Protein AF-0000000069443827 (afdb_homodimer)

Nearest PDB structures (foldseek):
  2j8z-assembly1_A-2  TM=9.739E-01  e=2.102E-39  Homo sapiens
  4dup-assembly1_A  TM=9.771E-01  e=7.345E-39  Rhizobium etli CFN 42
  4rvu-assembly2_C  TM=8.822E-01  e=1.844E-28  Mycobacterium tuberculosis H37Rv
  4rvu-assembly1_D  TM=8.884E-01  e=4.600E-27  Mycobacterium tuberculosis H37Rv
  4w9n-assembly3_A  TM=8.455E-01  e=2.169E-23  Homo sapiens

Radius of gyration: 28.91 Å; Cα contacts (8 Å, |Δi|>4): 1660; chains: 2; bounding box: 50×91×60 Å

Sequence (672 aa):
MKAIGVRNGKGNADALFIEEGVPDPVPTGNRILVRIKAFGLNRMDIMQREDRYPYPLLPESGKIMGVEFSGIVEEKGPNCSGDFQVGDKVFGLAYGGAYAQKISVSEKMLMHLPPTLSFEEAAGIPETSFTAIQAVHLVGNLQPGQSVLIHAGASGVGQSAIQIAKAGGASKIFTTAGSDEKCELCRSLGADFAVNYRSGEDFSEVVKRETNGRGVDLIVDLVGRDYFHQNMASAAMDSRMVLVAALSGSKVDDFDLRALLNKRIWLMATTLRTRAADYQGQLRDLFCEKILPHIKSGEVKTTVDKVFSWTHVSDAHKRLESNVNAGKIICLVDENMKAIGVRNGKGNADALFIEEGVPDPVPTGNRILVRIKAFGLNRMDIMQREDRYPYPLLPESGKIMGVEFSGIVEEKGPNCSGDFQVGDKVFGLAYGGAYAQKISVSEKMLMHLPPTLSFEEAAGIPETSFTAIQAVHLVGNLQPGQSVLIHAGASGVGQSAIQIAKAGGASKIFTTAGSDEKCELCRSLGADFAVNYRSGEDFSEVVKRETNGRGVDLIVDLVGRDYFHQNMASAAMDSRMVLVAALSGSKVDDFDLRALLNKRIWLMATTLRTRAADYQGQLRDLFCEKILPHIKSGEVKTTVDKVFSWTHVSDAHKRLESNVNAGKIICLVDEN

Organism: Aspergillus niger (strain ATCC MYA-4892 / CBS 513.88 / FGSC A1513) (NCBI:txid425011)

Solvent-accessible surface area (backbone atoms only — not comparable to full-atom values): 33210 Å² total; per-residue (Å²): 66,47,29,47,40,47,53,92,66,39,42,64,46,80,30,49,41,80,36,71,78,38,81,71,67,72,35,55,51,43,14,30,22,27,39,34,43,14,23,25,63,55,75,66,48,56,29,45,41,49,67,57,53,88,60,84,73,52,82,75,17,68,87,34,46,34,36,14,21,8,28,31,31,66,43,72,11,85,58,52,80,70,91,79,49,72,68,38,50,29,25,27,46,43,61,24,28,36,40,28,46,50,37,54,36,53,54,62,38,50,40,77,51,54,88,86,49,51,50,63,57,43,6,49,40,39,55,24,43,45,48,19,47,39,45,44,42,75,72,44,54,66,48,63,64,36,30,34,36,34,38,53,19,33,35,43,40,21,44,37,32,41,33,51,39,48,74,52,37,40,63,42,33,35,30,28,20,79,34,68,69,38,20,50,50,32,37,74,51,51,30,74,40,56,34,31,62,71,77,72,55,57,60,37,58,51,39,27,62,76,43,74,62,50,32,25,46,30,34,42,34,40,42,33,30,84,46,45,70,47,47,57,68,24,42,13,71,68,11,32,34,26,37,62,43,41,74,65,33,39,62,34,79,87,36,45,52,53,65,32,47,76,28,24,27,28,43,31,26,43,77,62,75,75,50,55,68,68,58,51,28,50,43,48,52,49,38,57,69,71,42,46,62,35,41,69,71,54,78,38,79,80,58,71,50,46,79,37,52,49,90,42,43,34,59,52,47,49,45,59,73,65,66,70,62,52,29,26,43,28,28,33,47,71,93,118,67,48,30,48,40,49,51,92,65,39,43,63,46,80,29,48,42,81,36,73,77,38,80,73,69,72,36,55,51,43,13,30,21,27,40,34,42,13,23,24,64,54,74,65,48,57,28,46,41,48,67,57,52,91,61,84,74,52,84,74,17,67,86,33,46,35,35,15,21,8,26,30,32,66,42,72,10,87,58,51,78,72,92,78,50,72,68,38,49,31,24,26,45,42,62,24,26,36,40,29,45,49,36,54,38,54,55,62,39,50,40,78,51,55,89,85,49,51,51,65,56,43,6,47,38,41,56,24,43,44,48,19,47,40,44,44,42,75,71,44,53,63,47,65,64,36,30,34,36,34,38,53,18,33,35,44,40,22,44,36,33,39,34,51,40,46,74,52,37,41,63,41,33,35,30,30,20,79,35,69,69,37,22,51,51,33,38,75,52,51,30,74,40,56,34,30,61,73,74,71,57,57,59,38,58,52,39,28,64,78,43,74,62,49,32,25,45,30,33,42,34,41,40,34,30,85,46,44,70,46,47,58,68,22,41,14,73,68,11,34,33,27,36,63,43,41,73,65,33,37,62,33,78,87,36,45,54,53,64,32,46,75,28,24,27,28,43,33,24,44,76,63,75,75,50,54,68,68,59,52,27,51,44,46,52,48,38,56,68,71,43,46,59,34,40,71,71,55,77,38,78,79,58,70,50,48,79,37,52,49,92,43,43,33,58,52,46,49,44,60,73,66,65,72,61,52,29,25,42,28,28,33,48,69,93,118

Foldseek 3Di:
DWFWDAAPQADALVRIAIDPPPDQDDAAAQKFKWQFFKAWDDPQQRCRRHVNRPDDADPQAPSAAGFKTKGFTQDGHPNHDDDDDGGFTKIFTGLHDNRGRMDIGHPLTIDGDDPLDDRQLRNQCQPLLLLLCCQVPVFQNDAAAFEEEEEQLLEQNNLNNQLLCVLRHHPAYEYEHQDPVSQVVSVVSHHPYYHNVNVVDQSLVVLCVVVVNQAGQEYEDAAEAVCVVSNLSRHGANHEYEYEHHNNDHDHPPDDVVSCVVRVYHYHYDYDSRDDSVVSSVSVVCCVPRPVVCPVVVVHDRDEQEEAASNVSSVLSVVVVVVPTGHIYMHGDDPD/DWFWDAAVQADALVRIAIDPPPDQDDAAAQKFKWQFFKAWDDPQQRCRRHVNRPDDADPQAPSGAGFKTWGFTQDGHPNHDDDDDGGFTKIFTGLHDNRGRMDIGHPLTIDGDDPLDDRQLRNQCQPLLLLLCCQVPVFQNDAAAFEEEEEQLLEANNLNNQLLCVLRHHPAYEYEHQDPVSQVVSVVSHHPYYHNVNVVDQSLVVLCVVVVNQAGQEYEDAAEAVCVVSNLSRHGANHEYEYEHHNPDHDHPPDDVVSCVVRVYHYHYDYDSRDDSVVSSVSVVCCVPRPVVCPSVVVHDRDEQEEAASNVSSVLSVVVVVVPTGHIYMHGDDPD

Secondary structure (DSSP, 8-state):
--EEEEGGG--SGGGEEEE-SPPPP---TTEEEEEEEEEE--HHHHHHHTT--SSPPPGGG-SS--SEEEEEEEEE-TT--SS--TT-EEEEE-SS--SBSEEEEEGGGEEEPPTTS-HHHHTTSHHHHHHHHIIIIIIT-PPTT-EEEESSTTSHHHHHHHHHHHHTT-SEEEEEESSHHHHHHHHHTT-SEEEETTTT--HHHHHHHHTTT--EEEEEESS-GGGHHHHHHHEEEEEEEEE---TT-SEETTEEHHHHHHHT-EEEE--STTS-HHHHHHHHHHHHHHTHHHHHHTSS---EEEEEEGGGHHHHHHHHHHT---SEEEEE----/--EEEEGGG--SGGGEEEE-SPPPP---TTEEEEEEEEEE--HHHHHHHTT--SSPPPGGG-SS--SEEEEEEEEE-TT--SS--TT-EEEEE-SS--SBSEEEEEGGGEEEPPTTS-HHHHTTSHHHHHHHHIIIIIIT-PPTT-EEEESSTTSHHHHHHHHHHHHTT-SEEEEEESSHHHHHHHHHTT-SEEEETTTT--HHHHHHHHTTT--EEEEEESS-GGGHHHHHHHEEEEEEEEE---TT-SEETTEEHHHHHHHT-EEEE--STTS-HHHHHHHHHHHHHHTHHHHHHTSSPP-EEEEEEGGGHHHHHHHHHHT---SEEEEE----

InterPro domains:
  IPR011032 GroES-like superfamily [SSF50129] (13-150)
  IPR013149 Alcohol dehydrogenase-like, C-terminal [PF00107] (156-281)
  IPR013154 Alcohol dehydrogenase-like, N-terminal [PF08240] (31-114)
  IPR014189 Quinone oxidoreductase PIG3 [TIGR02824] (1-330)
  IPR014189 Quinone oxidoreductase PIG3 [cd05276] (1-331)
  IPR020843 Enoylreductase domain [SM00829] (11-331)
  IPR036291 NAD(P)-binding domain superfamily [SSF51735] (117-287)

Structure (mmCIF, N/CA/C/O backbone):
data_AF-0000000069443827-model_v1
#
loop_
_entity.id
_entity.type
_entity.pdbx_description
1 polymer 'Contig An16c0010, genomic contig'
#
loop_
_atom_site.group_PDB
_atom_site.id
_atom_site.type_symbol
_atom_site.label_atom_id
_atom_site.label_alt_id
_atom_site.label_comp_id
_atom_site.label_asym_id
_atom_site.label_entity_id
_atom_site.label_seq_id
_atom_site.pdbx_PDB_ins_code
_atom_site.Cartn_x
_atom_site.Cartn_y
_atom_site.Cartn_z
_atom_site.occupancy
_atom_site.B_iso_or_equiv
_atom_site.auth_seq_id
_atom_site.auth_comp_id
_atom_site.auth_asym_id
_atom_site.auth_atom_id
_atom_site.pdbx_PDB_model_num
ATOM 1 N N . MET A 1 1 ? -15.914 -39.531 -14.625 1 95.31 1 MET A N 1
ATOM 2 C CA . MET A 1 1 ? -14.492 -39.375 -14.891 1 95.31 1 MET A CA 1
ATOM 3 C C . MET A 1 1 ? -13.664 -39.719 -13.656 1 95.31 1 MET A C 1
ATOM 5 O O . MET A 1 1 ? -14.227 -40.031 -12.594 1 95.31 1 MET A O 1
ATOM 9 N N . LYS A 1 2 ? -12.383 -39.844 -13.836 1 97.19 2 LYS A N 1
ATOM 10 C CA . LYS A 1 2 ? -11.484 -39.969 -12.695 1 97.19 2 LYS A CA 1
ATOM 11 C C . LYS A 1 2 ? -11.008 -38.594 -12.203 1 97.19 2 LYS A C 1
ATOM 13 O O . LYS A 1 2 ? -10.867 -37.656 -13 1 97.19 2 LYS A O 1
ATOM 18 N N . ALA A 1 3 ? -10.812 -38.469 -10.961 1 98 3 ALA A N 1
ATOM 19 C CA . ALA A 1 3 ? -10.242 -37.281 -10.336 1 98 3 ALA A CA 1
ATOM 20 C C . ALA A 1 3 ? -9.477 -37.656 -9.062 1 98 3 ALA A C 1
ATOM 22 O O . ALA A 1 3 ? -9.617 -38.781 -8.547 1 98 3 ALA A O 1
ATOM 23 N N . ILE A 1 4 ? -8.648 -36.812 -8.633 1 98.38 4 ILE A N 1
ATOM 24 C CA . ILE A 1 4 ? -7.938 -37.031 -7.383 1 98.38 4 ILE A CA 1
ATOM 25 C C . ILE A 1 4 ? -8.812 -36.625 -6.199 1 98.38 4 ILE A C 1
ATOM 27 O O . ILE A 1 4 ? -9.297 -35.5 -6.141 1 98.38 4 ILE A O 1
ATOM 31 N N . GLY A 1 5 ? -9.055 -37.5 -5.352 1 97.44 5 GLY A N 1
ATOM 32 C CA . GLY A 1 5 ? -9.727 -37.25 -4.086 1 97.44 5 GLY A CA 1
ATOM 33 C C . GLY A 1 5 ? -8.789 -37.281 -2.895 1 97.44 5 GLY A C 1
ATOM 34 O O . GLY A 1 5 ? -7.613 -37.656 -3.033 1 97.44 5 GLY A O 1
ATOM 35 N N . VAL A 1 6 ? -9.227 -36.844 -1.791 1 97.69 6 VAL A N 1
ATOM 36 C CA . VAL A 1 6 ? -8.547 -36.969 -0.504 1 97.69 6 VAL A CA 1
ATOM 37 C C . VAL A 1 6 ? -9.359 -37.844 0.424 1 97.69 6 VAL A C 1
ATOM 39 O O . VAL A 1 6 ? -10.492 -37.531 0.791 1 97.69 6 VAL A O 1
ATOM 42 N N . ARG A 1 7 ? -8.758 -38.969 0.849 1 97.19 7 ARG A N 1
ATOM 43 C CA . ARG A 1 7 ? -9.461 -39.906 1.734 1 97.19 7 ARG A CA 1
ATOM 44 C C . ARG A 1 7 ? -9.914 -39.188 3.01 1 97.19 7 ARG A C 1
ATOM 46 O O . ARG A 1 7 ? -9.125 -38.5 3.65 1 97.19 7 ARG A O 1
ATOM 53 N N . ASN A 1 8 ? -11.211 -39.25 3.367 1 94.75 8 ASN A N 1
ATOM 54 C CA . ASN A 1 8 ? -11.836 -38.688 4.551 1 94.75 8 ASN A CA 1
ATOM 55 C C . ASN A 1 8 ? -11.836 -37.156 4.492 1 94.75 8 ASN A C 1
ATOM 57 O O . ASN A 1 8 ? -12.016 -36.5 5.52 1 94.75 8 ASN A O 1
ATOM 61 N N . GLY A 1 9 ? -11.516 -36.625 3.469 1 94.19 9 GLY A N 1
ATOM 62 C CA . GLY A 1 9 ? -11.672 -35.188 3.234 1 94.19 9 GLY A CA 1
ATOM 63 C C . GLY A 1 9 ? -10.43 -34.406 3.584 1 94.19 9 GLY A C 1
ATOM 64 O O . GLY A 1 9 ? -10.32 -33.219 3.221 1 94.19 9 GLY A O 1
ATOM 65 N N . LYS A 1 10 ? -9.531 -34.875 4.328 1 96.38 10 LYS A N 1
A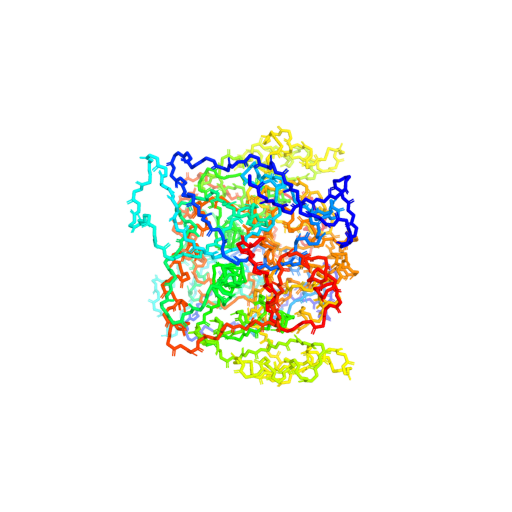TOM 66 C CA . LYS A 1 10 ? -8.273 -34.219 4.664 1 96.38 10 LYS A CA 1
ATOM 67 C C . LYS A 1 10 ? -7.211 -35.219 5.078 1 96.38 10 LYS A C 1
ATOM 69 O O . LYS A 1 10 ? -7.535 -36.312 5.559 1 96.38 10 LYS A O 1
ATOM 74 N N . GLY A 1 11 ? -5.91 -34.844 4.828 1 96.94 11 GLY A N 1
ATOM 75 C CA . GLY A 1 11 ? -4.84 -35.719 5.262 1 96.94 11 GLY A CA 1
ATOM 76 C C . GLY A 1 11 ? -3.502 -35.406 4.629 1 96.94 11 GLY A C 1
ATOM 77 O O . GLY A 1 11 ? -3.373 -34.406 3.922 1 96.94 11 GLY A O 1
ATOM 78 N N . ASN A 1 12 ? -2.514 -36.188 5.035 1 97.69 12 ASN A N 1
ATOM 79 C CA . ASN A 1 12 ? -1.193 -36.031 4.434 1 97.69 12 ASN A CA 1
ATOM 80 C C . ASN A 1 12 ? -1.181 -36.531 2.988 1 97.69 12 ASN A C 1
ATOM 82 O O . ASN A 1 12 ? -2.23 -36.844 2.428 1 97.69 12 ASN A O 1
ATOM 86 N N . ALA A 1 13 ? -0.079 -36.562 2.326 1 98.38 13 ALA A N 1
ATOM 87 C CA . ALA A 1 13 ? 0.033 -36.875 0.902 1 98.38 13 ALA A CA 1
ATOM 88 C C . ALA A 1 13 ? -0.51 -38.25 0.598 1 98.38 13 ALA A C 1
ATOM 90 O O . ALA A 1 13 ? -1.053 -38.5 -0.483 1 98.38 13 ALA A O 1
ATOM 91 N N . ASP A 1 14 ? -0.437 -39.125 1.521 1 98 14 ASP A N 1
ATOM 92 C CA . ASP A 1 14 ? -0.868 -40.5 1.316 1 98 14 ASP A CA 1
ATOM 93 C C . ASP A 1 14 ? -2.391 -40.625 1.296 1 98 14 ASP A C 1
ATOM 95 O O . ASP A 1 14 ? -2.943 -41.656 0.91 1 98 14 ASP A O 1
ATOM 99 N N . ALA A 1 15 ? -3.012 -39.562 1.682 1 98.12 15 ALA A N 1
ATOM 100 C CA . ALA A 1 15 ? -4.473 -39.562 1.669 1 98.12 15 ALA A CA 1
ATOM 101 C C . ALA A 1 15 ? -5.008 -39.375 0.253 1 98.12 15 ALA A C 1
ATOM 103 O O . ALA A 1 15 ? -6.199 -39.562 0 1 98.12 15 ALA A O 1
ATOM 104 N N . LEU A 1 16 ? -4.207 -39 -0.661 1 98.5 16 LEU A N 1
ATOM 105 C CA . LEU A 1 16 ? -4.625 -38.75 -2.041 1 98.5 16 LEU A CA 1
ATOM 106 C C . LEU A 1 16 ? -4.879 -40.094 -2.758 1 98.5 16 LEU A C 1
ATOM 108 O O . LEU A 1 16 ? -4.137 -41.062 -2.566 1 98.5 16 LEU A O 1
ATOM 112 N N . PHE A 1 17 ? -5.934 -40.062 -3.531 1 97.5 17 PHE A N 1
ATOM 113 C CA . PHE A 1 17 ? -6.246 -41.25 -4.305 1 97.5 17 PHE A CA 1
ATOM 114 C C . PHE A 1 17 ? -7.035 -40.906 -5.559 1 97.5 17 PHE A C 1
ATOM 116 O O . PHE A 1 17 ? -7.633 -39.812 -5.637 1 97.5 17 PHE A O 1
ATOM 123 N N . ILE A 1 18 ? -6.988 -41.781 -6.535 1 97.12 18 ILE A N 1
ATOM 124 C CA . ILE A 1 18 ? -7.801 -41.594 -7.734 1 97.12 18 ILE A CA 1
ATOM 125 C C . ILE A 1 18 ? -9.219 -42.062 -7.473 1 97.12 18 ILE A C 1
ATOM 127 O O . ILE A 1 18 ? -9.438 -43.25 -7.227 1 97.12 18 ILE A O 1
ATOM 131 N N . GLU A 1 19 ? -10.078 -41.156 -7.461 1 96.62 19 GLU A N 1
ATOM 132 C CA . GLU A 1 19 ? -11.5 -41.469 -7.348 1 96.62 19 GLU A CA 1
ATOM 133 C C . GLU A 1 19 ? -12.117 -41.75 -8.719 1 96.62 19 GLU A C 1
ATOM 135 O O . GLU A 1 19 ? -11.961 -40.938 -9.641 1 96.62 19 GLU A O 1
ATOM 140 N N . GLU A 1 20 ? -12.797 -42.812 -8.781 1 95.81 20 GLU A N 1
ATOM 141 C CA . GLU A 1 20 ? -13.492 -43.156 -10.023 1 95.81 20 GLU A CA 1
ATOM 142 C C . GLU A 1 20 ? -14.969 -42.781 -9.945 1 95.81 20 GLU A C 1
ATOM 144 O O . GLU A 1 20 ? -15.516 -42.625 -8.859 1 95.81 20 GLU A O 1
ATOM 149 N N . GLY A 1 21 ? -15.516 -42.625 -11.102 1 95.56 21 GLY A N 1
ATOM 150 C CA . GLY A 1 21 ? -16.953 -42.406 -11.172 1 95.56 21 GLY A CA 1
ATOM 151 C C . GLY A 1 21 ? -17.344 -41 -10.781 1 95.56 21 GLY A C 1
ATOM 152 O O . GLY A 1 21 ? -18.516 -40.719 -10.461 1 95.56 21 GLY A O 1
ATOM 153 N N . VAL A 1 22 ? -16.375 -40.094 -10.758 1 96.38 22 VAL A N 1
ATOM 154 C CA . VAL A 1 22 ? -16.703 -38.688 -10.508 1 96.38 22 VAL A CA 1
ATOM 155 C C . VAL A 1 22 ? -17.5 -38.125 -11.688 1 96.38 22 VAL A C 1
ATOM 157 O O . VAL A 1 22 ? -17.156 -38.375 -12.844 1 96.38 22 VAL A O 1
ATOM 160 N N . PRO A 1 23 ? -18.578 -37.375 -11.367 1 95.69 23 PRO A N 1
ATOM 161 C CA . PRO A 1 23 ? -19.359 -36.812 -12.477 1 95.69 23 PRO A CA 1
ATOM 162 C C . PRO A 1 23 ? -18.516 -35.875 -13.367 1 95.69 23 PRO A C 1
ATOM 164 O O . PRO A 1 23 ? -17.719 -35.094 -12.859 1 95.69 23 PRO A O 1
ATOM 167 N N . ASP A 1 24 ? -18.734 -36.031 -14.664 1 95.56 24 ASP A N 1
ATOM 168 C CA . ASP A 1 24 ? -18.078 -35.125 -15.578 1 95.56 24 ASP A CA 1
ATOM 169 C C . ASP A 1 24 ? -18.562 -33.688 -15.367 1 95.56 24 ASP A C 1
ATOM 171 O O . ASP A 1 24 ? -19.75 -33.469 -15.133 1 95.56 24 ASP A O 1
ATOM 175 N N . PRO A 1 25 ? -17.656 -32.719 -15.453 1 96.06 25 PRO A N 1
ATOM 176 C CA . PRO A 1 25 ? -18.125 -31.328 -15.477 1 96.06 25 PRO A CA 1
ATOM 177 C C . PRO A 1 25 ? -18.906 -31 -16.75 1 96.06 25 PRO A C 1
ATOM 179 O O . PRO A 1 25 ? -18.609 -31.531 -17.828 1 96.06 25 PRO A O 1
ATOM 182 N N . VAL A 1 26 ? -19.859 -30.156 -16.625 1 93.94 26 VAL A N 1
ATOM 183 C CA . VAL A 1 26 ? -20.656 -29.688 -17.75 1 93.94 26 VAL A CA 1
ATOM 184 C C . VAL A 1 26 ? -20.344 -28.234 -18.047 1 93.94 26 VAL A C 1
ATOM 186 O O . VAL A 1 26 ? -20.453 -27.375 -17.172 1 93.94 26 VAL A O 1
ATOM 189 N N . PRO A 1 27 ? -19.922 -28 -19.281 1 95.44 27 PRO A N 1
ATOM 190 C CA . PRO A 1 27 ? -19.609 -26.594 -19.609 1 95.44 27 PRO A CA 1
ATOM 191 C C . PRO A 1 27 ? -20.859 -25.75 -19.797 1 95.44 27 PRO A C 1
ATOM 193 O O . PRO A 1 27 ? -21.453 -25.766 -20.891 1 95.44 27 PRO A O 1
ATOM 196 N N . THR A 1 28 ? -21.234 -25.031 -18.797 1 93.88 28 THR A N 1
ATOM 197 C CA . THR A 1 28 ? -22.375 -24.125 -18.891 1 93.88 28 THR A CA 1
ATOM 198 C C . THR A 1 28 ? -21.891 -22.703 -19.172 1 93.88 28 THR A C 1
ATOM 200 O O . THR A 1 28 ? -20.719 -22.375 -18.953 1 93.88 28 THR A O 1
ATOM 203 N N . GLY A 1 29 ? -22.812 -21.891 -19.734 1 95.44 29 GLY A N 1
ATOM 204 C CA . GLY A 1 29 ? -22.484 -20.5 -19.969 1 95.44 29 GLY A CA 1
ATOM 205 C C . GLY A 1 29 ? -21.266 -20.297 -20.844 1 95.44 29 GLY A C 1
ATOM 206 O O . GLY A 1 29 ? -21.203 -20.828 -21.953 1 95.44 29 GLY A O 1
ATOM 207 N N . ASN A 1 30 ? -20.312 -19.547 -20.266 1 96.31 30 ASN A N 1
ATOM 208 C CA . ASN A 1 30 ? -19.109 -19.266 -21.047 1 96.31 30 ASN A CA 1
ATOM 209 C C . ASN A 1 30 ? -17.953 -20.172 -20.641 1 96.31 30 ASN A C 1
ATOM 211 O O . ASN A 1 30 ? -16.781 -19.797 -20.766 1 96.31 30 ASN A O 1
ATOM 215 N N . ARG A 1 31 ? -18.25 -21.344 -20.203 1 97.25 31 ARG A N 1
ATOM 216 C CA . ARG A 1 31 ? -17.234 -22.281 -19.75 1 97.25 31 ARG A CA 1
ATOM 217 C C . ARG A 1 31 ? -16.875 -23.281 -20.859 1 97.25 31 ARG A C 1
ATOM 219 O O . ARG A 1 31 ? -17.688 -23.562 -21.734 1 97.25 31 ARG A O 1
ATOM 226 N N . ILE A 1 32 ? -15.68 -23.797 -20.812 1 98.19 32 ILE A N 1
ATOM 227 C CA . ILE A 1 32 ? -15.148 -24.75 -21.781 1 98.19 32 ILE A CA 1
ATOM 228 C C . ILE A 1 32 ? -14.695 -26.016 -21.062 1 98.19 32 ILE A C 1
ATOM 230 O O . ILE A 1 32 ? -14.016 -25.953 -20.031 1 98.19 32 ILE A O 1
ATOM 234 N N . LEU A 1 33 ? -15.156 -27.094 -21.609 1 98.5 33 LEU A N 1
ATOM 235 C CA . LEU A 1 33 ? -14.711 -28.391 -21.125 1 98.5 33 LEU A CA 1
ATOM 236 C C . LEU A 1 33 ? -13.383 -28.781 -21.766 1 98.5 33 LEU A C 1
ATOM 238 O O . LEU A 1 33 ? -13.258 -28.781 -22.984 1 98.5 33 LEU A O 1
ATOM 242 N N . VAL A 1 34 ? -12.469 -29.047 -20.953 1 98.75 34 VAL A N 1
ATOM 243 C CA . VAL A 1 34 ? -11.133 -29.422 -21.422 1 98.75 34 VAL A CA 1
ATOM 244 C C . VAL A 1 34 ? -10.766 -30.797 -20.906 1 98.75 34 VAL A C 1
ATOM 246 O O . VAL A 1 34 ? -10.945 -31.094 -19.719 1 98.75 34 VAL A O 1
ATOM 249 N N . ARG A 1 35 ? -10.281 -31.656 -21.781 1 98.56 35 ARG A N 1
ATOM 250 C CA . ARG A 1 35 ? -9.625 -32.906 -21.375 1 98.56 35 ARG A CA 1
ATOM 251 C C . ARG A 1 35 ? -8.195 -32.625 -20.922 1 98.56 35 ARG A C 1
ATOM 253 O O . ARG A 1 35 ? -7.34 -32.281 -21.734 1 98.56 35 ARG A O 1
ATOM 260 N N . ILE A 1 36 ? -7.973 -32.844 -19.672 1 98.81 36 ILE A N 1
ATOM 261 C CA . ILE A 1 36 ? -6.691 -32.438 -19.094 1 98.81 36 ILE A CA 1
ATOM 262 C C . ILE A 1 36 ? -5.613 -33.438 -19.5 1 98.81 36 ILE A C 1
ATOM 264 O O . ILE A 1 36 ? -5.824 -34.656 -19.422 1 98.81 36 ILE A O 1
ATOM 268 N N . LYS A 1 37 ? -4.5 -32.906 -19.938 1 98.81 37 LYS A N 1
ATOM 269 C CA . LYS A 1 37 ? -3.32 -33.719 -20.25 1 98.81 37 LYS A CA 1
ATOM 270 C C . LYS A 1 37 ? -2.301 -33.656 -19.109 1 98.81 37 LYS A C 1
ATOM 272 O O . LYS A 1 37 ? -1.641 -34.625 -18.797 1 98.81 37 LYS A O 1
ATOM 277 N N . ALA A 1 38 ? -2.162 -32.5 -18.531 1 98.81 38 ALA A N 1
ATOM 278 C CA . ALA A 1 38 ? -1.231 -32.281 -17.422 1 98.81 38 ALA A CA 1
ATOM 279 C C . ALA A 1 38 ? -1.735 -31.172 -16.5 1 98.81 38 ALA A C 1
ATOM 281 O O . ALA A 1 38 ? -2.52 -30.328 -16.906 1 98.81 38 ALA A O 1
ATOM 282 N N . PHE A 1 39 ? -1.387 -31.234 -15.227 1 98.81 39 PHE A N 1
ATOM 283 C CA . PHE A 1 39 ? -1.656 -30.156 -14.289 1 98.81 39 PHE A CA 1
ATOM 284 C C . PHE A 1 39 ? -0.446 -29.891 -13.398 1 98.81 39 PHE A C 1
ATOM 286 O O . PHE A 1 39 ? 0.395 -30.781 -13.219 1 98.81 39 PHE A O 1
ATOM 293 N N . GLY A 1 40 ? -0.302 -28.656 -12.961 1 98.5 40 GLY A N 1
ATOM 294 C CA . GLY A 1 40 ? 0.796 -28.281 -12.086 1 98.5 40 GLY A CA 1
ATOM 295 C C . GLY A 1 40 ? 0.421 -28.297 -10.617 1 98.5 40 GLY A C 1
ATOM 296 O O . GLY A 1 40 ? -0.748 -28.125 -10.266 1 98.5 40 GLY A O 1
ATOM 297 N N . LEU A 1 41 ? 1.426 -28.547 -9.781 1 98.25 41 LEU A N 1
ATOM 298 C CA . LEU A 1 41 ? 1.233 -28.531 -8.328 1 98.25 41 LEU A CA 1
ATOM 299 C C . LEU A 1 41 ? 1.657 -27.188 -7.746 1 98.25 41 LEU A C 1
ATOM 301 O O . LEU A 1 41 ? 2.596 -26.547 -8.242 1 98.25 41 LEU A O 1
ATOM 305 N N . ASN A 1 42 ? 1.036 -26.781 -6.727 1 95.94 42 ASN A N 1
ATOM 306 C CA . ASN A 1 42 ? 1.337 -25.562 -5.977 1 95.94 42 ASN A CA 1
ATOM 307 C C . ASN A 1 42 ? 1.28 -25.812 -4.473 1 95.94 42 ASN A C 1
ATOM 309 O O . ASN A 1 42 ? 0.56 -26.688 -4.008 1 95.94 42 ASN A O 1
ATOM 313 N N . ARG A 1 43 ? 1.963 -24.984 -3.736 1 92.62 43 ARG A N 1
ATOM 314 C CA . ARG A 1 43 ? 1.974 -25.094 -2.283 1 92.62 43 ARG A CA 1
ATOM 315 C C . ARG A 1 43 ? 0.562 -25 -1.715 1 92.62 43 ARG A C 1
ATOM 317 O O . ARG A 1 43 ? 0.24 -25.672 -0.727 1 92.62 43 ARG A O 1
ATOM 324 N N . MET A 1 44 ? -0.241 -24.234 -2.283 1 93.69 44 MET A N 1
ATOM 325 C CA . MET A 1 44 ? -1.609 -24.062 -1.805 1 93.69 44 MET A CA 1
ATOM 326 C C . MET A 1 44 ? -2.385 -25.375 -1.902 1 93.69 44 MET A C 1
ATOM 328 O O . MET A 1 44 ? -3.367 -25.562 -1.185 1 93.69 44 MET A O 1
ATOM 332 N N . ASP A 1 45 ? -2.01 -26.297 -2.787 1 96.75 45 ASP A N 1
ATOM 333 C CA . ASP A 1 45 ? -2.658 -27.594 -2.891 1 96.75 45 ASP A CA 1
ATOM 334 C C . ASP A 1 45 ? -2.471 -28.406 -1.61 1 96.75 45 ASP A C 1
ATOM 336 O O . ASP A 1 45 ? -3.373 -29.141 -1.191 1 96.75 45 ASP A O 1
ATOM 340 N N . ILE A 1 46 ? -1.296 -28.266 -1.031 1 96.12 46 ILE A N 1
ATOM 341 C CA . ILE A 1 46 ? -1.018 -28.938 0.237 1 96.12 46 ILE A CA 1
ATOM 342 C C . ILE A 1 46 ? -1.975 -28.422 1.31 1 96.12 46 ILE A C 1
ATOM 344 O O . ILE A 1 46 ? -2.562 -29.203 2.055 1 96.12 46 ILE A O 1
ATOM 348 N N . MET A 1 47 ? -2.098 -27.094 1.309 1 94.19 47 MET A N 1
ATOM 349 C CA . MET A 1 47 ? -2.971 -26.469 2.303 1 94.19 47 MET A CA 1
ATOM 350 C C . MET A 1 47 ? -4.414 -26.938 2.127 1 94.19 47 MET A C 1
ATOM 352 O O . MET A 1 47 ? -5.098 -27.234 3.107 1 94.19 47 MET A O 1
ATOM 356 N N . GLN A 1 48 ? -4.82 -26.969 0.925 1 95.38 48 GLN A N 1
ATOM 357 C CA . GLN A 1 48 ? -6.18 -27.422 0.661 1 95.38 48 GLN A CA 1
ATOM 358 C C . GLN A 1 48 ? -6.352 -28.891 1.042 1 95.38 48 GLN A C 1
ATOM 360 O O . GLN A 1 48 ? -7.328 -29.266 1.692 1 95.38 48 GLN A O 1
ATOM 365 N N . ARG A 1 49 ? -5.441 -29.688 0.666 1 97.31 49 ARG A N 1
ATOM 366 C CA . ARG A 1 49 ? -5.484 -31.125 0.976 1 97.31 49 ARG A CA 1
ATOM 367 C C . ARG A 1 49 ? -5.609 -31.344 2.479 1 97.31 49 ARG A C 1
ATOM 369 O O . ARG A 1 49 ? -6.344 -32.25 2.916 1 97.31 49 ARG A O 1
ATOM 376 N N . GLU A 1 50 ? -4.977 -30.531 3.209 1 96.88 50 GLU A N 1
ATOM 377 C CA . GLU A 1 50 ? -4.926 -30.688 4.66 1 96.88 50 GLU A CA 1
ATOM 378 C C . GLU A 1 50 ? -6.066 -29.922 5.336 1 96.88 50 GLU A C 1
ATOM 380 O O . GLU A 1 50 ? -6.109 -29.828 6.566 1 96.88 50 GLU A O 1
ATOM 385 N N . ASP A 1 51 ? -6.957 -29.344 4.566 1 93.94 51 ASP A N 1
ATOM 386 C CA . ASP A 1 51 ? -8.086 -28.562 5.059 1 93.94 51 ASP A CA 1
ATOM 387 C C . ASP A 1 51 ? -7.613 -27.391 5.91 1 93.94 51 ASP A C 1
ATOM 389 O O . ASP A 1 51 ? -8.18 -27.109 6.973 1 93.94 51 ASP A O 1
ATOM 393 N N . ARG A 1 52 ? -6.551 -26.75 5.402 1 90.56 52 ARG A N 1
ATOM 394 C CA . ARG A 1 52 ? -5.973 -25.625 6.113 1 90.56 52 ARG A CA 1
ATOM 395 C C . ARG A 1 52 ? -5.824 -24.422 5.191 1 90.56 52 ARG A C 1
ATOM 397 O O . ARG A 1 52 ? -4.945 -23.578 5.395 1 90.56 52 ARG A O 1
ATOM 404 N N . TYR A 1 53 ? -6.59 -24.422 4.133 1 90.19 53 TYR A N 1
ATOM 405 C CA . TYR A 1 53 ? -6.527 -23.266 3.252 1 90.19 53 TYR A CA 1
ATOM 406 C C . TYR A 1 53 ? -6.996 -22 3.975 1 90.19 53 TYR A C 1
ATOM 408 O O . TYR A 1 53 ? -8.07 -21.984 4.578 1 90.19 53 TYR A O 1
ATOM 416 N N . PRO A 1 54 ? -6.254 -20.969 3.852 1 85.38 54 PRO A N 1
ATOM 417 C CA . PRO A 1 54 ? -6.469 -19.844 4.781 1 85.38 54 PRO A CA 1
ATOM 418 C C . PRO A 1 54 ? -7.625 -18.938 4.359 1 85.38 54 PRO A C 1
ATOM 420 O O . PRO A 1 54 ? -8.07 -18.109 5.145 1 85.38 54 PRO A O 1
ATOM 423 N N . TYR A 1 55 ? -8.133 -19.109 3.184 1 88.38 55 TYR A N 1
ATOM 424 C CA . TYR A 1 55 ? -9.172 -18.219 2.668 1 88.38 55 TYR A CA 1
ATOM 425 C C . TYR A 1 55 ? -10.422 -19 2.287 1 88.38 55 TYR A C 1
ATOM 427 O O . TYR A 1 55 ? -10.336 -20.156 1.871 1 88.38 55 TYR A O 1
ATOM 435 N N . PRO A 1 56 ? -11.5 -18.266 2.494 1 86.69 56 PRO A N 1
ATOM 436 C CA . PRO A 1 56 ? -12.688 -18.922 1.936 1 86.69 56 PRO A CA 1
ATOM 437 C C . PRO A 1 56 ? -12.617 -19.078 0.418 1 86.69 56 PRO A C 1
ATOM 439 O O . PRO A 1 56 ? -12.359 -18.109 -0.297 1 86.69 56 PRO A O 1
ATOM 442 N N . LEU A 1 57 ? -12.875 -20.25 -0.016 1 90.19 57 LEU A N 1
ATOM 443 C CA . LEU A 1 57 ? -12.836 -20.516 -1.449 1 90.19 57 LEU A CA 1
ATOM 444 C C . LEU A 1 57 ? -14.141 -20.094 -2.113 1 90.19 57 LEU A C 1
ATOM 446 O O . LEU A 1 57 ? -15.211 -20.172 -1.503 1 90.19 57 LEU A O 1
ATOM 450 N N . LEU A 1 58 ? -13.969 -19.625 -3.328 1 90.88 58 LEU A N 1
ATOM 451 C CA . LEU A 1 58 ? -15.141 -19.25 -4.113 1 90.88 58 LEU A CA 1
ATOM 452 C C . LEU A 1 58 ? -15.93 -20.5 -4.527 1 90.88 58 LEU A C 1
ATOM 454 O O . LEU A 1 58 ? -15.367 -21.594 -4.617 1 90.88 58 LEU A O 1
ATOM 458 N N . PRO A 1 59 ? -17.172 -20.281 -4.742 1 88.38 59 PRO A N 1
ATOM 459 C CA . PRO A 1 59 ? -18 -21.422 -5.176 1 88.38 59 PRO A CA 1
ATOM 460 C C . PRO A 1 59 ? -17.422 -22.125 -6.406 1 88.38 59 PRO A C 1
ATOM 462 O O . PRO A 1 59 ? -17.547 -23.344 -6.539 1 88.38 59 PRO A O 1
ATOM 465 N N . GLU A 1 60 ? -16.703 -21.469 -7.23 1 89 60 GLU A N 1
ATOM 466 C CA . GLU A 1 60 ? -16.156 -21.984 -8.484 1 89 60 GLU A CA 1
ATOM 467 C C . GLU A 1 60 ? -15.016 -22.969 -8.227 1 89 60 GLU A C 1
ATOM 469 O O . GLU A 1 60 ? -14.609 -23.703 -9.125 1 89 60 GLU A O 1
ATOM 474 N N . SER A 1 61 ? -14.438 -22.969 -7.035 1 91.12 61 SER A N 1
ATOM 475 C CA . SER A 1 61 ? -13.281 -23.812 -6.723 1 91.12 61 SER A CA 1
ATOM 476 C C . SER A 1 61 ? -13.664 -25.281 -6.668 1 91.12 61 SER A C 1
ATOM 478 O O . SER A 1 61 ? -12.875 -26.141 -7.055 1 91.12 61 SER A O 1
ATOM 480 N N . GLY A 1 62 ? -14.922 -25.594 -6.164 1 89.5 62 GLY A N 1
ATOM 481 C CA . GLY A 1 62 ? -15.352 -26.984 -6.031 1 89.5 62 GLY A CA 1
ATOM 482 C C . GLY A 1 62 ? -14.508 -27.781 -5.051 1 89.5 62 GLY A C 1
ATOM 483 O O . GLY A 1 62 ? -13.727 -27.203 -4.297 1 89.5 62 GLY A O 1
ATOM 484 N N . LYS A 1 63 ? -14.617 -29.125 -5.117 1 90.69 63 LYS A N 1
ATOM 485 C CA . LYS A 1 63 ? -13.953 -30 -4.16 1 90.69 63 LYS A CA 1
ATOM 486 C C . LYS A 1 63 ? -12.648 -30.547 -4.73 1 90.69 63 LYS A C 1
ATOM 488 O O . LYS A 1 63 ? -11.727 -30.891 -3.977 1 90.69 63 LYS A O 1
ATOM 493 N N . ILE A 1 64 ? -12.625 -30.688 -6.039 1 96.75 64 ILE A N 1
ATOM 494 C CA . ILE A 1 64 ? -11.422 -31.203 -6.68 1 96.75 64 ILE A CA 1
ATOM 495 C C . ILE A 1 64 ? -10.328 -30.141 -6.676 1 96.75 64 ILE A C 1
ATOM 497 O O . ILE A 1 64 ? -10.562 -29 -7.051 1 96.75 64 ILE A O 1
ATOM 501 N N . MET A 1 65 ? -9.086 -30.5 -6.27 1 97.62 65 MET A N 1
ATOM 502 C CA . MET A 1 65 ? -7.969 -29.562 -6.098 1 97.62 65 MET A CA 1
ATOM 503 C C . MET A 1 65 ? -7.34 -29.219 -7.441 1 97.62 65 MET A C 1
ATOM 505 O O . MET A 1 65 ? -7.703 -29.797 -8.469 1 97.62 65 MET A O 1
ATOM 509 N N . GLY A 1 66 ? -6.387 -28.312 -7.316 1 98.31 66 GLY A N 1
ATOM 510 C CA . GLY A 1 66 ? -5.582 -27.953 -8.469 1 98.31 66 GLY A CA 1
ATOM 511 C C . GLY A 1 66 ? -6.078 -26.703 -9.172 1 98.31 66 GLY A C 1
ATOM 512 O O . GLY A 1 66 ? -7.273 -26.562 -9.43 1 98.31 66 GLY A O 1
ATOM 513 N N . VAL A 1 67 ? -5.109 -25.844 -9.609 1 98.56 67 VAL A N 1
ATOM 514 C CA . VAL A 1 67 ? -5.562 -24.531 -10.07 1 98.56 67 VAL A CA 1
ATOM 515 C C . VAL A 1 67 ? -4.973 -24.234 -11.445 1 98.56 67 VAL A C 1
ATOM 517 O O . VAL A 1 67 ? -5.16 -23.141 -11.984 1 98.56 67 VAL A O 1
ATOM 520 N N . GLU A 1 68 ? -4.25 -25.109 -12.047 1 98.75 68 GLU A N 1
ATOM 521 C CA . GLU A 1 68 ? -3.67 -24.891 -13.367 1 98.75 68 GLU A CA 1
ATOM 522 C C . GLU A 1 68 ? -3.533 -26.188 -14.141 1 98.75 68 GLU A C 1
ATOM 524 O O . GLU A 1 68 ? -3.398 -27.266 -13.547 1 98.75 68 GLU A O 1
ATOM 529 N N . PHE A 1 69 ? -3.559 -26.062 -15.508 1 98.81 69 PHE A N 1
ATOM 530 C CA . PHE A 1 69 ? -3.611 -27.266 -16.312 1 98.81 69 PHE A CA 1
ATOM 531 C C . PHE A 1 69 ? -3.297 -26.953 -17.781 1 98.81 69 PHE A C 1
ATOM 533 O O . PHE A 1 69 ? -3.205 -25.781 -18.156 1 98.81 69 PHE A O 1
ATOM 540 N N . SER A 1 70 ? -3.068 -27.969 -18.547 1 98.81 70 SER A N 1
ATOM 541 C CA . SER A 1 70 ? -3.082 -27.969 -20 1 98.81 70 SER A CA 1
ATOM 542 C C . SER A 1 70 ? -3.881 -29.141 -20.547 1 98.81 70 SER A C 1
ATOM 544 O O . SER A 1 70 ? -4.074 -30.141 -19.844 1 98.81 70 SER A O 1
ATOM 546 N N . GLY A 1 71 ? -4.371 -28.969 -21.734 1 98.69 71 GLY A N 1
ATOM 547 C CA . GLY A 1 71 ? -5.172 -30.047 -22.297 1 98.69 71 GLY A CA 1
ATOM 548 C C . GLY A 1 71 ? -5.762 -29.703 -23.656 1 98.69 71 GLY A C 1
ATOM 549 O O . GLY A 1 71 ? -5.168 -28.938 -24.406 1 98.69 71 GLY A O 1
ATOM 550 N N . ILE A 1 72 ? -6.863 -30.422 -23.906 1 98.75 72 ILE A N 1
ATOM 551 C CA . ILE A 1 72 ? -7.508 -30.297 -25.219 1 98.75 72 ILE A CA 1
ATOM 552 C C . ILE A 1 72 ? -8.984 -29.953 -25.031 1 98.75 72 ILE A C 1
ATOM 554 O O . ILE A 1 72 ? -9.68 -30.578 -24.234 1 98.75 72 ILE A O 1
ATOM 558 N N . VAL A 1 73 ? -9.422 -28.953 -25.812 1 98.69 73 VAL A N 1
ATOM 559 C CA . VAL A 1 73 ? -10.828 -28.562 -25.75 1 98.69 73 VAL A CA 1
ATOM 560 C C . VAL A 1 73 ? -11.711 -29.719 -26.219 1 98.69 73 VAL A C 1
ATOM 562 O O . VAL A 1 73 ? -11.5 -30.266 -27.297 1 98.69 73 VAL A O 1
ATOM 565 N N . GLU A 1 74 ? -12.641 -30.031 -25.406 1 98.19 74 GLU A N 1
ATOM 566 C CA . GLU A 1 74 ? -13.547 -31.125 -25.734 1 98.19 74 GLU A CA 1
ATOM 567 C C . GLU A 1 74 ? -14.938 -30.594 -26.094 1 98.19 74 GLU A C 1
ATOM 569 O O . GLU A 1 74 ? -15.602 -31.156 -26.969 1 98.19 74 GLU A O 1
ATOM 574 N N . GLU A 1 75 ? -15.398 -29.547 -25.375 1 97.88 75 GLU A N 1
ATOM 575 C CA . GLU A 1 75 ? -16.734 -29 -25.562 1 97.88 75 GLU A CA 1
ATOM 576 C C . GLU A 1 75 ? -16.781 -27.531 -25.141 1 97.88 75 GLU A C 1
ATOM 578 O O . GLU A 1 75 ? -16.062 -27.109 -24.234 1 97.88 75 GLU A O 1
ATOM 583 N N . LYS A 1 76 ? -17.641 -26.734 -25.859 1 97.31 76 LYS A N 1
ATOM 584 C CA . LYS A 1 76 ? -17.844 -25.344 -25.516 1 97.31 76 LYS A CA 1
ATOM 585 C C . LYS A 1 76 ? -19.25 -25.094 -24.969 1 97.31 76 LYS A C 1
ATOM 587 O O . LYS A 1 76 ? -20.219 -25.656 -25.469 1 97.31 76 LYS A O 1
ATOM 592 N N . GLY A 1 77 ? -19.25 -24.344 -23.953 1 96.94 77 GLY A N 1
ATOM 593 C CA . GLY A 1 77 ? -20.547 -23.906 -23.484 1 96.94 77 GLY A CA 1
ATOM 594 C C . GLY A 1 77 ? -21.266 -23.016 -24.469 1 96.94 77 GLY A C 1
ATOM 595 O O . GLY A 1 77 ? -20.641 -22.422 -25.359 1 96.94 77 GLY A O 1
ATOM 596 N N . PRO A 1 78 ? -22.578 -22.844 -24.234 1 95.94 78 PRO A N 1
ATOM 597 C CA . PRO A 1 78 ? -23.422 -22.172 -25.25 1 95.94 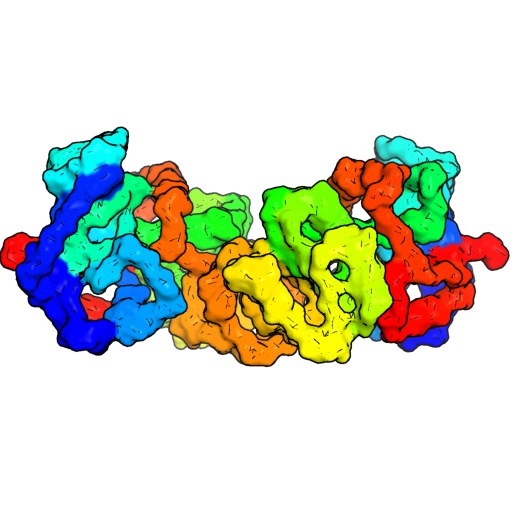78 PRO A CA 1
ATOM 598 C C . PRO A 1 78 ? -23.125 -20.688 -25.359 1 95.94 78 PRO A C 1
ATOM 600 O O . PRO A 1 78 ? -23.422 -20.062 -26.391 1 95.94 78 PRO A O 1
ATOM 603 N N . ASN A 1 79 ? -22.531 -20.078 -24.344 1 96.56 79 ASN A N 1
ATOM 604 C CA . ASN A 1 79 ? -22.328 -18.641 -24.359 1 96.56 79 ASN A CA 1
ATOM 605 C C . ASN A 1 79 ? -20.859 -18.281 -24.594 1 96.56 79 ASN A C 1
ATOM 607 O O . ASN A 1 79 ? -20.453 -17.156 -24.344 1 96.56 79 ASN A O 1
ATOM 611 N N . CYS A 1 80 ? -20.125 -19.281 -24.938 1 96 80 CYS A N 1
ATOM 612 C CA . CYS A 1 80 ? -18.734 -19 -25.266 1 96 80 CYS A CA 1
ATOM 613 C C . CYS A 1 80 ? -18.625 -18.141 -26.516 1 96 80 CYS A C 1
ATOM 615 O O . CYS A 1 80 ? -19.312 -18.391 -27.516 1 96 80 CYS A O 1
ATOM 617 N N . SER A 1 81 ? -17.844 -17.062 -26.484 1 94.12 81 SER A N 1
ATOM 618 C CA . SER A 1 81 ? -17.719 -16.156 -27.609 1 94.12 81 SER A CA 1
ATOM 619 C C . SER A 1 81 ? -16.266 -16.062 -28.094 1 94.12 81 SER A C 1
ATOM 621 O O . SER A 1 81 ? -15.984 -15.391 -29.078 1 94.12 81 SER A O 1
ATOM 623 N N . GLY A 1 82 ? -15.375 -16.719 -27.422 1 93.25 82 GLY A N 1
ATOM 624 C CA . GLY A 1 82 ? -13.969 -16.641 -27.797 1 93.25 82 GLY A CA 1
ATOM 625 C C . GLY A 1 82 ? -13.625 -17.5 -29 1 93.25 82 GLY A C 1
ATOM 626 O O . GLY A 1 82 ? -14.516 -18.016 -29.672 1 93.25 82 GLY A O 1
ATOM 627 N N . ASP A 1 83 ? -12.352 -17.594 -29.359 1 95.31 83 ASP A N 1
ATOM 628 C CA . ASP A 1 83 ? -11.898 -18.234 -30.594 1 95.31 83 ASP A CA 1
ATOM 629 C C . ASP A 1 83 ? -11.445 -19.672 -30.328 1 95.31 83 ASP A C 1
ATOM 631 O O . ASP A 1 83 ? -10.703 -20.25 -31.125 1 95.31 83 ASP A O 1
ATOM 635 N N . PHE A 1 84 ? -11.812 -20.234 -29.297 1 98.06 84 PHE A N 1
ATOM 636 C CA . PHE A 1 84 ? -11.484 -21.625 -29 1 98.06 84 PHE A CA 1
ATOM 637 C C . PHE A 1 84 ? -12.375 -22.562 -29.797 1 98.06 84 PHE A C 1
ATOM 639 O O . PHE A 1 84 ? -13.555 -22.297 -30 1 98.06 84 PHE A O 1
ATOM 646 N N . GLN A 1 85 ? -11.789 -23.719 -30.188 1 97.88 85 GLN A N 1
ATOM 647 C CA . GLN A 1 85 ? -12.508 -24.766 -30.906 1 97.88 85 GLN A CA 1
ATOM 648 C C . GLN A 1 85 ? -12.211 -26.141 -30.297 1 97.88 85 GLN A C 1
ATOM 650 O O . GLN A 1 85 ? -11.148 -26.359 -29.719 1 97.88 85 GLN A O 1
ATOM 655 N N . VAL A 1 86 ? -13.211 -27.016 -30.531 1 98.25 86 VAL A N 1
ATOM 656 C CA . VAL A 1 86 ? -12.984 -28.391 -30.125 1 98.25 86 VAL A CA 1
ATOM 657 C C . VAL A 1 86 ? -11.727 -28.938 -30.797 1 98.25 86 VAL A C 1
ATOM 659 O O . VAL A 1 86 ? -11.539 -28.75 -32 1 98.25 86 VAL A O 1
ATOM 662 N N . GLY A 1 87 ? -10.859 -29.484 -30.031 1 98.5 87 GLY A N 1
ATOM 663 C CA . GLY A 1 87 ? -9.617 -30.016 -30.547 1 98.5 87 GLY A CA 1
ATOM 664 C C . GLY A 1 87 ? -8.422 -29.109 -30.312 1 98.5 87 GLY A C 1
ATOM 665 O O . GLY A 1 87 ? -7.273 -29.547 -30.422 1 98.5 87 GLY A O 1
ATOM 666 N N . ASP A 1 88 ? -8.672 -27.828 -29.969 1 98.56 88 ASP A N 1
ATOM 667 C CA . ASP A 1 88 ? -7.586 -26.891 -29.672 1 98.56 88 ASP A CA 1
ATOM 668 C C . ASP A 1 88 ? -6.777 -27.359 -28.469 1 98.56 88 ASP A C 1
ATOM 670 O O . ASP A 1 88 ? -7.344 -27.828 -27.469 1 98.56 88 ASP A O 1
ATOM 674 N N . LYS A 1 89 ? -5.422 -27.281 -28.531 1 98.81 89 LYS A N 1
ATOM 675 C CA . LYS A 1 89 ? -4.566 -27.391 -27.359 1 98.81 89 LYS A CA 1
ATOM 676 C C . LYS A 1 89 ? -4.574 -26.094 -26.547 1 98.81 89 LYS A C 1
ATOM 678 O O . LYS A 1 89 ? -4.414 -25.016 -27.094 1 98.81 89 LYS A O 1
ATOM 683 N N . VAL A 1 90 ? -4.82 -26.219 -25.25 1 98.88 90 VAL A N 1
ATOM 684 C CA . VAL A 1 90 ? -4.977 -25.031 -24.406 1 98.88 90 VAL A CA 1
ATOM 685 C C . VAL A 1 90 ? -4.285 -25.25 -23.062 1 98.88 90 VAL A C 1
ATOM 687 O O . VAL A 1 90 ? -3.893 -26.375 -22.75 1 98.88 90 VAL A O 1
ATOM 690 N N . PHE A 1 91 ? -4.004 -24.281 -22.328 1 98.75 91 PHE A N 1
ATOM 691 C CA . PHE A 1 91 ? -3.623 -24.266 -20.922 1 98.75 91 PHE A CA 1
ATOM 692 C C . PHE A 1 91 ? -4.273 -23.078 -20.203 1 98.75 91 PHE A C 1
ATOM 694 O O . PHE A 1 91 ? -4.75 -22.141 -20.844 1 98.75 91 PHE A O 1
ATOM 701 N N . GLY A 1 92 ? -4.41 -23.172 -18.938 1 98.5 92 GLY A N 1
ATOM 702 C CA . GLY A 1 92 ? -5.152 -22.125 -18.25 1 98.5 92 GLY A CA 1
ATOM 703 C C . GLY A 1 92 ? -5.109 -22.234 -16.75 1 98.5 92 GLY A C 1
ATOM 704 O O . GLY A 1 92 ? -4.492 -23.156 -16.203 1 98.5 92 GLY A O 1
ATOM 705 N N . LEU A 1 93 ? -5.625 -21.219 -16.109 1 98.5 93 LEU A N 1
ATOM 706 C CA . LEU A 1 93 ? -5.809 -21.109 -14.664 1 98.5 93 LEU A CA 1
ATOM 707 C C . LEU A 1 93 ? -7.227 -21.5 -14.266 1 98.5 93 LEU A C 1
ATOM 709 O O . LEU A 1 93 ? -8.156 -21.359 -15.062 1 98.5 93 LEU A O 1
ATOM 713 N N . ALA A 1 94 ? -7.363 -22.047 -13.109 1 97.75 94 ALA A N 1
ATOM 714 C CA . ALA A 1 94 ? -8.664 -22.438 -12.578 1 97.75 94 ALA A CA 1
ATOM 715 C C . ALA A 1 94 ? -8.773 -22.094 -11.094 1 97.75 94 ALA A C 1
ATOM 717 O O . ALA A 1 94 ? -7.762 -21.859 -10.43 1 97.75 94 ALA A O 1
ATOM 718 N N . TYR A 1 95 ? -10 -22.031 -10.633 1 97 95 TYR A N 1
ATOM 719 C CA . TYR A 1 95 ? -10.234 -21.859 -9.203 1 97 95 TYR A CA 1
ATOM 720 C C . TYR A 1 95 ? -10.039 -23.172 -8.461 1 97 95 TYR A C 1
ATOM 722 O O . TYR A 1 95 ? -9.836 -23.188 -7.246 1 97 95 TYR A O 1
ATOM 730 N N . GLY A 1 96 ? -10.133 -24.266 -9.102 1 97.12 96 GLY A N 1
ATOM 731 C CA . GLY A 1 96 ? -10.078 -25.672 -8.695 1 97.12 96 GLY A CA 1
ATOM 732 C C . GLY A 1 96 ? -10.508 -26.625 -9.789 1 97.12 96 GLY A C 1
ATOM 733 O O . GLY A 1 96 ? -11 -26.203 -10.836 1 97.12 96 GLY A O 1
ATOM 734 N N . GLY A 1 97 ? -10.203 -27.953 -9.586 1 97.56 97 GLY A N 1
ATOM 735 C CA . GLY A 1 97 ? -10.727 -28.953 -10.5 1 97.56 97 GLY A CA 1
ATOM 736 C C . GLY A 1 97 ? -9.672 -29.547 -11.422 1 97.56 97 GLY A C 1
ATOM 737 O O . GLY A 1 97 ? -9.938 -30.5 -12.141 1 97.56 97 GLY A O 1
ATOM 738 N N . ALA A 1 98 ? -8.453 -29.062 -11.328 1 98.62 98 ALA A N 1
ATOM 739 C CA . ALA A 1 98 ? -7.434 -29.469 -12.305 1 98.62 98 ALA A CA 1
ATOM 740 C C . ALA A 1 98 ? -6.945 -30.875 -12.039 1 98.62 98 ALA A C 1
ATOM 742 O O . ALA A 1 98 ? -6.445 -31.547 -12.945 1 98.62 98 ALA A O 1
ATOM 743 N N . TYR A 1 99 ? -7.066 -31.297 -10.805 1 98.62 99 TYR A N 1
ATOM 744 C CA . TYR A 1 99 ? -6.664 -32.656 -10.461 1 98.62 99 TYR A CA 1
ATOM 745 C C . TYR A 1 99 ? -7.695 -33.656 -10.945 1 98.62 99 TYR A C 1
ATOM 747 O O . TYR A 1 99 ? -8.25 -34.438 -10.148 1 98.62 99 TYR A O 1
ATOM 755 N N . ALA A 1 100 ? -7.938 -33.75 -12.266 1 98.38 100 ALA A N 1
ATOM 756 C CA . ALA A 1 100 ? -8.961 -34.594 -12.852 1 98.38 100 ALA A CA 1
ATOM 757 C C . ALA A 1 100 ? -8.68 -34.875 -14.328 1 98.38 100 ALA A C 1
ATOM 759 O O . ALA A 1 100 ? -7.742 -34.312 -14.898 1 98.38 100 ALA A O 1
ATOM 760 N N . GLN A 1 101 ? -9.477 -35.75 -14.883 1 98.38 101 GLN A N 1
ATOM 761 C CA . GLN A 1 101 ? -9.344 -36.031 -16.312 1 98.38 101 GLN A CA 1
ATOM 762 C C . GLN A 1 101 ? -9.914 -34.906 -17.156 1 98.38 101 GLN A C 1
ATOM 764 O O . GLN A 1 101 ? -9.461 -34.656 -18.281 1 98.38 101 GLN A O 1
ATOM 769 N N . LYS A 1 102 ? -10.945 -34.25 -16.594 1 98.19 102 LYS A N 1
ATOM 770 C CA . LYS A 1 102 ? -11.602 -33.125 -17.297 1 98.19 102 LYS A CA 1
ATOM 771 C C . LYS A 1 102 ? -11.859 -31.953 -16.359 1 98.19 102 LYS A C 1
ATOM 773 O O . LYS A 1 102 ? -11.977 -32.156 -15.148 1 98.19 102 LYS A O 1
ATOM 778 N N . ILE A 1 103 ? -12 -30.812 -16.938 1 98.19 103 ILE A N 1
ATOM 779 C CA . ILE A 1 103 ? -12.305 -29.609 -16.172 1 98.19 103 ILE A CA 1
ATOM 780 C C . ILE A 1 103 ? -13.141 -28.656 -17.016 1 98.19 103 ILE A C 1
ATOM 782 O O . ILE A 1 103 ? -12.992 -28.594 -18.234 1 98.19 103 ILE A O 1
ATOM 786 N N . SER A 1 104 ? -14.055 -28.016 -16.406 1 97.69 104 SER A N 1
ATOM 787 C CA . SER A 1 104 ? -14.812 -26.922 -17 1 97.69 104 SER A CA 1
ATOM 788 C C . SER A 1 104 ? -14.375 -25.578 -16.453 1 97.69 104 SER A C 1
ATOM 790 O O . SER A 1 104 ? -14.477 -25.328 -15.242 1 97.69 104 SER A O 1
ATOM 792 N N . VAL A 1 105 ? -13.859 -24.719 -17.297 1 96.81 105 VAL A N 1
ATOM 793 C CA . VAL A 1 105 ? -13.32 -23.453 -16.844 1 96.81 105 VAL A CA 1
ATOM 794 C C . VAL A 1 105 ? -13.844 -22.312 -17.719 1 96.81 105 VAL A C 1
ATOM 796 O O . VAL A 1 105 ? -14.266 -22.547 -18.859 1 96.81 105 VAL A O 1
ATOM 799 N N . SER A 1 106 ? -13.867 -21.094 -17.141 1 95.69 106 SER A N 1
ATOM 800 C CA . SER A 1 106 ? -14.219 -19.922 -17.938 1 95.69 106 SER A CA 1
ATOM 801 C C . SER A 1 106 ? -13.281 -19.75 -19.125 1 95.69 106 SER A C 1
ATOM 803 O O . SER A 1 106 ? -12.062 -19.938 -19 1 95.69 106 SER A O 1
ATOM 805 N N . GLU A 1 107 ? -13.844 -19.438 -20.281 1 95.75 107 GLU A N 1
ATOM 806 C CA . GLU A 1 107 ? -12.992 -19.203 -21.438 1 95.75 107 GLU A CA 1
ATOM 807 C C . GLU A 1 107 ? -12.047 -18.031 -21.219 1 95.75 107 GLU A C 1
ATOM 809 O O . GLU A 1 107 ? -11 -17.922 -21.859 1 95.75 107 GLU A O 1
ATOM 814 N N . LYS A 1 108 ? -12.32 -17.141 -20.188 1 94.5 108 LYS A N 1
ATOM 815 C CA . LYS A 1 108 ? -11.484 -16 -19.859 1 94.5 108 LYS A CA 1
ATOM 816 C C . LYS A 1 108 ? -10.148 -16.438 -19.281 1 94.5 108 LYS A C 1
ATOM 818 O O . LYS A 1 108 ? -9.18 -15.68 -19.281 1 94.5 108 LYS A O 1
ATOM 823 N N . MET A 1 109 ? -10.109 -17.688 -18.812 1 95.25 109 MET A N 1
ATOM 824 C CA . MET A 1 109 ? -8.906 -18.156 -18.125 1 95.25 109 MET A CA 1
ATOM 825 C C . MET A 1 109 ? -8.102 -19.109 -19 1 95.25 109 MET A C 1
ATOM 827 O O . MET A 1 109 ? -7.094 -19.656 -18.562 1 95.25 109 MET A O 1
ATOM 831 N N . LEU A 1 110 ? -8.523 -19.281 -20.188 1 97.5 110 LEU A N 1
ATOM 832 C CA . LEU A 1 110 ? -7.871 -20.203 -21.109 1 97.5 110 LEU A CA 1
ATOM 833 C C . LEU A 1 110 ? -6.977 -19.453 -22.078 1 97.5 110 LEU A C 1
ATOM 835 O O . LEU A 1 110 ? -7.273 -18.328 -22.453 1 97.5 110 LEU A O 1
ATOM 839 N N . MET A 1 111 ? -5.965 -20.078 -22.5 1 98.31 111 MET A N 1
ATOM 840 C CA . MET A 1 111 ? -5.031 -19.609 -23.516 1 98.31 111 MET A CA 1
ATOM 841 C C . MET A 1 111 ? -4.684 -20.719 -24.5 1 98.31 111 MET A C 1
ATOM 843 O O . MET A 1 111 ? -4.602 -21.891 -24.109 1 98.31 111 MET A O 1
ATOM 847 N N . HIS A 1 112 ? -4.488 -20.328 -25.734 1 98.31 112 HIS A N 1
ATOM 848 C CA . HIS A 1 112 ? -4.008 -21.312 -26.703 1 98.31 112 HIS A CA 1
ATOM 849 C C . HIS A 1 112 ? -2.594 -21.766 -26.359 1 98.31 112 HIS A C 1
ATOM 851 O O . HIS A 1 112 ? -1.748 -20.969 -25.984 1 98.31 112 HIS A O 1
ATOM 857 N N . LEU A 1 113 ? -2.365 -23.031 -26.453 1 98.38 113 LEU A N 1
ATOM 858 C CA . LEU A 1 113 ? -1.041 -23.594 -26.219 1 98.38 113 LEU A CA 1
ATOM 859 C C . LEU A 1 113 ? -0.12 -23.344 -27.406 1 98.38 113 LEU A C 1
ATOM 861 O O . LEU A 1 113 ? -0.389 -23.828 -28.5 1 98.38 113 LEU A O 1
ATOM 865 N N . PRO A 1 114 ? 0.935 -22.594 -27.172 1 96.94 114 PRO A N 1
ATOM 866 C CA . PRO A 1 114 ? 1.89 -22.438 -28.281 1 96.94 114 PRO A CA 1
ATOM 867 C C . PRO A 1 114 ? 2.492 -23.766 -28.719 1 96.94 114 PRO A C 1
ATOM 869 O O . PRO A 1 114 ? 2.775 -24.641 -27.891 1 96.94 114 PRO A O 1
ATOM 872 N N . PRO A 1 115 ? 2.771 -23.875 -30 1 96 115 PRO A N 1
ATOM 873 C CA . PRO A 1 115 ? 3.35 -25.125 -30.5 1 96 115 PRO A CA 1
ATOM 874 C C . PRO A 1 115 ? 4.742 -25.391 -29.922 1 96 115 PRO A C 1
ATOM 876 O O . PRO A 1 115 ? 5.215 -26.531 -29.953 1 96 115 PRO A O 1
ATOM 879 N N . THR A 1 116 ? 5.352 -24.375 -29.406 1 95.75 116 THR A N 1
ATOM 880 C CA . THR A 1 116 ? 6.715 -24.5 -28.906 1 95.75 116 THR A CA 1
ATOM 881 C C . THR A 1 116 ? 6.715 -25.078 -27.484 1 95.75 116 THR A C 1
ATOM 883 O O . THR A 1 116 ? 7.773 -25.375 -26.938 1 95.75 116 THR A O 1
ATOM 886 N N . LEU A 1 117 ? 5.562 -25.266 -26.906 1 97.06 117 LEU A N 1
ATOM 887 C CA . LEU A 1 117 ? 5.469 -25.75 -25.531 1 97.06 117 LEU A CA 1
ATOM 888 C C . LEU A 1 117 ? 4.781 -27.109 -25.484 1 97.06 117 LEU A C 1
ATOM 890 O O . LEU A 1 117 ? 3.828 -27.359 -26.234 1 97.06 117 LEU A O 1
ATOM 894 N N . SER A 1 118 ? 5.324 -27.969 -24.609 1 97.69 118 SER A N 1
ATOM 895 C CA . SER A 1 118 ? 4.629 -29.219 -24.312 1 97.69 118 SER A CA 1
ATOM 896 C C . SER A 1 118 ? 3.488 -28.984 -23.328 1 97.69 118 SER A C 1
ATOM 898 O O . SER A 1 118 ? 3.406 -27.922 -22.688 1 97.69 118 SER A O 1
ATOM 900 N N . PHE A 1 119 ? 2.586 -29.969 -23.266 1 98.25 119 PHE A N 1
ATOM 901 C CA . PHE A 1 119 ? 1.533 -29.906 -22.25 1 98.25 119 PHE A CA 1
ATOM 902 C C . PHE A 1 119 ? 2.129 -29.797 -20.859 1 98.25 119 PHE A C 1
ATOM 904 O O . PHE A 1 119 ? 1.616 -29.047 -20.016 1 98.25 119 PHE A O 1
ATOM 911 N N . GLU A 1 120 ? 3.227 -30.516 -20.594 1 97.75 120 GLU A N 1
ATOM 912 C CA . GLU A 1 120 ? 3.889 -30.516 -19.297 1 97.75 120 GLU A CA 1
ATOM 913 C C . GLU A 1 120 ? 4.414 -29.125 -18.953 1 97.75 120 GLU A C 1
ATOM 915 O O . GLU A 1 120 ? 4.203 -28.625 -17.844 1 97.75 120 GLU A O 1
ATOM 920 N N . GLU A 1 121 ? 5.027 -28.5 -19.891 1 97.12 121 GLU A N 1
ATOM 921 C CA . GLU A 1 121 ? 5.574 -27.172 -19.672 1 97.12 121 GLU A CA 1
ATOM 922 C C . GLU A 1 121 ? 4.465 -26.141 -19.453 1 97.12 121 GLU A C 1
ATOM 924 O O . GLU A 1 121 ? 4.531 -25.344 -18.516 1 97.12 121 GLU A O 1
ATOM 929 N N . ALA A 1 122 ? 3.457 -26.234 -20.25 1 98.06 122 ALA A N 1
ATOM 930 C CA . ALA A 1 122 ? 2.393 -25.234 -20.25 1 98.06 122 ALA A CA 1
ATOM 931 C C . ALA A 1 122 ? 1.56 -25.328 -18.969 1 98.06 122 ALA A C 1
ATOM 933 O O . ALA A 1 122 ? 1.068 -24.312 -18.469 1 98.06 122 ALA A O 1
ATOM 934 N N . ALA A 1 123 ? 1.436 -26.516 -18.391 1 98.38 123 ALA A N 1
ATOM 935 C CA . ALA A 1 123 ? 0.554 -26.781 -17.266 1 98.38 123 ALA A CA 1
ATOM 936 C C . ALA A 1 123 ? 1.046 -26.078 -16 1 98.38 123 ALA A C 1
ATOM 938 O O . ALA A 1 123 ? 0.292 -25.906 -15.047 1 98.38 123 ALA A O 1
ATOM 939 N N . GLY A 1 124 ? 2.305 -25.688 -16.031 1 97.62 124 GLY A N 1
ATOM 940 C CA . GLY A 1 124 ? 2.879 -25.078 -14.844 1 97.62 124 GLY A CA 1
ATOM 941 C C . GLY A 1 124 ? 3.043 -23.578 -14.977 1 97.62 124 GLY A C 1
ATOM 942 O O . GLY A 1 124 ? 3.637 -22.922 -14.102 1 97.62 124 GLY A O 1
ATOM 943 N N . ILE A 1 125 ? 2.504 -22.969 -15.992 1 98 125 ILE A N 1
ATOM 944 C CA . ILE A 1 125 ? 2.814 -21.578 -16.312 1 98 125 ILE A CA 1
ATOM 945 C C . ILE A 1 125 ? 1.775 -20.656 -15.68 1 98 125 ILE A C 1
ATOM 947 O O . ILE A 1 125 ? 2.127 -19.656 -15.055 1 98 125 ILE A O 1
ATOM 951 N N . PRO A 1 126 ? 0.452 -20.922 -15.758 1 98.12 126 PRO A N 1
ATOM 952 C CA . PRO A 1 126 ? -0.562 -19.906 -15.445 1 98.12 126 PRO A CA 1
ATOM 953 C C . PRO A 1 126 ? -0.469 -19.406 -14.016 1 98.12 126 PRO A C 1
ATOM 955 O O . PRO A 1 126 ? -0.365 -18.188 -13.789 1 98.12 126 PRO A O 1
ATOM 958 N N . GLU A 1 127 ? -0.459 -20.297 -13.047 1 97.94 127 GLU A N 1
ATOM 959 C CA . GLU A 1 127 ? -0.527 -19.891 -11.641 1 97.94 127 GLU A CA 1
ATOM 960 C C . GLU A 1 127 ? 0.685 -19.047 -11.258 1 97.94 127 GLU A C 1
ATOM 962 O O . GLU A 1 127 ? 0.539 -17.984 -10.656 1 97.94 127 GLU A O 1
ATOM 967 N N . THR A 1 128 ? 1.893 -19.484 -11.578 1 97.31 128 THR A N 1
ATOM 968 C CA . THR A 1 128 ? 3.109 -18.797 -11.156 1 97.31 128 THR A CA 1
ATOM 969 C C . THR A 1 128 ? 3.281 -17.484 -11.922 1 97.31 128 THR A C 1
ATOM 971 O O . THR A 1 128 ? 3.639 -16.453 -11.328 1 97.31 128 THR A O 1
ATOM 974 N N . SER A 1 129 ? 2.955 -17.5 -13.234 1 97.69 129 SER A N 1
ATOM 975 C CA . SER A 1 129 ? 3.127 -16.297 -14.047 1 97.69 129 SER A CA 1
ATOM 976 C C . SER A 1 129 ? 2.113 -15.227 -13.664 1 97.69 129 SER A C 1
ATOM 978 O O . SER A 1 129 ? 2.449 -14.039 -13.594 1 97.69 129 SER A O 1
ATOM 980 N N . PHE A 1 130 ? 0.858 -15.656 -13.438 1 98.19 130 PHE A N 1
ATOM 981 C CA . PHE A 1 130 ? -0.161 -14.688 -13.055 1 98.19 130 PHE A CA 1
ATOM 982 C C . PHE A 1 130 ? 0.142 -14.102 -11.68 1 98.19 130 PHE A C 1
ATOM 984 O O . PHE A 1 130 ? 0.017 -12.898 -11.469 1 98.19 130 PHE A O 1
ATOM 991 N N . THR A 1 131 ? 0.591 -14.953 -10.766 1 98.06 131 THR A N 1
ATOM 992 C CA . THR A 1 131 ? 0.985 -14.477 -9.445 1 98.06 131 THR A CA 1
ATOM 993 C C . THR A 1 131 ? 2.141 -13.484 -9.547 1 98.06 131 THR A C 1
ATOM 995 O O . THR A 1 131 ? 2.117 -12.43 -8.914 1 98.06 131 THR A O 1
ATOM 998 N N . ALA A 1 132 ? 3.088 -13.805 -10.352 1 98.12 132 ALA A N 1
ATOM 999 C CA . ALA A 1 132 ? 4.277 -12.969 -10.5 1 98.12 132 ALA A CA 1
ATOM 1000 C C . ALA A 1 132 ? 3.934 -11.641 -11.172 1 98.12 132 ALA A C 1
ATOM 1002 O O . ALA A 1 132 ? 4.383 -10.586 -10.727 1 98.12 132 ALA A O 1
ATOM 1003 N N . ILE A 1 133 ? 3.166 -11.711 -12.242 1 97.5 133 ILE A N 1
ATOM 1004 C CA . ILE A 1 133 ? 2.797 -10.492 -12.953 1 97.5 133 ILE A CA 1
ATOM 1005 C C . ILE A 1 133 ? 1.982 -9.586 -12.031 1 97.5 133 ILE A C 1
ATOM 1007 O O . ILE A 1 133 ? 2.15 -8.359 -12.039 1 97.5 133 ILE A O 1
ATOM 1011 N N . GLN A 1 134 ? 1.085 -10.195 -11.32 1 98.38 134 GLN A N 1
ATOM 1012 C CA . GLN A 1 134 ? 0.309 -9.445 -10.336 1 98.38 134 GLN A CA 1
ATOM 1013 C C . GLN A 1 134 ? 1.22 -8.75 -9.336 1 98.38 134 GLN A C 1
ATOM 1015 O O . GLN A 1 134 ? 1.098 -7.543 -9.109 1 98.38 134 GLN A O 1
ATOM 1020 N N . ALA A 1 135 ? 2.152 -9.469 -8.75 1 98.69 135 ALA A N 1
ATOM 1021 C CA . ALA A 1 135 ? 3.012 -8.961 -7.684 1 98.69 135 ALA A CA 1
ATOM 1022 C C . ALA A 1 135 ? 3.967 -7.898 -8.211 1 98.69 135 ALA A C 1
ATOM 1024 O O . ALA A 1 135 ? 4.18 -6.871 -7.559 1 98.69 135 ALA A O 1
ATOM 1025 N N . VAL A 1 136 ? 4.516 -8.094 -9.422 1 98.31 136 VAL A N 1
ATOM 1026 C CA . VAL A 1 136 ? 5.594 -7.254 -9.922 1 98.31 136 VAL A CA 1
ATOM 1027 C C . VAL A 1 136 ? 5.012 -6.012 -10.594 1 98.31 136 VAL A C 1
ATOM 1029 O O . VAL A 1 136 ? 5.508 -4.898 -10.398 1 98.31 136 VAL A O 1
ATOM 1032 N N . HIS A 1 137 ? 3.934 -6.188 -11.336 1 96.12 137 HIS A N 1
ATOM 1033 C CA . HIS A 1 137 ? 3.49 -5.074 -12.164 1 96.12 137 HIS A CA 1
ATOM 1034 C C . HIS A 1 137 ? 2.199 -4.465 -11.625 1 96.12 137 HIS A C 1
ATOM 1036 O O . HIS A 1 137 ? 2.158 -3.275 -11.305 1 96.12 137 HIS A O 1
ATOM 1042 N N . LEU A 1 138 ? 1.147 -5.27 -11.492 1 96.38 138 LEU A N 1
ATOM 1043 C CA . LEU A 1 138 ? -0.155 -4.691 -11.18 1 96.38 138 LEU A CA 1
ATOM 1044 C C . LEU A 1 138 ? -0.173 -4.125 -9.766 1 96.38 138 LEU A C 1
ATOM 1046 O O . LEU A 1 138 ? -0.637 -3.004 -9.547 1 96.38 138 LEU A O 1
ATOM 1050 N N . VAL A 1 139 ? 0.338 -4.879 -8.789 1 98.12 139 VAL A N 1
ATOM 1051 C CA . VAL A 1 139 ? 0.342 -4.441 -7.398 1 98.12 139 VAL A CA 1
ATOM 1052 C C . VAL A 1 139 ? 1.648 -3.713 -7.086 1 98.12 139 VAL A C 1
ATOM 1054 O O . VAL A 1 139 ? 1.635 -2.584 -6.59 1 98.12 139 VAL A O 1
ATOM 1057 N N . GLY A 1 140 ? 2.779 -4.297 -7.465 1 98.38 140 GLY A N 1
ATOM 1058 C CA . GLY A 1 140 ? 4.09 -3.746 -7.152 1 98.38 140 GLY A CA 1
ATOM 1059 C C . GLY A 1 140 ? 4.438 -2.529 -7.988 1 98.38 140 GLY A C 1
ATOM 1060 O O . GLY A 1 140 ? 5.238 -1.691 -7.57 1 98.38 140 GLY A O 1
ATOM 1061 N N . ASN A 1 141 ? 3.875 -2.498 -9.234 1 98.06 141 ASN A N 1
ATOM 1062 C CA . ASN A 1 141 ? 4.066 -1.374 -10.148 1 98.06 141 ASN A CA 1
ATOM 1063 C C . ASN A 1 141 ? 5.547 -1.094 -10.391 1 98.06 141 ASN A C 1
ATOM 1065 O O . ASN A 1 141 ? 5.984 0.056 -10.32 1 98.06 141 ASN A O 1
ATOM 1069 N N . LEU A 1 142 ? 6.328 -2.105 -10.547 1 98.19 142 LEU A N 1
ATOM 1070 C CA . LEU A 1 142 ? 7.742 -1.944 -10.859 1 98.19 142 LEU A CA 1
ATOM 1071 C C . LEU A 1 142 ? 7.926 -1.16 -12.156 1 98.19 142 LEU A C 1
ATOM 1073 O O . LEU A 1 142 ? 7.34 -1.506 -13.18 1 98.19 142 LEU A O 1
ATOM 1077 N N . GLN A 1 143 ? 8.742 -0.126 -12.102 1 98.25 143 GLN A N 1
ATOM 1078 C CA . GLN A 1 143 ? 9.055 0.673 -13.273 1 98.25 143 GLN A CA 1
ATOM 1079 C C . GLN A 1 143 ? 10.43 0.309 -13.836 1 98.25 143 GLN A C 1
ATOM 1081 O O . GLN A 1 143 ? 11.305 -0.147 -13.094 1 98.25 143 GLN A O 1
ATOM 1086 N N . PRO A 1 144 ? 10.5 0.416 -15.234 1 98.25 144 PRO A N 1
ATOM 1087 C CA . PRO A 1 144 ? 11.859 0.245 -15.766 1 98.25 144 PRO A CA 1
ATOM 1088 C C . PRO A 1 144 ? 12.891 1.09 -15.023 1 98.25 144 PRO A C 1
ATOM 1090 O O . PRO A 1 144 ? 12.617 2.238 -14.664 1 98.25 144 PRO A O 1
ATOM 1093 N N . GLY A 1 145 ? 14.047 0.495 -14.734 1 98.62 145 GLY A N 1
ATOM 1094 C CA . GLY A 1 145 ? 15.117 1.219 -14.062 1 98.62 145 GLY A CA 1
ATOM 1095 C C . GLY A 1 145 ? 15.086 1.055 -12.555 1 98.62 145 GLY A C 1
ATOM 1096 O O . GLY A 1 145 ? 16.031 1.44 -11.859 1 98.62 145 GLY A O 1
ATOM 1097 N N . GLN A 1 146 ? 14.086 0.479 -11.961 1 98.81 146 GLN A N 1
ATOM 1098 C CA . GLN A 1 146 ? 13.984 0.259 -10.523 1 98.81 146 GLN A CA 1
ATOM 1099 C C . GLN A 1 146 ? 14.555 -1.102 -10.133 1 98.81 146 GLN A C 1
ATOM 1101 O O . GLN A 1 146 ? 14.641 -2.008 -10.961 1 98.81 146 GLN A O 1
ATOM 1106 N N . SER A 1 147 ? 14.969 -1.222 -8.898 1 98.94 147 SER A N 1
ATOM 1107 C CA . SER A 1 147 ? 15.516 -2.467 -8.367 1 98.94 147 SER A CA 1
ATOM 1108 C C . SER A 1 147 ? 14.453 -3.25 -7.598 1 98.94 147 SER A C 1
ATOM 1110 O O . SER A 1 147 ? 13.477 -2.674 -7.109 1 98.94 147 SER A O 1
ATOM 1112 N N . VAL A 1 148 ? 14.664 -4.586 -7.555 1 98.94 148 VAL A N 1
ATOM 1113 C CA . VAL A 1 148 ? 13.664 -5.438 -6.93 1 98.94 148 VAL A CA 1
ATOM 1114 C C . VAL A 1 148 ? 14.344 -6.582 -6.184 1 98.94 148 VAL A C 1
ATOM 1116 O O . VAL A 1 148 ? 15.391 -7.078 -6.613 1 98.94 148 VAL A O 1
ATOM 1119 N N . LEU A 1 149 ? 13.875 -6.902 -4.996 1 99 149 LEU A N 1
ATOM 1120 C CA . LEU A 1 149 ? 14.219 -8.086 -4.219 1 99 149 LEU A CA 1
ATOM 1121 C C . LEU A 1 149 ? 13.078 -9.102 -4.227 1 99 149 LEU A C 1
ATOM 1123 O O . LEU A 1 149 ? 11.977 -8.797 -3.773 1 99 149 LEU A O 1
ATOM 1127 N N . ILE A 1 150 ? 13.32 -10.258 -4.77 1 98.94 150 ILE A N 1
ATOM 1128 C CA . ILE A 1 150 ? 12.336 -11.32 -4.902 1 98.94 150 ILE A CA 1
ATOM 1129 C C . ILE A 1 150 ? 12.75 -12.516 -4.051 1 98.94 150 ILE A C 1
ATOM 1131 O O . ILE A 1 150 ? 13.75 -13.18 -4.344 1 98.94 150 ILE A O 1
ATOM 1135 N N . HIS A 1 151 ? 11.953 -12.812 -3.061 1 98.69 151 HIS A N 1
ATOM 1136 C CA . HIS A 1 151 ? 12.305 -13.945 -2.213 1 98.69 151 HIS A CA 1
ATOM 1137 C C . HIS A 1 151 ? 11.781 -15.258 -2.799 1 98.69 151 HIS A C 1
ATOM 1139 O O . HIS A 1 151 ? 10.875 -15.25 -3.627 1 98.69 151 HIS A O 1
ATOM 1145 N N . ALA A 1 152 ? 12.398 -16.391 -2.25 1 97.19 152 ALA A N 1
ATOM 1146 C CA . ALA A 1 152 ? 12.07 -17.734 -2.736 1 97.19 152 ALA A CA 1
ATOM 1147 C C . ALA A 1 152 ? 12.258 -17.828 -4.25 1 97.19 152 ALA A C 1
ATOM 1149 O O . ALA A 1 152 ? 11.367 -18.281 -4.965 1 97.19 152 ALA A O 1
ATOM 1150 N N . GLY A 1 153 ? 13.445 -17.406 -4.672 1 97.81 153 GLY A N 1
ATOM 1151 C CA . GLY A 1 153 ? 13.703 -17.203 -6.09 1 97.81 153 GLY A CA 1
ATOM 1152 C C . GLY A 1 153 ? 13.609 -18.5 -6.895 1 97.81 153 GLY A C 1
ATOM 1153 O O . GLY A 1 153 ? 13.281 -18.469 -8.086 1 97.81 153 GLY A O 1
ATOM 1154 N N . ALA A 1 154 ? 13.898 -19.594 -6.273 1 96.56 154 ALA A N 1
ATOM 1155 C CA . ALA A 1 154 ? 13.938 -20.859 -7 1 96.56 154 ALA A CA 1
ATOM 1156 C C . ALA A 1 154 ? 12.547 -21.469 -7.094 1 96.56 154 ALA A C 1
ATOM 1158 O O . ALA A 1 154 ? 12.344 -22.453 -7.816 1 96.56 154 ALA A O 1
ATOM 1159 N N . SER A 1 155 ? 11.602 -20.938 -6.367 1 95.31 155 SER A N 1
ATOM 1160 C CA . SER A 1 155 ? 10.227 -21.422 -6.477 1 95.31 155 SER A CA 1
ATOM 1161 C C . SER A 1 155 ? 9.633 -21.078 -7.84 1 95.31 155 SER A C 1
ATOM 1163 O O . SER A 1 155 ? 10.203 -20.297 -8.594 1 95.31 155 SER A O 1
ATOM 1165 N N . GLY A 1 156 ? 8.5 -21.719 -8.18 1 95.44 156 GLY A N 1
ATOM 1166 C CA . GLY A 1 156 ? 7.809 -21.391 -9.414 1 95.44 156 GLY A CA 1
ATOM 1167 C C . GLY A 1 156 ? 7.492 -19.906 -9.539 1 95.44 156 GLY A C 1
ATOM 1168 O O . GLY A 1 156 ? 7.805 -19.281 -10.555 1 95.44 156 GLY A O 1
ATOM 1169 N N . VAL A 1 157 ? 6.914 -19.359 -8.492 1 96.94 157 VAL A N 1
ATOM 1170 C CA . VAL A 1 157 ? 6.551 -17.938 -8.492 1 96.94 157 VAL A CA 1
ATOM 1171 C C . VAL A 1 157 ? 7.812 -17.078 -8.539 1 96.94 157 VAL A C 1
ATOM 1173 O O . VAL A 1 157 ? 7.883 -16.109 -9.297 1 96.94 157 VAL A O 1
ATOM 1176 N N . GLY A 1 158 ? 8.805 -17.469 -7.762 1 97.88 158 GLY A N 1
ATOM 1177 C CA . GLY A 1 158 ? 10.055 -16.734 -7.738 1 97.88 158 GLY A CA 1
ATOM 1178 C C . GLY A 1 158 ? 10.742 -16.672 -9.086 1 97.88 158 GLY A C 1
ATOM 1179 O O . GLY A 1 158 ? 11.18 -15.609 -9.523 1 97.88 158 GLY A O 1
ATOM 1180 N N . GLN A 1 159 ? 10.836 -17.812 -9.727 1 98.19 159 GLN A N 1
ATOM 1181 C CA . GLN A 1 159 ? 11.469 -17.875 -11.039 1 98.19 159 GLN A CA 1
ATOM 1182 C C . GLN A 1 159 ? 10.727 -17.016 -12.055 1 98.19 159 GLN A C 1
ATOM 1184 O O . GLN A 1 159 ? 11.344 -16.281 -12.828 1 98.19 159 GLN A O 1
ATOM 1189 N N . SER A 1 160 ? 9.414 -17.125 -12.031 1 97.94 160 SER A N 1
ATOM 1190 C CA . SER A 1 160 ? 8.602 -16.297 -12.922 1 97.94 160 SER A CA 1
ATOM 1191 C C . SER A 1 160 ? 8.812 -14.805 -12.633 1 97.94 160 SER A C 1
ATOM 1193 O O . SER A 1 160 ? 8.977 -14.008 -13.555 1 97.94 160 SER A O 1
ATOM 1195 N N . ALA A 1 161 ? 8.844 -14.438 -11.383 1 98.69 161 ALA A N 1
ATOM 1196 C CA . ALA A 1 161 ? 8.984 -13.039 -10.977 1 98.69 161 ALA A CA 1
ATOM 1197 C C . ALA A 1 161 ? 10.328 -12.477 -11.414 1 98.69 161 ALA A C 1
ATOM 1199 O O . ALA A 1 161 ? 10.414 -11.328 -11.859 1 98.69 161 ALA A O 1
ATOM 1200 N N . ILE A 1 162 ? 11.398 -13.266 -11.258 1 98.88 162 ILE A N 1
ATOM 1201 C CA . ILE A 1 162 ? 12.727 -12.844 -11.688 1 98.88 162 ILE A CA 1
ATOM 1202 C C . ILE A 1 162 ? 12.711 -12.508 -13.172 1 98.88 162 ILE A C 1
ATOM 1204 O O . ILE A 1 162 ? 13.148 -11.43 -13.578 1 98.88 162 ILE A O 1
ATOM 1208 N N . GLN A 1 163 ? 12.172 -13.367 -13.93 1 98.69 163 GLN A N 1
ATOM 1209 C CA . GLN A 1 163 ? 12.195 -13.203 -15.383 1 98.69 163 GLN A CA 1
ATOM 1210 C C . GLN A 1 163 ? 11.266 -12.078 -15.82 1 98.69 163 GLN A C 1
ATOM 1212 O O . GLN A 1 163 ? 11.578 -11.328 -16.75 1 98.69 163 GLN A O 1
ATOM 1217 N N . ILE A 1 164 ? 10.133 -11.961 -15.18 1 98.12 164 ILE A N 1
ATOM 1218 C CA . ILE A 1 164 ? 9.172 -10.906 -15.484 1 98.12 164 ILE A CA 1
ATOM 1219 C C . ILE A 1 164 ? 9.781 -9.547 -15.125 1 98.12 164 ILE A C 1
ATOM 1221 O O . ILE A 1 164 ? 9.633 -8.578 -15.883 1 98.12 164 ILE A O 1
ATOM 1225 N N . ALA A 1 165 ? 10.445 -9.453 -13.977 1 98.69 165 ALA A N 1
ATOM 1226 C CA . ALA A 1 165 ? 11.133 -8.219 -13.586 1 98.69 165 ALA A CA 1
ATOM 1227 C C . ALA A 1 165 ? 12.211 -7.855 -14.602 1 98.69 165 ALA A C 1
ATOM 1229 O O . ALA A 1 165 ? 12.352 -6.688 -14.969 1 98.69 165 ALA A O 1
ATOM 1230 N N . LYS A 1 166 ? 12.961 -8.891 -15.023 1 98.31 166 LYS A N 1
ATOM 1231 C CA . LYS A 1 166 ? 14 -8.664 -16.016 1 98.31 166 LYS A CA 1
ATOM 1232 C C . LYS A 1 166 ? 13.414 -8.141 -17.328 1 98.31 166 LYS A C 1
ATOM 1234 O O . LYS A 1 166 ? 13.891 -7.148 -17.875 1 98.31 166 LYS A O 1
ATOM 1239 N N . ALA A 1 167 ? 12.375 -8.812 -17.766 1 96.5 167 ALA A N 1
ATOM 1240 C CA . ALA A 1 167 ? 11.711 -8.406 -19 1 96.5 167 ALA A CA 1
ATOM 1241 C C . ALA A 1 167 ? 11.125 -7.008 -18.875 1 96.5 167 ALA A C 1
ATOM 1243 O O . ALA A 1 167 ? 11.016 -6.277 -19.859 1 96.5 167 ALA A O 1
ATOM 1244 N N . GLY A 1 168 ? 10.773 -6.621 -17.672 1 95.56 168 GLY A N 1
ATOM 1245 C CA . GLY A 1 168 ? 10.164 -5.324 -17.422 1 95.56 168 GLY A CA 1
ATOM 1246 C C . GLY A 1 168 ? 11.18 -4.207 -17.281 1 95.56 168 GLY A C 1
ATOM 1247 O O . GLY A 1 168 ? 10.805 -3.043 -17.109 1 95.56 168 GLY A O 1
ATOM 1248 N N . GLY A 1 169 ? 12.453 -4.539 -17.266 1 97.5 169 GLY A N 1
ATOM 1249 C CA . GLY A 1 169 ? 13.477 -3.508 -17.281 1 97.5 169 GLY A CA 1
ATOM 1250 C C . GLY A 1 169 ? 14.031 -3.201 -15.906 1 97.5 169 GLY A C 1
ATOM 1251 O O . GLY A 1 169 ? 14.578 -2.121 -15.68 1 97.5 169 GLY A O 1
ATOM 1252 N N . ALA A 1 170 ? 13.875 -4.078 -14.961 1 98.5 170 ALA A N 1
ATOM 1253 C CA . ALA A 1 170 ? 14.484 -3.879 -13.648 1 98.5 170 ALA A CA 1
ATOM 1254 C C . ALA A 1 170 ? 15.977 -3.605 -13.766 1 98.5 170 ALA A C 1
ATOM 1256 O O . ALA A 1 170 ? 16.672 -4.234 -14.57 1 98.5 170 ALA A O 1
ATOM 1257 N N . SER A 1 171 ? 16.469 -2.631 -12.984 1 98.44 171 SER A N 1
ATOM 1258 C CA . SER A 1 171 ? 17.875 -2.275 -13.047 1 98.44 171 SER A CA 1
ATOM 1259 C C . SER A 1 171 ? 18.734 -3.289 -12.297 1 98.44 171 SER A C 1
ATOM 1261 O O . SER A 1 171 ? 19.891 -3.523 -12.656 1 98.44 171 SER A O 1
ATOM 1263 N N . LYS A 1 172 ? 18.25 -3.775 -11.234 1 98.69 172 LYS A N 1
ATOM 1264 C CA . LYS A 1 172 ? 18.906 -4.77 -10.391 1 98.69 172 LYS A CA 1
ATOM 1265 C C . LYS A 1 172 ? 17.891 -5.734 -9.789 1 98.69 172 LYS A C 1
ATOM 1267 O O . LYS A 1 172 ? 16.844 -5.312 -9.297 1 98.69 172 LYS A O 1
ATOM 1272 N N . ILE A 1 173 ? 18.172 -6.992 -9.844 1 98.94 173 ILE A N 1
ATOM 1273 C CA . ILE A 1 173 ? 17.281 -8.023 -9.312 1 98.94 173 ILE A CA 1
ATOM 1274 C C . ILE A 1 173 ? 18.031 -8.844 -8.258 1 98.94 173 ILE A C 1
ATOM 1276 O O . ILE A 1 173 ? 19.016 -9.508 -8.562 1 98.94 173 ILE A O 1
ATOM 1280 N N . PHE A 1 174 ? 17.578 -8.766 -7.027 1 98.94 174 PHE A N 1
ATOM 1281 C CA . PHE A 1 174 ? 18.062 -9.57 -5.91 1 98.94 174 PHE A CA 1
ATOM 1282 C C . PHE A 1 174 ? 17.094 -10.719 -5.625 1 98.94 174 PHE A C 1
ATOM 1284 O O . PHE A 1 174 ? 15.883 -10.586 -5.82 1 98.94 174 PHE A O 1
ATOM 1291 N N . THR A 1 175 ? 17.641 -11.828 -5.168 1 98.88 175 THR A N 1
ATOM 1292 C CA . THR A 1 175 ? 16.766 -12.938 -4.789 1 98.88 175 THR A CA 1
ATOM 1293 C C . THR A 1 175 ? 17.406 -13.773 -3.686 1 98.88 175 THR A C 1
ATOM 1295 O O . THR A 1 175 ? 18.578 -13.586 -3.357 1 98.88 175 THR A O 1
ATOM 1298 N N . THR A 1 176 ? 16.594 -14.555 -3.008 1 98.62 176 THR A N 1
ATOM 1299 C CA . THR A 1 176 ? 17.062 -15.523 -2.023 1 98.62 176 THR A CA 1
ATOM 1300 C C . THR A 1 176 ? 16.672 -16.938 -2.428 1 98.62 176 THR A C 1
ATOM 1302 O O . THR A 1 176 ? 15.617 -17.141 -3.027 1 98.62 176 THR A O 1
ATOM 1305 N N . ALA A 1 177 ? 17.5 -17.859 -2.158 1 97 177 ALA A N 1
ATOM 1306 C CA . ALA A 1 177 ? 17.25 -19.281 -2.402 1 97 177 ALA A CA 1
ATOM 1307 C C . ALA A 1 177 ? 17.969 -20.156 -1.386 1 97 177 ALA A C 1
ATOM 1309 O O . ALA A 1 177 ? 18.812 -19.672 -0.632 1 97 177 ALA A O 1
ATOM 1310 N N . GLY A 1 178 ? 17.656 -21.438 -1.371 1 95 178 GLY A N 1
ATOM 1311 C CA . GLY A 1 178 ? 18.047 -22.281 -0.252 1 95 178 GLY A CA 1
ATOM 1312 C C . GLY A 1 178 ? 19.297 -23.109 -0.536 1 95 178 GLY A C 1
ATOM 1313 O O . GLY A 1 178 ? 19.688 -23.938 0.279 1 95 178 GLY A O 1
ATOM 1314 N N . SER A 1 179 ? 19.938 -23.016 -1.67 1 96 179 SER A N 1
ATOM 1315 C CA . SER A 1 179 ? 21.172 -23.703 -2.016 1 96 179 SER A CA 1
ATOM 1316 C C . SER A 1 179 ? 21.953 -22.938 -3.08 1 96 179 SER A C 1
ATOM 1318 O O . SER A 1 179 ? 21.391 -22.078 -3.756 1 96 179 SER A O 1
ATOM 1320 N N . ASP A 1 180 ? 23.234 -23.266 -3.158 1 96.94 180 ASP A N 1
ATOM 1321 C CA . ASP A 1 180 ? 24.047 -22.609 -4.168 1 96.94 180 ASP A CA 1
ATOM 1322 C C . ASP A 1 180 ? 23.578 -22.953 -5.578 1 96.94 180 ASP A C 1
ATOM 1324 O O . ASP A 1 180 ? 23.609 -22.109 -6.473 1 96.94 180 ASP A O 1
ATOM 1328 N N . GLU A 1 181 ? 23.172 -24.172 -5.719 1 96.81 181 GLU A N 1
ATOM 1329 C CA . GLU A 1 181 ? 22.641 -24.609 -7.012 1 96.81 181 GLU A CA 1
ATOM 1330 C C . GLU A 1 181 ? 21.391 -23.812 -7.391 1 96.81 181 GLU A C 1
ATOM 1332 O O . GLU A 1 181 ? 21.25 -23.391 -8.539 1 96.81 181 GLU A O 1
ATOM 1337 N N . LYS A 1 182 ? 20.578 -23.562 -6.461 1 96.69 182 LYS A N 1
ATOM 1338 C CA . LYS A 1 182 ? 19.359 -22.797 -6.695 1 96.69 182 LYS A CA 1
ATOM 1339 C C . LYS A 1 182 ? 19.688 -21.328 -6.973 1 96.69 182 LYS A C 1
ATOM 1341 O O . LYS A 1 182 ? 19.016 -20.688 -7.793 1 96.69 182 LYS A O 1
ATOM 1346 N N . CYS A 1 183 ? 20.672 -20.828 -6.281 1 98.06 183 CYS A N 1
ATOM 1347 C CA . CYS A 1 183 ? 21.109 -19.469 -6.551 1 98.06 183 CYS A CA 1
ATOM 1348 C C . CYS A 1 183 ? 21.625 -19.344 -7.98 1 98.06 183 CYS A C 1
ATOM 1350 O O . CYS A 1 183 ? 21.328 -18.359 -8.664 1 98.06 183 CYS A O 1
ATOM 1352 N N . GLU A 1 184 ? 22.375 -20.328 -8.383 1 98.19 184 GLU A N 1
ATOM 1353 C CA . GLU A 1 184 ? 22.891 -20.312 -9.75 1 98.19 184 GLU A CA 1
ATOM 1354 C C . GLU A 1 184 ? 21.75 -20.375 -10.766 1 98.19 184 GLU A C 1
ATOM 1356 O O . GLU A 1 184 ? 21.781 -19.703 -11.789 1 98.19 184 GLU A O 1
ATOM 1361 N N . LEU A 1 185 ? 20.797 -21.188 -10.445 1 97.25 185 LEU A N 1
ATOM 1362 C CA . LEU A 1 185 ? 19.594 -21.234 -11.281 1 97.25 185 LEU A CA 1
ATOM 1363 C C . LEU A 1 185 ? 18.938 -19.859 -11.375 1 97.25 185 LEU A C 1
ATOM 1365 O O . LEU A 1 185 ? 18.625 -19.391 -12.469 1 97.25 185 LEU A O 1
ATOM 1369 N N . CYS A 1 186 ? 18.781 -19.172 -10.297 1 98.5 186 CYS A N 1
ATOM 1370 C CA . CYS A 1 186 ? 18.156 -17.859 -10.273 1 98.5 186 CYS A CA 1
ATOM 1371 C C . CYS A 1 186 ? 18.938 -16.859 -11.109 1 98.5 186 CYS A C 1
ATOM 1373 O O . CYS A 1 186 ? 18.359 -16.062 -11.844 1 98.5 186 CYS A O 1
ATOM 1375 N N . ARG A 1 187 ? 20.234 -16.922 -10.984 1 98.69 187 ARG A N 1
ATOM 1376 C CA . ARG A 1 187 ? 21.078 -16.031 -11.781 1 98.69 187 ARG A CA 1
ATOM 1377 C C . ARG A 1 187 ? 20.906 -16.312 -13.273 1 98.69 187 ARG A C 1
ATOM 1379 O O . ARG A 1 187 ? 20.828 -15.383 -14.078 1 98.69 187 ARG A O 1
ATOM 1386 N N . SER A 1 188 ? 20.812 -17.562 -13.602 1 98.12 188 SER A N 1
ATOM 1387 C CA . SER A 1 188 ? 20.641 -17.938 -15 1 98.12 188 SER A CA 1
ATOM 1388 C C . SER A 1 188 ? 19.312 -17.422 -15.547 1 98.12 188 SER A C 1
ATOM 1390 O O . SER A 1 188 ? 19.156 -17.281 -16.75 1 98.12 188 SER A O 1
ATOM 1392 N N . LEU A 1 189 ? 18.422 -17.141 -14.633 1 98.12 189 LEU A N 1
ATOM 1393 C CA . LEU A 1 189 ? 17.094 -16.688 -15.047 1 98.12 189 LEU A CA 1
ATOM 1394 C C . LEU A 1 189 ? 17.031 -15.156 -15.047 1 98.12 189 LEU A C 1
ATOM 1396 O O . LEU A 1 189 ? 16.016 -14.578 -15.453 1 98.12 189 LEU A O 1
ATOM 1400 N N . GLY A 1 190 ? 18.078 -14.492 -14.539 1 98.44 190 GLY A N 1
ATOM 1401 C CA . GLY A 1 190 ? 18.109 -13.047 -14.688 1 98.44 190 GLY A CA 1
ATOM 1402 C C . GLY A 1 190 ? 18.438 -12.32 -13.398 1 98.44 190 GLY A C 1
ATOM 1403 O O . GLY A 1 190 ? 18.609 -11.094 -13.391 1 98.44 190 GLY A O 1
ATOM 1404 N N . ALA A 1 191 ? 18.531 -13.023 -12.289 1 98.88 191 ALA A N 1
ATOM 1405 C CA . ALA A 1 191 ? 18.891 -12.359 -11.039 1 98.88 191 ALA A CA 1
ATOM 1406 C C . ALA A 1 191 ? 20.328 -11.852 -11.086 1 98.88 191 ALA A C 1
ATOM 1408 O O . ALA A 1 191 ? 21.234 -12.547 -11.586 1 98.88 191 ALA A O 1
ATOM 1409 N N . ASP A 1 192 ? 20.516 -10.664 -10.641 1 98.88 192 ASP A N 1
ATOM 1410 C CA . ASP A 1 192 ? 21.875 -10.117 -10.555 1 98.88 192 ASP A CA 1
ATOM 1411 C C . ASP A 1 192 ? 22.578 -10.625 -9.297 1 98.88 192 ASP A C 1
ATOM 1413 O O . ASP A 1 192 ? 23.781 -10.898 -9.328 1 98.88 192 ASP A O 1
ATOM 1417 N N . PHE A 1 193 ? 21.859 -10.75 -8.195 1 98.81 193 PHE A N 1
ATOM 1418 C CA . PHE A 1 193 ? 22.375 -11.195 -6.91 1 98.81 193 PHE A CA 1
ATOM 1419 C C . PHE A 1 193 ? 21.469 -12.242 -6.285 1 98.81 193 PHE A C 1
ATOM 1421 O O . PHE A 1 193 ? 20.266 -12 -6.133 1 98.81 193 PHE A O 1
ATOM 1428 N N . ALA A 1 194 ? 21.969 -13.352 -6.047 1 98.69 194 ALA A N 1
ATOM 1429 C CA . ALA A 1 194 ? 21.25 -14.43 -5.383 1 98.69 194 ALA A CA 1
ATOM 1430 C C . ALA A 1 194 ? 21.922 -14.828 -4.074 1 98.69 194 ALA A C 1
ATOM 1432 O O . ALA A 1 194 ? 23.109 -15.18 -4.066 1 98.69 194 ALA A O 1
ATOM 1433 N N . VAL A 1 195 ? 21.188 -14.75 -3.006 1 98.69 195 VAL A N 1
ATOM 1434 C CA . VAL A 1 195 ? 21.75 -15.023 -1.685 1 98.69 195 VAL A CA 1
ATOM 1435 C C . VAL A 1 195 ? 21.234 -16.375 -1.176 1 98.69 195 VAL A C 1
ATOM 1437 O O . VAL A 1 195 ? 20.031 -16.609 -1.106 1 98.69 195 VAL A O 1
ATOM 1440 N N . ASN A 1 196 ? 22.125 -17.281 -0.879 1 97.88 196 ASN A N 1
ATOM 1441 C CA . ASN A 1 196 ? 21.812 -18.531 -0.205 1 97.88 196 ASN A CA 1
ATOM 1442 C C . ASN A 1 196 ? 21.547 -18.312 1.283 1 97.88 196 ASN A C 1
ATOM 1444 O O . ASN A 1 196 ? 22.484 -18.156 2.064 1 97.88 196 ASN A O 1
ATOM 1448 N N . TYR A 1 197 ? 20.281 -18.344 1.663 1 93.81 197 TYR A N 1
ATOM 1449 C CA . TYR A 1 197 ? 19.922 -17.969 3.021 1 93.81 197 TYR A CA 1
ATOM 1450 C C . TYR A 1 197 ? 20.391 -19 4.031 1 93.81 197 TYR A C 1
ATOM 1452 O O . TYR A 1 197 ? 20.391 -18.766 5.238 1 93.81 197 TYR A O 1
ATOM 1460 N N . ARG A 1 198 ? 20.812 -20.156 3.559 1 94 198 ARG A N 1
ATOM 1461 C CA . ARG A 1 198 ? 21.297 -21.203 4.445 1 94 198 ARG A CA 1
ATOM 1462 C C . ARG A 1 198 ? 22.781 -21.062 4.699 1 94 198 ARG A C 1
ATOM 1464 O O . ARG A 1 198 ? 23.328 -21.688 5.609 1 94 198 ARG A O 1
ATOM 1471 N N . SER A 1 199 ? 23.484 -20.297 3.934 1 93.06 199 SER A N 1
ATOM 1472 C CA . SER A 1 199 ? 24.938 -20.188 4.051 1 93.06 199 SER A CA 1
ATOM 1473 C C . SER A 1 199 ? 25.312 -19.172 5.129 1 93.06 199 SER A C 1
ATOM 1475 O O . SER A 1 199 ? 26.5 -19.016 5.449 1 93.06 199 SER A O 1
ATOM 1477 N N . GLY A 1 200 ? 24.438 -18.5 5.715 1 88.94 200 GLY A N 1
ATOM 1478 C CA . GLY A 1 200 ? 24.719 -17.547 6.773 1 88.94 200 GLY A CA 1
ATOM 1479 C C . GLY A 1 200 ? 24.828 -16.125 6.277 1 88.94 200 GLY A C 1
ATOM 1480 O O . GLY A 1 200 ? 24.906 -15.18 7.074 1 88.94 200 GLY A O 1
ATOM 1481 N N . GLU A 1 201 ? 24.766 -15.992 4.973 1 91.19 201 GLU A N 1
ATOM 1482 C CA . GLU A 1 201 ? 24.812 -14.625 4.453 1 91.19 201 GLU A CA 1
ATOM 1483 C C . GLU A 1 201 ? 23.453 -13.93 4.613 1 91.19 201 GLU A C 1
ATOM 1485 O O . GLU A 1 201 ? 22.422 -14.516 4.312 1 91.19 201 GLU A O 1
ATOM 1490 N N . ASP A 1 202 ? 23.531 -12.695 5.105 1 96.69 202 ASP A N 1
ATOM 1491 C CA . ASP A 1 202 ? 22.328 -11.875 5.281 1 96.69 202 ASP A CA 1
ATOM 1492 C C . ASP A 1 202 ? 22 -11.102 4.004 1 96.69 202 ASP A C 1
ATOM 1494 O O . ASP A 1 202 ? 22.781 -10.25 3.57 1 96.69 202 ASP A O 1
ATOM 1498 N N . PHE A 1 203 ? 20.828 -11.336 3.414 1 98.56 203 PHE A N 1
ATOM 1499 C CA . PHE A 1 203 ? 20.484 -10.695 2.148 1 98.56 203 PHE A CA 1
ATOM 1500 C C . PHE A 1 203 ? 20.391 -9.18 2.312 1 98.56 203 PHE A C 1
ATOM 1502 O O . PHE A 1 203 ? 20.594 -8.438 1.354 1 98.56 203 PHE A O 1
ATOM 1509 N N . SER A 1 204 ? 19.969 -8.664 3.488 1 98.75 204 SER A N 1
ATOM 1510 C CA . SER A 1 204 ? 19.859 -7.219 3.68 1 98.75 204 SER A CA 1
ATOM 1511 C C . SER A 1 204 ? 21.219 -6.539 3.576 1 98.75 204 SER A C 1
ATOM 1513 O O . SER A 1 204 ? 21.312 -5.398 3.115 1 98.75 204 SER A O 1
ATOM 1515 N N . GLU A 1 205 ? 22.266 -7.203 4.016 1 98.5 205 GLU A N 1
ATOM 1516 C CA . GLU A 1 205 ? 23.625 -6.668 3.873 1 98.5 205 GLU A CA 1
ATOM 1517 C C . GLU A 1 205 ? 24.047 -6.625 2.406 1 98.5 205 GLU A C 1
ATOM 1519 O O . GLU A 1 205 ? 24.719 -5.691 1.979 1 98.5 205 GLU A O 1
ATOM 1524 N N . VAL A 1 206 ? 23.703 -7.691 1.68 1 98.69 206 VAL A N 1
ATOM 1525 C CA . VAL A 1 206 ? 24 -7.73 0.252 1 98.69 206 VAL A CA 1
ATOM 1526 C C . VAL A 1 206 ? 23.281 -6.586 -0.456 1 98.69 206 VAL A C 1
ATOM 1528 O O . VAL A 1 206 ? 23.891 -5.863 -1.253 1 98.69 206 VAL A O 1
ATOM 1531 N N . VAL A 1 207 ? 22.016 -6.363 -0.179 1 98.88 207 VAL A N 1
ATOM 1532 C CA . VAL A 1 207 ? 21.234 -5.281 -0.771 1 98.88 207 VAL A CA 1
ATOM 1533 C C . VAL A 1 207 ? 21.875 -3.938 -0.434 1 98.88 207 VAL A C 1
ATOM 1535 O O . VAL A 1 207 ? 22.078 -3.1 -1.315 1 98.88 207 VAL A O 1
ATOM 1538 N N . LYS A 1 208 ? 22.172 -3.736 0.855 1 98.69 208 LYS A N 1
ATOM 1539 C CA . LYS A 1 208 ? 22.797 -2.49 1.297 1 98.69 208 LYS A CA 1
ATOM 1540 C C . LYS A 1 208 ? 24.078 -2.211 0.52 1 98.69 208 LYS A C 1
ATOM 1542 O O . LYS A 1 208 ? 24.281 -1.104 0.012 1 98.69 208 LYS A O 1
ATOM 1547 N N . ARG A 1 209 ? 24.922 -3.225 0.419 1 98.44 209 ARG A N 1
ATOM 1548 C CA . ARG A 1 209 ? 26.203 -3.09 -0.259 1 98.44 209 ARG A CA 1
ATOM 1549 C C . ARG A 1 209 ? 26.016 -2.777 -1.739 1 98.44 209 ARG A C 1
ATOM 1551 O O . ARG A 1 209 ? 26.609 -1.832 -2.262 1 98.44 209 ARG A O 1
ATOM 1558 N N . GLU A 1 210 ? 25.094 -3.525 -2.375 1 98.62 210 GLU A N 1
ATOM 1559 C CA . GLU A 1 210 ? 25 -3.467 -3.83 1 98.62 210 GLU A CA 1
ATOM 1560 C C . GLU A 1 210 ? 24.109 -2.301 -4.273 1 98.62 210 GLU A C 1
ATOM 1562 O O . GLU A 1 210 ? 24.016 -2.012 -5.469 1 98.62 210 GLU A O 1
ATOM 1567 N N . THR A 1 211 ? 23.469 -1.597 -3.367 1 98.56 211 THR A N 1
ATOM 1568 C CA . THR A 1 211 ? 22.672 -0.417 -3.691 1 98.56 211 THR A CA 1
ATOM 1569 C C . THR A 1 211 ? 23.297 0.836 -3.074 1 98.56 211 THR A C 1
ATOM 1571 O O . THR A 1 211 ? 22.656 1.896 -3.055 1 98.56 211 THR A O 1
ATOM 1574 N N . ASN A 1 212 ? 24.469 0.694 -2.5 1 98.19 212 ASN A N 1
ATOM 1575 C CA . ASN A 1 212 ? 25.156 1.792 -1.827 1 98.19 212 ASN A CA 1
ATOM 1576 C C . ASN A 1 212 ? 24.281 2.396 -0.721 1 98.19 212 ASN A C 1
ATOM 1578 O O . ASN A 1 212 ? 24.188 3.617 -0.608 1 98.19 212 ASN A O 1
ATOM 1582 N N . GLY A 1 213 ? 23.562 1.516 -0.091 1 98.19 213 GLY A N 1
ATOM 1583 C CA . GLY A 1 213 ? 22.797 1.905 1.083 1 98.19 213 GLY A CA 1
ATOM 1584 C C . GLY A 1 213 ? 21.406 2.402 0.75 1 98.19 213 GLY A C 1
ATOM 1585 O O . GLY A 1 213 ? 20.609 2.66 1.648 1 98.19 213 GLY A O 1
ATOM 1586 N N . ARG A 1 214 ? 20.984 2.562 -0.472 1 98.12 214 ARG A N 1
ATOM 1587 C CA . ARG A 1 214 ? 19.703 3.125 -0.873 1 98.12 214 ARG A CA 1
ATOM 1588 C C . ARG A 1 214 ? 18.562 2.162 -0.562 1 98.12 214 ARG A C 1
ATOM 1590 O O . ARG A 1 214 ? 17.469 2.586 -0.167 1 98.12 214 ARG A O 1
ATOM 1597 N N . GLY A 1 215 ? 18.797 0.816 -0.81 1 98.81 215 GLY A N 1
ATOM 1598 C CA . GLY A 1 215 ? 17.75 -0.194 -0.753 1 98.81 215 GLY A CA 1
ATOM 1599 C C . GLY A 1 215 ? 17.094 -0.445 -2.094 1 98.81 215 GLY A C 1
ATOM 1600 O O . GLY A 1 215 ? 17.516 0.095 -3.115 1 98.81 215 GLY A O 1
ATOM 1601 N N . VAL A 1 216 ? 16.078 -1.309 -2.076 1 98.94 216 VAL A N 1
ATOM 1602 C CA . VAL A 1 216 ? 15.406 -1.682 -3.32 1 98.94 216 VAL A CA 1
ATOM 1603 C C . VAL A 1 216 ? 14.047 -0.996 -3.408 1 98.94 216 VAL A C 1
ATOM 1605 O O . VAL A 1 216 ? 13.414 -0.719 -2.385 1 98.94 216 VAL A O 1
ATOM 1608 N N . ASP A 1 217 ? 13.547 -0.801 -4.637 1 98.94 217 ASP A N 1
ATOM 1609 C CA . ASP A 1 217 ? 12.297 -0.096 -4.891 1 98.94 217 ASP A CA 1
ATOM 1610 C C . ASP A 1 217 ? 11.094 -1.006 -4.652 1 98.94 217 ASP A C 1
ATOM 1612 O O . ASP A 1 217 ? 10 -0.532 -4.32 1 98.94 217 ASP A O 1
ATOM 1616 N N . LEU A 1 218 ? 11.273 -2.295 -4.863 1 98.94 218 LEU A N 1
ATOM 1617 C CA . LEU A 1 218 ? 10.203 -3.273 -4.723 1 98.94 218 LEU A CA 1
ATOM 1618 C C . LEU A 1 218 ? 10.711 -4.539 -4.039 1 98.94 218 LEU A C 1
ATOM 1620 O O . LEU A 1 218 ? 11.797 -5.027 -4.355 1 98.94 218 LEU A O 1
ATOM 1624 N N . ILE A 1 219 ? 10 -5.023 -3.088 1 98.94 219 ILE A N 1
ATOM 1625 C CA . ILE A 1 219 ? 10.219 -6.328 -2.479 1 98.94 219 ILE A CA 1
ATOM 1626 C C . ILE A 1 219 ? 9.008 -7.223 -2.727 1 98.94 219 ILE A C 1
ATOM 1628 O O . ILE A 1 219 ? 7.871 -6.824 -2.459 1 98.94 219 ILE A O 1
ATOM 1632 N N . VAL A 1 220 ? 9.188 -8.336 -3.33 1 98.94 220 VAL A N 1
ATOM 1633 C CA . VAL A 1 220 ? 8.172 -9.383 -3.434 1 98.94 220 VAL A CA 1
ATOM 1634 C C . VAL A 1 220 ? 8.445 -10.469 -2.396 1 98.94 220 VAL A C 1
ATOM 1636 O O . VAL A 1 220 ? 9.406 -11.227 -2.521 1 98.94 220 VAL A O 1
ATOM 1639 N N . ASP A 1 221 ? 7.586 -10.57 -1.447 1 98.81 221 ASP A N 1
ATOM 1640 C CA . ASP A 1 221 ? 7.859 -11.414 -0.285 1 98.81 221 ASP A CA 1
ATOM 1641 C C . ASP A 1 221 ? 6.895 -12.594 -0.223 1 98.81 221 ASP A C 1
ATOM 1643 O O . ASP A 1 221 ? 5.699 -12.422 0.015 1 98.81 221 ASP A O 1
ATOM 1647 N N . LEU A 1 222 ? 7.391 -13.773 -0.39 1 97.38 222 LEU A N 1
ATOM 1648 C CA . LEU A 1 222 ? 6.648 -15.016 -0.239 1 97.38 222 LEU A CA 1
ATOM 1649 C C . LEU A 1 222 ? 6.93 -15.656 1.117 1 97.38 222 LEU A C 1
ATOM 1651 O O . LEU A 1 222 ? 6.277 -16.625 1.494 1 97.38 222 LEU A O 1
ATOM 1655 N N . VAL A 1 223 ? 7.824 -15.109 1.882 1 97.25 223 VAL A N 1
ATOM 1656 C CA . VAL A 1 223 ? 8.383 -15.797 3.041 1 97.25 223 VAL A CA 1
ATOM 1657 C C . VAL A 1 223 ? 7.707 -15.289 4.316 1 97.25 223 VAL A C 1
ATOM 1659 O O . VAL A 1 223 ? 7.262 -16.094 5.145 1 97.25 223 VAL A O 1
ATOM 1662 N N . GLY A 1 224 ? 7.629 -13.969 4.504 1 97.5 224 GLY A N 1
ATOM 1663 C CA . GLY A 1 224 ? 6.875 -13.406 5.617 1 97.5 224 GLY A CA 1
ATOM 1664 C C . GLY A 1 224 ? 7.715 -13.219 6.867 1 97.5 224 GLY A C 1
ATOM 1665 O O . GLY A 1 224 ? 8.758 -12.57 6.828 1 97.5 224 GLY A O 1
ATOM 1666 N N . ARG A 1 225 ? 7.391 -13.898 7.965 1 97.81 225 ARG A N 1
ATOM 1667 C CA . ARG A 1 225 ? 7.828 -13.664 9.336 1 97.81 225 ARG A CA 1
ATOM 1668 C C . ARG A 1 225 ? 9.352 -13.562 9.414 1 97.81 225 ARG A C 1
ATOM 1670 O O . ARG A 1 225 ? 9.883 -12.555 9.883 1 97.81 225 ARG A O 1
ATOM 1677 N N . ASP A 1 226 ? 10.07 -14.531 8.883 1 97.44 226 ASP A N 1
ATOM 1678 C CA . ASP A 1 226 ? 11.5 -14.664 9.133 1 97.44 226 ASP A CA 1
ATOM 1679 C C . ASP A 1 226 ? 12.289 -13.586 8.406 1 97.44 226 ASP A C 1
ATOM 1681 O O . ASP A 1 226 ? 13.438 -13.305 8.758 1 97.44 226 ASP A O 1
ATOM 1685 N N . TYR A 1 227 ? 11.711 -13.023 7.371 1 98.25 227 TYR A N 1
ATOM 1686 C CA . TYR A 1 227 ? 12.453 -12.07 6.539 1 98.25 227 TYR A CA 1
ATOM 1687 C C . TYR A 1 227 ? 11.961 -10.648 6.773 1 98.25 227 TYR A C 1
ATOM 1689 O O . TYR A 1 227 ? 12.523 -9.695 6.234 1 98.25 227 TYR A O 1
ATOM 1697 N N . PHE A 1 228 ? 10.984 -10.445 7.582 1 98.56 228 PHE A N 1
ATOM 1698 C CA . PHE A 1 228 ? 10.258 -9.18 7.633 1 98.56 228 PHE A CA 1
ATOM 1699 C C . PHE A 1 228 ? 11.188 -8.031 7.984 1 98.56 228 PHE A C 1
ATOM 1701 O O . PHE A 1 228 ? 11.242 -7.027 7.27 1 98.56 228 PHE A O 1
ATOM 1708 N N . HIS A 1 229 ? 11.938 -8.141 9.102 1 98.5 229 HIS A N 1
ATOM 1709 C CA . HIS A 1 229 ? 12.781 -7.043 9.57 1 98.5 229 HIS A CA 1
ATOM 1710 C C . HIS A 1 229 ? 13.914 -6.77 8.586 1 98.5 229 HIS A C 1
ATOM 1712 O O . HIS A 1 229 ? 14.266 -5.609 8.352 1 98.5 229 HIS A O 1
ATOM 1718 N N . GLN A 1 230 ? 14.5 -7.805 8.023 1 98.62 230 GLN A N 1
ATOM 1719 C CA . GLN A 1 230 ? 15.523 -7.621 6.996 1 98.62 230 GLN A CA 1
ATOM 1720 C C . GLN A 1 230 ? 14.945 -6.977 5.742 1 98.62 230 GLN A C 1
ATOM 1722 O O . GLN A 1 230 ? 15.625 -6.215 5.055 1 98.62 230 GLN A O 1
ATOM 1727 N N . ASN A 1 231 ? 13.664 -7.324 5.426 1 98.88 231 ASN A N 1
ATOM 1728 C CA . ASN A 1 231 ? 12.977 -6.641 4.332 1 98.88 231 ASN A CA 1
ATOM 1729 C C . ASN A 1 231 ? 12.883 -5.141 4.582 1 98.88 231 ASN A C 1
ATOM 1731 O O . ASN A 1 231 ? 13.164 -4.336 3.691 1 98.88 231 ASN A O 1
ATOM 1735 N N . MET A 1 232 ? 12.516 -4.738 5.797 1 98.56 232 MET A N 1
ATOM 1736 C CA . MET A 1 232 ? 12.445 -3.32 6.133 1 98.56 232 MET A CA 1
ATOM 1737 C C . MET A 1 232 ? 13.805 -2.654 5.969 1 98.56 232 MET A C 1
ATOM 1739 O O . MET A 1 232 ? 13.898 -1.539 5.453 1 98.56 232 MET A O 1
ATOM 1743 N N . ALA A 1 233 ? 14.805 -3.328 6.391 1 98.62 233 ALA A N 1
ATOM 1744 C CA . ALA A 1 233 ? 16.156 -2.799 6.277 1 98.62 233 ALA A CA 1
ATOM 1745 C C . ALA A 1 233 ? 16.578 -2.666 4.812 1 98.62 233 ALA A C 1
ATOM 1747 O O . ALA A 1 233 ? 17.359 -1.786 4.465 1 98.62 233 ALA A O 1
ATOM 1748 N N . SER A 1 234 ? 16.016 -3.475 3.938 1 98.88 234 SER A N 1
ATOM 1749 C CA . SER A 1 234 ? 16.422 -3.557 2.539 1 98.88 234 SER A CA 1
ATOM 1750 C C . SER A 1 234 ? 15.617 -2.607 1.667 1 98.88 234 SER A C 1
ATOM 1752 O O . SER A 1 234 ? 15.938 -2.396 0.497 1 98.88 234 SER A O 1
ATOM 1754 N N . ALA A 1 235 ? 14.523 -2.088 2.207 1 98.88 235 ALA A N 1
ATOM 1755 C CA . ALA A 1 235 ? 13.602 -1.252 1.438 1 98.88 235 ALA A CA 1
ATOM 1756 C C . ALA A 1 235 ? 14.18 0.147 1.235 1 98.88 235 ALA A C 1
ATOM 1758 O O . ALA A 1 235 ? 14.781 0.717 2.148 1 98.88 235 ALA A O 1
ATOM 1759 N N . ALA A 1 236 ? 14.023 0.715 0.035 1 98.81 236 ALA A N 1
ATOM 1760 C CA . ALA A 1 236 ? 14.367 2.109 -0.233 1 98.81 236 ALA A CA 1
ATOM 1761 C C . ALA A 1 236 ? 13.281 3.051 0.291 1 98.81 236 ALA A C 1
ATOM 1763 O O . ALA A 1 236 ? 12.203 2.604 0.688 1 98.81 236 ALA A O 1
ATOM 1764 N N . MET A 1 237 ? 13.594 4.359 0.364 1 97.69 237 MET A N 1
ATOM 1765 C CA . MET A 1 237 ? 12.562 5.375 0.568 1 97.69 237 MET A CA 1
ATOM 1766 C C . MET A 1 237 ? 11.469 5.258 -0.487 1 97.69 237 MET A C 1
ATOM 1768 O O . MET A 1 237 ? 11.758 5.074 -1.671 1 97.69 237 MET A O 1
ATOM 1772 N N . ASP A 1 238 ? 10.172 5.305 -0.095 1 98 238 ASP A N 1
ATOM 1773 C CA . ASP A 1 238 ? 9.016 5.289 -0.985 1 98 238 ASP A CA 1
ATOM 1774 C C . ASP A 1 238 ? 8.891 3.947 -1.702 1 98 238 ASP A C 1
ATOM 1776 O O . ASP A 1 238 ? 8.391 3.883 -2.826 1 98 238 ASP A O 1
ATOM 1780 N N . SER A 1 239 ? 9.445 2.898 -1.068 1 98.81 239 SER A N 1
ATOM 1781 C CA . SER A 1 239 ? 9.422 1.578 -1.688 1 98.81 239 SER A CA 1
ATOM 1782 C C . SER A 1 239 ? 8.078 0.883 -1.457 1 98.81 239 SER A C 1
ATOM 1784 O O . SER A 1 239 ? 7.254 1.362 -0.68 1 98.81 239 SER A O 1
ATOM 1786 N N . ARG A 1 240 ? 7.898 -0.198 -2.189 1 98.81 240 ARG A N 1
ATOM 1787 C CA . ARG A 1 240 ? 6.738 -1.075 -2.062 1 98.81 240 ARG A CA 1
ATOM 1788 C C . ARG A 1 240 ? 7.16 -2.492 -1.693 1 98.81 240 ARG A C 1
ATOM 1790 O O . ARG A 1 240 ? 8.172 -2.996 -2.195 1 98.81 240 ARG A O 1
ATOM 1797 N N . MET A 1 241 ? 6.488 -3.068 -0.836 1 98.94 241 MET A N 1
ATOM 1798 C CA . MET A 1 241 ? 6.617 -4.484 -0.507 1 98.94 241 MET A CA 1
ATOM 1799 C C . MET A 1 241 ? 5.312 -5.227 -0.767 1 98.94 241 MET A C 1
ATOM 1801 O O . MET A 1 241 ? 4.289 -4.926 -0.15 1 98.94 241 MET A O 1
ATOM 1805 N N . VAL A 1 242 ? 5.328 -6.141 -1.682 1 98.94 242 VAL A N 1
ATOM 1806 C CA . VAL A 1 242 ? 4.156 -6.957 -1.999 1 98.94 242 VAL A CA 1
ATOM 1807 C C . VAL A 1 242 ? 4.23 -8.281 -1.244 1 98.94 242 VAL A C 1
ATOM 1809 O O . VAL A 1 242 ? 5.152 -9.07 -1.455 1 98.94 242 VAL A O 1
ATOM 1812 N N . LEU A 1 243 ? 3.305 -8.484 -0.38 1 98.88 243 LEU A N 1
ATOM 1813 C CA . LEU A 1 243 ? 3.178 -9.711 0.403 1 98.88 243 LEU A CA 1
ATOM 1814 C C . LEU A 1 243 ? 2.295 -10.727 -0.315 1 98.88 243 LEU A C 1
ATOM 1816 O O . LEU A 1 243 ? 1.094 -10.5 -0.484 1 98.88 243 LEU A O 1
ATOM 1820 N N . VAL A 1 244 ? 2.893 -11.82 -0.706 1 97.88 244 VAL A N 1
ATOM 1821 C CA . VAL A 1 244 ? 2.193 -12.812 -1.521 1 97.88 244 VAL A CA 1
ATOM 1822 C C . VAL A 1 244 ? 1.83 -14.023 -0.665 1 97.88 244 VAL A C 1
ATOM 1824 O O . VAL A 1 244 ? 0.807 -14.672 -0.898 1 97.88 244 VAL A O 1
ATOM 1827 N N . ALA A 1 245 ? 2.672 -14.383 0.258 1 95.81 245 ALA A N 1
ATOM 1828 C CA . ALA A 1 245 ? 2.518 -15.531 1.149 1 95.81 245 ALA A CA 1
ATOM 1829 C C . ALA A 1 245 ? 3.307 -15.328 2.441 1 95.81 245 ALA A C 1
ATOM 1831 O O . ALA A 1 245 ? 3.908 -14.273 2.65 1 95.81 245 ALA A O 1
ATOM 1832 N N . ALA A 1 246 ? 3.193 -16.234 3.33 1 95.62 246 ALA A N 1
ATOM 1833 C CA . ALA A 1 246 ? 3.92 -16.25 4.598 1 95.62 246 ALA A CA 1
ATOM 1834 C C . ALA A 1 246 ? 4.453 -17.641 4.906 1 95.62 246 ALA A C 1
ATOM 1836 O O . ALA A 1 246 ? 4.102 -18.234 5.934 1 95.62 246 ALA A O 1
ATOM 1837 N N . LEU A 1 247 ? 5.383 -18.047 4.062 1 92.69 247 LEU A N 1
ATOM 1838 C CA . LEU A 1 247 ? 5.859 -19.422 4.074 1 92.69 247 LEU A CA 1
ATOM 1839 C C . LEU A 1 247 ? 6.551 -19.75 5.395 1 92.69 247 LEU A C 1
ATOM 1841 O O . LEU A 1 247 ? 6.574 -20.906 5.82 1 92.69 247 LEU A O 1
ATOM 1845 N N . SER A 1 248 ? 7.109 -18.797 6.074 1 94.94 248 SER A N 1
ATOM 1846 C CA . SER A 1 248 ? 7.828 -19.031 7.32 1 94.94 248 SER A CA 1
ATOM 1847 C C . SER A 1 248 ? 6.957 -18.719 8.531 1 94.94 248 SER A C 1
ATOM 1849 O O . SER A 1 248 ? 7.434 -18.734 9.664 1 94.94 248 SER A O 1
ATOM 1851 N N . GLY A 1 249 ? 5.762 -18.406 8.273 1 94.94 249 GLY A N 1
ATOM 1852 C CA . GLY A 1 249 ? 4.867 -17.938 9.32 1 94.94 249 GLY A CA 1
ATOM 1853 C C . GLY A 1 249 ? 4.414 -16.5 9.125 1 94.94 249 GLY A C 1
ATOM 1854 O O . GLY A 1 249 ? 4.988 -15.773 8.312 1 94.94 249 GLY A O 1
ATOM 1855 N N . SER A 1 250 ? 3.373 -16.156 9.898 1 96.88 250 SER A N 1
ATOM 1856 C CA . SER A 1 250 ? 2.746 -14.859 9.633 1 96.88 250 SER A CA 1
ATOM 1857 C C . SER A 1 250 ? 2.867 -13.93 10.828 1 96.88 250 SER A C 1
ATOM 1859 O O . SER A 1 250 ? 2.629 -12.727 10.711 1 96.88 250 SER A O 1
ATOM 1861 N N . LYS A 1 251 ? 3.225 -14.398 11.969 1 97.94 251 LYS A N 1
ATOM 1862 C CA . LYS A 1 251 ? 3.34 -13.562 13.156 1 97.94 251 LYS A CA 1
ATOM 1863 C C . LYS A 1 251 ? 4.719 -12.914 13.25 1 97.94 251 LYS A C 1
ATOM 1865 O O . LYS A 1 251 ? 5.73 -13.609 13.367 1 97.94 251 LYS A O 1
ATOM 1870 N N . VAL A 1 252 ? 4.758 -11.633 13.164 1 98.19 252 VAL A N 1
ATOM 1871 C CA . VAL A 1 252 ? 6.016 -10.891 13.195 1 98.19 252 VAL A CA 1
ATOM 1872 C C . VAL A 1 252 ? 6.27 -10.367 14.602 1 98.19 252 VAL A C 1
ATOM 1874 O O . VAL A 1 252 ? 5.465 -9.602 15.141 1 98.19 252 VAL A O 1
ATOM 1877 N N . ASP A 1 253 ? 7.348 -10.727 15.18 1 96.81 253 ASP A N 1
ATOM 1878 C CA . ASP A 1 253 ? 7.715 -10.227 16.5 1 96.81 253 ASP A CA 1
ATOM 1879 C C . ASP A 1 253 ? 8.227 -8.789 16.422 1 96.81 253 ASP A C 1
ATOM 1881 O O . ASP A 1 253 ? 8.883 -8.406 15.461 1 96.81 253 ASP A O 1
ATOM 1885 N N . ASP A 1 254 ? 7.93 -8 17.438 1 97.06 254 ASP A N 1
ATOM 1886 C CA . ASP A 1 254 ? 8.453 -6.652 17.625 1 97.06 254 ASP A CA 1
ATOM 1887 C C . ASP A 1 254 ? 8.172 -5.781 16.406 1 97.06 254 ASP A C 1
ATOM 1889 O O . ASP A 1 254 ? 9.062 -5.074 15.922 1 97.06 254 ASP A O 1
ATOM 1893 N N . PHE A 1 255 ? 7 -5.969 15.812 1 97.94 255 PHE A N 1
ATOM 1894 C CA . PHE A 1 255 ? 6.621 -5.129 14.68 1 97.94 255 PHE A CA 1
ATOM 1895 C C . PHE A 1 255 ? 6.504 -3.672 15.109 1 97.94 255 PHE A C 1
ATOM 1897 O O . PHE A 1 255 ? 5.844 -3.361 16.094 1 97.94 255 PHE A O 1
ATOM 1904 N N . ASP A 1 256 ? 7.164 -2.768 14.359 1 97.94 256 ASP A N 1
ATOM 1905 C CA . ASP A 1 256 ? 7.188 -1.333 14.633 1 97.94 256 ASP A CA 1
ATOM 1906 C C . ASP A 1 256 ? 6.707 -0.538 13.414 1 97.94 256 ASP A C 1
ATOM 1908 O O . ASP A 1 256 ? 7.355 -0.55 12.367 1 97.94 256 ASP A O 1
ATOM 1912 N N . LEU A 1 257 ? 5.594 0.213 13.547 1 98 257 LEU A N 1
ATOM 1913 C CA . LEU A 1 257 ? 5.047 1.043 12.484 1 98 257 LEU A CA 1
ATOM 1914 C C . LEU A 1 257 ? 6.07 2.076 12.016 1 98 257 LEU A C 1
ATOM 1916 O O . LEU A 1 257 ? 5.992 2.564 10.891 1 98 257 LEU A O 1
ATOM 1920 N N . ARG A 1 258 ? 7.039 2.432 12.797 1 96.19 258 ARG A N 1
ATOM 1921 C CA . ARG A 1 258 ? 8.055 3.422 12.453 1 96.19 258 ARG A CA 1
ATOM 1922 C C . ARG A 1 258 ? 8.93 2.93 11.305 1 96.19 258 ARG A C 1
ATOM 1924 O O . ARG A 1 258 ? 9.422 3.73 10.508 1 96.19 258 ARG A O 1
ATOM 1931 N N . ALA A 1 259 ? 9.062 1.572 11.25 1 96.62 259 ALA A N 1
ATOM 1932 C CA . ALA A 1 259 ? 9.836 1.019 10.148 1 96.62 259 ALA A CA 1
ATOM 1933 C C . ALA A 1 259 ? 9.211 1.372 8.805 1 96.62 259 ALA A C 1
ATOM 1935 O O . ALA A 1 259 ? 9.914 1.605 7.82 1 96.62 259 ALA A O 1
ATOM 1936 N N . LEU A 1 260 ? 7.891 1.418 8.703 1 98.38 260 LEU A N 1
ATOM 1937 C CA . LEU A 1 260 ? 7.18 1.802 7.492 1 98.38 260 LEU A CA 1
ATOM 1938 C C . LEU A 1 260 ? 7.219 3.312 7.293 1 98.38 260 LEU A C 1
ATOM 1940 O O . LEU A 1 260 ? 7.508 3.791 6.191 1 98.38 260 LEU A O 1
ATOM 1944 N N . LEU A 1 261 ? 6.988 4.074 8.359 1 97.69 261 LEU A N 1
ATOM 1945 C CA . LEU A 1 261 ? 6.902 5.527 8.281 1 97.69 261 LEU A CA 1
ATOM 1946 C C . LEU A 1 261 ? 8.242 6.137 7.891 1 97.69 261 LEU A C 1
ATOM 1948 O O . LEU A 1 261 ? 8.297 7.062 7.082 1 97.69 261 LEU A O 1
ATOM 1952 N N . ASN A 1 262 ? 9.32 5.602 8.414 1 96.38 262 ASN A N 1
ATOM 1953 C CA . ASN A 1 262 ? 10.641 6.176 8.219 1 96.38 262 ASN A CA 1
ATOM 1954 C C . ASN A 1 262 ? 11.031 6.188 6.738 1 96.38 262 ASN A C 1
ATOM 1956 O O . ASN A 1 262 ? 11.75 7.082 6.285 1 96.38 262 ASN A O 1
ATOM 1960 N N . LYS A 1 263 ? 10.539 5.219 6.02 1 97.56 263 LYS A N 1
ATOM 1961 C CA . LYS A 1 263 ? 10.906 5.102 4.609 1 97.56 263 LYS A CA 1
ATOM 1962 C C . LYS A 1 263 ? 9.68 5.215 3.711 1 97.56 263 LYS A C 1
ATOM 1964 O O . LYS A 1 263 ? 9.766 4.992 2.502 1 97.56 263 LYS A O 1
ATOM 1969 N N . ARG A 1 264 ? 8.547 5.523 4.328 1 98.19 264 ARG A N 1
ATOM 1970 C CA . ARG A 1 264 ? 7.289 5.625 3.6 1 98.19 264 ARG A CA 1
ATOM 1971 C C . ARG A 1 264 ? 7.051 4.387 2.742 1 98.19 264 ARG A C 1
ATOM 1973 O O . ARG A 1 264 ? 6.754 4.5 1.55 1 98.19 264 ARG A O 1
ATOM 1980 N N . ILE A 1 265 ? 7.156 3.215 3.4 1 98.81 265 ILE A N 1
ATOM 1981 C CA . ILE A 1 265 ? 6.988 1.926 2.738 1 98.81 265 ILE A CA 1
ATOM 1982 C C . ILE A 1 265 ? 5.5 1.601 2.611 1 98.81 265 ILE A C 1
ATOM 1984 O O . ILE A 1 265 ? 4.73 1.815 3.549 1 98.81 265 ILE A O 1
ATOM 1988 N N . TRP A 1 266 ? 5.098 1.134 1.441 1 98.88 266 TRP A N 1
ATOM 1989 C CA . TRP A 1 266 ? 3.773 0.557 1.24 1 98.88 266 TRP A CA 1
ATOM 1990 C C . TRP A 1 266 ? 3.828 -0.966 1.301 1 98.88 266 TRP A C 1
ATOM 1992 O O . TRP A 1 266 ? 4.469 -1.604 0.463 1 98.88 266 TRP A O 1
ATOM 2002 N N . LEU A 1 267 ? 3.268 -1.518 2.355 1 98.88 267 LEU A N 1
ATOM 2003 C CA . LEU A 1 267 ? 3.109 -2.959 2.521 1 98.88 267 LEU A CA 1
ATOM 2004 C C . LEU A 1 267 ? 1.773 -3.428 1.956 1 98.88 267 LEU A C 1
ATOM 2006 O O . LEU A 1 267 ? 0.722 -3.174 2.547 1 98.88 267 LEU A O 1
ATOM 2010 N N . MET A 1 268 ? 1.826 -4.188 0.838 1 98.88 268 MET A N 1
ATOM 2011 C CA . MET A 1 268 ? 0.634 -4.473 0.044 1 98.88 268 MET A CA 1
ATOM 2012 C C . MET A 1 268 ? 0.406 -5.977 -0.073 1 98.88 268 MET A C 1
ATOM 2014 O O . MET A 1 268 ? 1.174 -6.676 -0.735 1 98.88 268 MET A O 1
ATOM 2018 N N . ALA A 1 269 ? -0.669 -6.445 0.555 1 98.75 269 ALA A N 1
ATOM 2019 C CA . ALA A 1 269 ? -0.987 -7.871 0.484 1 98.75 269 ALA A CA 1
ATOM 2020 C C . ALA A 1 269 ? -1.812 -8.188 -0.759 1 98.75 269 ALA A C 1
ATOM 2022 O O . ALA A 1 269 ? -2.654 -7.387 -1.174 1 98.75 269 ALA A O 1
ATOM 2023 N N . THR A 1 270 ? -1.578 -9.352 -1.347 1 98.25 270 THR A N 1
ATOM 2024 C CA . THR A 1 270 ? -2.359 -9.766 -2.508 1 98.25 270 THR A CA 1
ATOM 2025 C C . THR A 1 270 ? -2.498 -11.281 -2.555 1 98.25 270 THR A C 1
ATOM 2027 O O . THR A 1 270 ? -1.645 -12.008 -2.039 1 98.25 270 THR A O 1
ATOM 2030 N N . THR A 1 271 ? -3.578 -11.742 -3.092 1 96.69 271 THR A N 1
ATOM 2031 C CA . THR A 1 271 ? -3.844 -13.133 -3.43 1 96.69 271 THR A CA 1
ATOM 2032 C C . THR A 1 271 ? -4.371 -13.258 -4.855 1 96.69 271 THR A C 1
ATOM 2034 O O . THR A 1 271 ? -4.801 -12.266 -5.449 1 96.69 271 THR A O 1
ATOM 2037 N N . LEU A 1 272 ? -4.297 -14.422 -5.406 1 97 272 LEU A N 1
ATOM 2038 C CA . LEU A 1 272 ? -4.723 -14.586 -6.789 1 97 272 LEU A CA 1
ATOM 2039 C C . LEU A 1 272 ? -5.996 -15.422 -6.867 1 97 272 LEU A C 1
ATOM 2041 O O . LEU A 1 272 ? -6.98 -15.008 -7.477 1 97 272 LEU A O 1
ATOM 2045 N N . ARG A 1 273 ? -6.059 -16.578 -6.18 1 96.19 273 ARG A N 1
ATOM 2046 C CA . ARG A 1 273 ? -7.059 -17.609 -6.406 1 96.19 273 ARG A CA 1
ATOM 2047 C C . ARG A 1 273 ? -8.461 -17.078 -6.129 1 96.19 273 ARG A C 1
ATOM 2049 O O . ARG A 1 273 ? -9.414 -17.438 -6.828 1 96.19 273 ARG A O 1
ATOM 2056 N N . THR A 1 274 ? -8.602 -16.203 -5.199 1 93.81 274 THR A N 1
ATOM 2057 C CA . THR A 1 274 ? -9.914 -15.781 -4.727 1 93.81 274 THR A CA 1
ATOM 2058 C C . THR A 1 274 ? -10.344 -14.484 -5.402 1 93.81 274 THR A C 1
ATOM 2060 O O . THR A 1 274 ? -11.266 -13.812 -4.938 1 93.81 274 THR A O 1
ATOM 2063 N N . ARG A 1 275 ? -9.656 -14.117 -6.453 1 95.56 275 ARG A N 1
ATOM 2064 C CA . ARG A 1 275 ? -10.039 -12.93 -7.211 1 95.56 275 ARG A CA 1
ATOM 2065 C C . ARG A 1 275 ? -11.18 -13.25 -8.18 1 95.56 275 ARG A C 1
ATOM 2067 O O . ARG A 1 275 ? -11.297 -14.383 -8.656 1 95.56 275 ARG A O 1
ATOM 2074 N N . ALA A 1 276 ? -11.914 -12.234 -8.492 1 93.38 276 ALA A N 1
ATOM 2075 C CA . ALA A 1 276 ? -13 -12.367 -9.469 1 93.38 276 ALA A CA 1
ATOM 2076 C C . ALA A 1 276 ? -12.453 -12.711 -10.852 1 93.38 276 ALA A C 1
ATOM 2078 O O . ALA A 1 276 ? -11.305 -12.398 -11.164 1 93.38 276 ALA A O 1
ATOM 2079 N N . ALA A 1 277 ? -13.297 -13.305 -11.648 1 92.25 277 ALA A N 1
ATOM 2080 C CA . ALA A 1 277 ? -12.922 -13.758 -12.984 1 92.25 277 ALA A CA 1
ATOM 2081 C C . ALA A 1 277 ? -12.422 -12.594 -13.844 1 92.25 277 ALA A C 1
ATOM 2083 O O . ALA A 1 277 ? -11.484 -12.75 -14.625 1 92.25 277 ALA A O 1
ATOM 2084 N N . ASP A 1 278 ? -13.047 -11.438 -13.695 1 93.88 278 ASP A N 1
ATOM 2085 C CA . ASP A 1 278 ? -12.633 -10.289 -14.484 1 93.88 278 ASP A CA 1
ATOM 2086 C C . ASP A 1 278 ? -11.211 -9.867 -14.141 1 93.88 278 ASP A C 1
ATOM 2088 O O . ASP A 1 278 ? -10.438 -9.477 -15.023 1 93.88 278 ASP A O 1
ATOM 2092 N N . TYR A 1 279 ? -10.93 -9.906 -12.852 1 95.31 279 TYR A N 1
ATOM 2093 C CA . TYR A 1 279 ? -9.57 -9.586 -12.414 1 95.31 279 TYR A CA 1
ATOM 2094 C C . TYR A 1 279 ? -8.57 -10.586 -12.969 1 95.31 279 TYR A C 1
ATOM 2096 O O . TYR A 1 279 ? -7.52 -10.195 -13.5 1 95.31 279 TYR A O 1
ATOM 2104 N N . GLN A 1 280 ? -8.859 -11.844 -12.852 1 95.75 280 GLN A N 1
ATOM 2105 C CA . GLN A 1 280 ? -7.961 -12.875 -13.359 1 95.75 280 GLN A CA 1
ATOM 2106 C C . GLN A 1 280 ? -7.832 -12.789 -14.875 1 95.75 280 GLN A C 1
ATOM 2108 O O . GLN A 1 280 ? -6.758 -13.031 -15.43 1 95.75 280 GLN A O 1
ATOM 2113 N N . GLY A 1 281 ? -8.938 -12.477 -15.539 1 94.69 281 GLY A N 1
ATOM 2114 C CA . GLY A 1 281 ? -8.891 -12.266 -16.984 1 94.69 281 GLY A CA 1
ATOM 2115 C C . GLY A 1 281 ? -7.938 -11.156 -17.391 1 94.69 281 GLY A C 1
ATOM 2116 O O . GLY A 1 281 ? -7.238 -11.273 -18.406 1 94.69 281 GLY A O 1
ATOM 2117 N N . GLN A 1 282 ? -7.93 -10.086 -16.578 1 95 282 GLN A N 1
ATOM 2118 C CA . GLN A 1 282 ? -6.996 -8.992 -16.828 1 95 282 GLN A CA 1
ATOM 2119 C C . GLN A 1 282 ? -5.551 -9.469 -16.734 1 95 282 GLN A C 1
ATOM 2121 O O . GLN A 1 282 ? -4.703 -9.062 -17.531 1 95 282 GLN A O 1
ATOM 2126 N N . LEU A 1 283 ? -5.301 -10.273 -15.766 1 96.31 283 LEU A N 1
ATOM 2127 C CA . LEU A 1 283 ? -3.957 -10.82 -15.602 1 96.31 283 LEU A CA 1
ATOM 2128 C C . LEU A 1 283 ? -3.588 -11.711 -16.781 1 96.31 283 LEU A C 1
ATOM 2130 O O . LEU A 1 283 ? -2.461 -11.648 -17.281 1 96.31 283 LEU A O 1
ATOM 2134 N N . ARG A 1 284 ? -4.555 -12.508 -17.203 1 96.94 284 ARG A N 1
ATOM 2135 C CA . ARG A 1 284 ? -4.344 -13.352 -18.375 1 96.94 284 ARG A CA 1
ATOM 2136 C C . ARG A 1 284 ? -4.004 -12.516 -19.609 1 96.94 284 ARG A C 1
ATOM 2138 O O . ARG A 1 284 ? -3.051 -12.82 -20.328 1 96.94 284 ARG A O 1
ATOM 2145 N N . ASP A 1 285 ? -4.734 -11.445 -19.797 1 96.69 285 ASP A N 1
ATOM 2146 C CA . ASP A 1 285 ? -4.488 -10.578 -20.953 1 96.69 285 ASP A CA 1
ATOM 2147 C C . ASP A 1 285 ? -3.105 -9.938 -20.875 1 96.69 285 ASP A C 1
ATOM 2149 O O . ASP A 1 285 ? -2.387 -9.867 -21.875 1 96.69 285 ASP A O 1
ATOM 2153 N N . LEU A 1 286 ? -2.797 -9.531 -19.719 1 95.44 286 LEU A N 1
ATOM 2154 C CA . LEU A 1 286 ? -1.484 -8.93 -19.516 1 95.44 286 LEU A CA 1
ATOM 2155 C C . LEU A 1 286 ? -0.374 -9.945 -19.766 1 95.44 286 LEU A C 1
ATOM 2157 O O . LEU A 1 286 ? 0.646 -9.617 -20.375 1 95.44 286 LEU A O 1
ATOM 2161 N N . PHE A 1 287 ? -0.504 -11.078 -19.312 1 97 287 PHE A N 1
ATOM 2162 C CA . PHE A 1 287 ? 0.454 -12.148 -19.531 1 97 287 PHE A CA 1
ATOM 2163 C C . PHE A 1 287 ? 0.624 -12.422 -21.031 1 97 287 PHE A C 1
ATOM 2165 O O . PHE A 1 287 ? 1.749 -12.5 -21.516 1 97 287 PHE A O 1
ATOM 2172 N N . CYS A 1 288 ? -0.491 -12.594 -21.656 1 97.06 288 CYS A N 1
ATOM 2173 C CA . CYS A 1 288 ? -0.457 -12.891 -23.078 1 97.06 288 CYS A CA 1
ATOM 2174 C C . CYS A 1 288 ? 0.24 -11.781 -23.859 1 97.06 288 CYS A C 1
ATOM 2176 O O . CYS A 1 288 ? 0.944 -12.047 -24.828 1 97.06 288 CYS A O 1
ATOM 2178 N N . GLU A 1 289 ? 0.042 -10.617 -23.375 1 96.06 289 GLU A N 1
ATOM 2179 C CA . GLU A 1 289 ? 0.608 -9.469 -24.078 1 96.06 289 GLU A CA 1
ATOM 2180 C C . GLU A 1 289 ? 2.088 -9.297 -23.75 1 96.06 289 GLU A C 1
ATOM 2182 O O . GLU A 1 289 ? 2.912 -9.094 -24.641 1 96.06 289 GLU A O 1
ATOM 2187 N N . LYS A 1 290 ? 2.445 -9.547 -22.516 1 94.44 290 LYS A N 1
ATOM 2188 C CA . LYS A 1 290 ? 3.748 -9.047 -22.094 1 94.44 290 LYS A CA 1
ATOM 2189 C C . LYS A 1 290 ? 4.738 -10.195 -21.891 1 94.44 290 LYS A C 1
ATOM 2191 O O . LYS A 1 290 ? 5.953 -9.984 -21.922 1 94.44 290 LYS A O 1
ATOM 2196 N N . ILE A 1 291 ? 4.242 -11.375 -21.656 1 96.44 291 ILE A N 1
ATOM 2197 C CA . ILE A 1 291 ? 5.156 -12.414 -21.219 1 96.44 291 ILE A CA 1
ATOM 2198 C C . ILE A 1 291 ? 5.137 -13.578 -22.203 1 96.44 291 ILE A C 1
ATOM 2200 O O . ILE A 1 291 ? 6.191 -14.109 -22.562 1 96.44 291 ILE A O 1
ATOM 2204 N N . LEU A 1 292 ? 3.99 -13.961 -22.672 1 96.94 292 LEU A N 1
ATOM 2205 C CA . LEU A 1 292 ? 3.828 -15.148 -23.5 1 96.94 292 LEU A CA 1
ATOM 2206 C C . LEU A 1 292 ? 4.715 -15.07 -24.734 1 96.94 292 LEU A C 1
ATOM 2208 O O . LEU A 1 292 ? 5.332 -16.062 -25.125 1 96.94 292 LEU A O 1
ATOM 2212 N N . PRO A 1 293 ? 4.844 -13.883 -25.406 1 96.81 293 PRO A N 1
ATOM 2213 C CA . PRO A 1 293 ? 5.746 -13.82 -26.562 1 96.81 293 PRO A CA 1
ATOM 2214 C C . PRO A 1 293 ? 7.188 -14.164 -26.188 1 96.81 293 PRO A C 1
ATOM 2216 O O . PRO A 1 293 ? 7.898 -14.781 -27 1 96.81 293 PRO A O 1
ATOM 2219 N N . HIS A 1 294 ? 7.598 -13.828 -25.016 1 96.5 294 HIS A N 1
ATOM 2220 C CA . HIS A 1 294 ? 8.961 -14.109 -24.578 1 96.5 294 HIS A CA 1
ATOM 2221 C C . HIS A 1 294 ? 9.133 -15.586 -24.234 1 96.5 294 HIS A C 1
ATOM 2223 O O . HIS A 1 294 ? 10.242 -16.125 -24.344 1 96.5 294 HIS A O 1
ATOM 2229 N N . ILE A 1 295 ? 8.078 -16.203 -23.812 1 96.25 295 ILE A N 1
ATOM 2230 C CA . ILE A 1 295 ? 8.133 -17.656 -23.609 1 96.25 295 ILE A CA 1
ATOM 2231 C C . ILE A 1 295 ? 8.234 -18.359 -24.953 1 96.25 295 ILE A C 1
ATOM 2233 O O . ILE A 1 295 ? 9.047 -19.281 -25.109 1 96.25 295 ILE A O 1
ATOM 2237 N N . LYS A 1 296 ? 7.504 -17.891 -25.906 1 95.44 296 LYS A N 1
ATOM 2238 C CA . LYS A 1 296 ? 7.512 -18.469 -27.25 1 95.44 296 LYS A CA 1
ATOM 2239 C C . LYS A 1 296 ? 8.898 -18.375 -27.891 1 95.44 296 LYS A C 1
ATOM 2241 O O . LYS A 1 296 ? 9.344 -19.297 -28.562 1 95.44 296 LYS A O 1
ATOM 2246 N N . SER A 1 297 ? 9.547 -17.281 -27.641 1 95.19 297 SER A N 1
ATOM 2247 C CA . SER A 1 297 ? 10.859 -17.047 -28.234 1 95.19 297 SER A CA 1
ATOM 2248 C C . SER A 1 297 ? 11.961 -17.734 -27.453 1 95.19 297 SER A C 1
ATOM 2250 O O . SER A 1 297 ? 13.094 -17.859 -27.922 1 95.19 297 SER A O 1
ATOM 2252 N N . GLY A 1 298 ? 11.648 -18.078 -26.234 1 93.31 298 GLY A N 1
ATOM 2253 C CA . GLY A 1 298 ? 12.633 -18.734 -25.375 1 93.31 298 GLY A CA 1
ATOM 2254 C C . GLY A 1 298 ? 13.359 -17.766 -24.469 1 93.31 298 GLY A C 1
ATOM 2255 O O . GLY A 1 298 ? 14.188 -18.172 -23.656 1 93.31 298 GLY A O 1
ATOM 2256 N N . GLU A 1 299 ? 13.039 -16.531 -24.547 1 94.94 299 GLU A N 1
ATOM 2257 C CA . GLU A 1 299 ? 13.648 -15.523 -23.688 1 94.94 299 GLU A CA 1
ATOM 2258 C C . GLU A 1 299 ? 13.234 -15.719 -22.234 1 94.94 299 GLU A C 1
ATOM 2260 O O . GLU A 1 299 ? 14.016 -15.43 -21.328 1 94.94 299 GLU A O 1
ATOM 2265 N N . VAL A 1 300 ? 12 -16.078 -22.031 1 96.12 300 VAL A N 1
ATOM 2266 C CA . VAL A 1 300 ? 11.516 -16.469 -20.719 1 96.12 300 VAL A CA 1
ATOM 2267 C C . VAL A 1 300 ? 11.367 -18 -20.656 1 96.12 300 VAL A C 1
ATOM 2269 O O . VAL A 1 300 ? 10.719 -18.594 -21.516 1 96.12 300 VAL A O 1
ATOM 2272 N N . LYS A 1 301 ? 11.961 -18.516 -19.656 1 95.06 301 LYS A N 1
ATOM 2273 C CA . LYS A 1 301 ? 12.039 -19.969 -19.578 1 95.06 301 LYS A CA 1
ATOM 2274 C C . LYS A 1 301 ? 10.961 -20.516 -18.641 1 95.06 301 LYS A C 1
ATOM 2276 O O . LYS A 1 301 ? 10.617 -19.891 -17.641 1 95.06 301 LYS A O 1
ATOM 2281 N N . THR A 1 302 ? 10.461 -21.625 -19 1 90.12 302 THR A N 1
ATOM 2282 C CA . THR A 1 302 ? 9.617 -22.422 -18.125 1 90.12 302 THR A CA 1
ATOM 2283 C C . THR A 1 302 ? 10.422 -23.531 -17.453 1 90.12 302 THR A C 1
ATOM 2285 O O . THR A 1 302 ? 11.125 -24.297 -18.141 1 90.12 302 THR A O 1
ATOM 2288 N N . THR A 1 303 ? 10.391 -23.562 -16.172 1 91.12 303 THR A N 1
ATOM 2289 C CA . THR A 1 303 ? 11.211 -24.547 -15.484 1 91.12 303 THR A CA 1
ATOM 2290 C C . THR A 1 303 ? 10.328 -25.641 -14.867 1 91.12 303 THR A C 1
ATOM 2292 O O . THR A 1 303 ? 9.484 -25.344 -14.016 1 91.12 303 THR A O 1
ATOM 2295 N N . VAL A 1 304 ? 10.453 -26.844 -15.344 1 95.69 304 VAL A N 1
ATOM 2296 C CA . VAL A 1 304 ? 9.789 -28.016 -14.781 1 95.69 304 VAL A CA 1
ATOM 2297 C C . VAL A 1 304 ? 10.781 -28.828 -13.961 1 95.69 304 VAL A C 1
ATOM 2299 O O . VAL A 1 304 ? 11.789 -29.312 -14.492 1 95.69 304 VAL A O 1
ATOM 2302 N N . ASP A 1 305 ? 10.547 -28.906 -12.711 1 96 305 ASP A N 1
ATOM 2303 C CA . ASP A 1 305 ? 11.406 -29.656 -11.805 1 96 305 ASP A CA 1
ATOM 2304 C C . ASP A 1 305 ? 11.289 -31.156 -12.062 1 96 305 ASP A C 1
ATOM 2306 O O . ASP A 1 305 ? 12.305 -31.844 -12.242 1 96 305 ASP A O 1
ATOM 2310 N N . LYS A 1 306 ? 10.086 -31.734 -12.039 1 97.06 306 LYS A N 1
ATOM 2311 C CA . LYS A 1 306 ? 9.812 -33.156 -12.219 1 97.06 306 LYS A CA 1
ATOM 2312 C C . LYS A 1 306 ? 8.398 -33.375 -12.742 1 97.06 306 LYS A C 1
ATOM 2314 O O . LYS A 1 306 ? 7.484 -32.625 -12.414 1 97.06 306 LYS A O 1
ATOM 2319 N N . VAL A 1 307 ? 8.289 -34.438 -13.586 1 98 307 VAL A N 1
ATOM 2320 C CA . VAL A 1 307 ? 6.988 -34.844 -14.094 1 98 307 VAL A CA 1
ATOM 2321 C C . VAL A 1 307 ? 6.625 -36.219 -13.508 1 98 307 VAL A C 1
ATOM 2323 O O . VAL A 1 307 ? 7.438 -37.156 -13.523 1 98 307 VAL A O 1
ATOM 2326 N N . PHE A 1 308 ? 5.473 -36.312 -12.945 1 98.31 308 PHE A N 1
ATOM 2327 C CA . PHE A 1 308 ? 4.926 -37.562 -12.422 1 98.31 308 PHE A CA 1
ATOM 2328 C C . PHE A 1 308 ? 3.689 -37.969 -13.211 1 98.31 308 PHE A C 1
ATOM 2330 O O . PHE A 1 308 ? 3.014 -37.125 -13.812 1 98.31 308 PHE A O 1
ATOM 2337 N N . SER A 1 309 ? 3.453 -39.281 -13.203 1 98.31 309 SER A N 1
ATOM 2338 C CA . SER A 1 309 ? 2.078 -39.688 -13.477 1 98.31 309 SER A CA 1
ATOM 2339 C C . SER A 1 309 ? 1.142 -39.281 -12.352 1 98.31 309 SER A C 1
ATOM 2341 O O . SER A 1 309 ? 1.5 -39.344 -11.18 1 98.31 309 SER A O 1
ATOM 2343 N N . TRP A 1 310 ? -0.062 -38.844 -12.727 1 98.06 310 TRP A N 1
ATOM 2344 C CA . TRP A 1 310 ? -0.993 -38.438 -11.68 1 98.06 310 TRP A CA 1
ATOM 2345 C C . TRP A 1 310 ? -1.339 -39.625 -10.773 1 98.06 310 TRP A C 1
ATOM 2347 O O . TRP A 1 310 ? -1.858 -39.438 -9.672 1 98.06 310 TRP A O 1
ATOM 2357 N N . THR A 1 311 ? -1.064 -40.844 -11.188 1 97.38 311 THR A N 1
ATOM 2358 C CA . THR A 1 311 ? -1.252 -42 -10.328 1 97.38 311 THR A CA 1
ATOM 2359 C C . THR A 1 311 ? -0.249 -42 -9.18 1 97.38 311 THR A C 1
ATOM 2361 O O . THR A 1 311 ? -0.41 -42.719 -8.203 1 97.38 311 THR A O 1
ATOM 2364 N N . HIS A 1 312 ? 0.759 -41.219 -9.32 1 97.81 312 HIS A N 1
ATOM 2365 C CA . HIS A 1 312 ? 1.757 -41.031 -8.266 1 97.81 312 HIS A CA 1
ATOM 2366 C C . HIS A 1 312 ? 1.667 -39.656 -7.645 1 97.81 312 HIS A C 1
ATOM 2368 O O . HIS A 1 312 ? 2.688 -39.062 -7.281 1 97.81 312 HIS A O 1
ATOM 2374 N N . VAL A 1 313 ? 0.495 -39.125 -7.617 1 98.19 313 VAL A N 1
ATOM 2375 C CA . VAL A 1 313 ? 0.276 -37.75 -7.133 1 98.19 313 VAL A CA 1
ATOM 2376 C C . VAL A 1 313 ? 0.741 -37.656 -5.68 1 98.19 313 VAL A C 1
ATOM 2378 O O . VAL A 1 313 ? 1.226 -36.594 -5.254 1 98.19 313 VAL A O 1
ATOM 2381 N N . SER A 1 314 ? 0.666 -38.719 -4.895 1 98.5 314 SER A N 1
ATOM 2382 C CA . SER A 1 314 ? 1.163 -38.719 -3.521 1 98.5 314 SER A CA 1
ATOM 2383 C C . SER A 1 314 ? 2.658 -38.406 -3.475 1 98.5 314 SER A C 1
ATOM 2385 O O . SER A 1 314 ? 3.104 -37.562 -2.686 1 98.5 314 SER A O 1
ATOM 2387 N N . ASP A 1 315 ? 3.383 -39.062 -4.309 1 98.31 315 ASP A N 1
ATOM 2388 C CA . ASP A 1 315 ? 4.82 -38.812 -4.395 1 98.31 315 ASP A CA 1
ATOM 2389 C C . ASP A 1 315 ? 5.121 -37.406 -4.84 1 98.31 315 ASP A C 1
ATOM 2391 O O . ASP A 1 315 ? 6.078 -36.781 -4.367 1 98.31 315 ASP A O 1
ATOM 2395 N N . ALA A 1 316 ? 4.344 -36.938 -5.781 1 98.31 316 ALA A N 1
ATOM 2396 C CA . ALA A 1 316 ? 4.512 -35.562 -6.246 1 98.31 316 ALA A CA 1
ATOM 2397 C C . ALA A 1 316 ? 4.32 -34.562 -5.102 1 98.31 316 ALA A C 1
ATOM 2399 O O . ALA A 1 316 ? 5.109 -33.656 -4.941 1 98.31 316 ALA A O 1
ATOM 2400 N N . HIS A 1 317 ? 3.277 -34.781 -4.289 1 98.5 317 HIS A N 1
ATOM 2401 C CA . HIS A 1 317 ? 3.031 -33.906 -3.143 1 98.5 317 HIS A CA 1
ATOM 2402 C C . HIS A 1 317 ? 4.156 -34 -2.117 1 98.5 317 HIS A C 1
ATOM 2404 O O . HIS A 1 317 ? 4.555 -33 -1.52 1 98.5 317 HIS A O 1
ATOM 2410 N N . LYS A 1 318 ? 4.68 -35.219 -1.864 1 98.31 318 LYS A N 1
ATOM 2411 C CA . LYS A 1 318 ? 5.789 -35.375 -0.935 1 98.31 318 LYS A CA 1
ATOM 2412 C C . LYS A 1 318 ? 7.023 -34.625 -1.402 1 98.31 318 LYS A C 1
ATOM 2414 O O . LYS A 1 318 ? 7.738 -34.031 -0.59 1 98.31 318 LYS A O 1
ATOM 2419 N N . ARG A 1 319 ? 7.211 -34.688 -2.674 1 96.56 319 ARG A N 1
ATOM 2420 C CA . ARG A 1 319 ? 8.336 -33.938 -3.201 1 96.56 319 ARG A CA 1
ATOM 2421 C C . ARG A 1 319 ? 8.133 -32.438 -2.998 1 96.56 319 ARG A C 1
ATOM 2423 O O . ARG A 1 319 ? 9.055 -31.719 -2.605 1 96.56 319 ARG A O 1
ATOM 2430 N N . LEU A 1 320 ? 6.965 -31.938 -3.293 1 95.81 320 LEU A N 1
ATOM 2431 C CA . LEU A 1 320 ? 6.641 -30.531 -3.066 1 95.81 320 LEU A CA 1
ATOM 2432 C C . LEU A 1 320 ? 6.859 -30.156 -1.605 1 95.81 320 LEU A C 1
ATOM 2434 O O . LEU A 1 320 ? 7.461 -29.125 -1.31 1 95.81 320 LEU A O 1
ATOM 2438 N N . GLU A 1 321 ? 6.496 -30.953 -0.684 1 95.19 321 GLU A N 1
ATOM 2439 C CA . GLU A 1 321 ? 6.57 -30.703 0.752 1 95.19 321 GLU A CA 1
ATOM 2440 C C . GLU A 1 321 ? 8.016 -30.688 1.233 1 95.19 321 GLU A C 1
ATOM 2442 O O . GLU A 1 321 ? 8.344 -30.031 2.229 1 95.19 321 GLU A O 1
ATOM 2447 N N . SER A 1 322 ? 8.82 -31.438 0.536 1 92.62 322 SER A N 1
ATOM 2448 C CA . SER A 1 322 ? 10.211 -31.531 0.956 1 92.62 322 SER A CA 1
ATOM 2449 C C . SER A 1 322 ? 11 -30.297 0.58 1 92.62 322 SER A C 1
ATOM 2451 O O . SER A 1 322 ? 12.133 -30.109 1.032 1 92.62 322 SER A O 1
ATOM 2453 N N . ASN A 1 323 ? 10.461 -29.422 -0.231 1 87.06 323 ASN A N 1
ATOM 2454 C CA . ASN A 1 323 ? 11.047 -28.156 -0.642 1 87.06 323 ASN A CA 1
ATOM 2455 C C . ASN A 1 323 ? 12.367 -28.359 -1.381 1 87.06 323 ASN A C 1
ATOM 2457 O O . ASN A 1 323 ? 13.258 -27.5 -1.325 1 87.06 323 ASN A O 1
ATOM 2461 N N . VAL A 1 324 ? 12.508 -29.469 -1.976 1 88.75 324 VAL A N 1
ATOM 2462 C CA . VAL A 1 324 ? 13.75 -29.75 -2.68 1 88.75 324 VAL A CA 1
ATOM 2463 C C . VAL A 1 324 ? 13.641 -29.312 -4.133 1 88.75 324 VAL A C 1
ATOM 2465 O O . VAL A 1 324 ? 14.656 -29.156 -4.824 1 88.75 324 VAL A O 1
ATOM 2468 N N . ASN A 1 325 ? 12.453 -29.156 -4.57 1 89.62 325 ASN A N 1
ATOM 2469 C CA . ASN A 1 325 ? 12.25 -28.875 -5.988 1 89.62 325 ASN A CA 1
ATOM 2470 C C . ASN A 1 325 ? 12.695 -27.453 -6.348 1 89.62 325 ASN A C 1
ATOM 2472 O O . ASN A 1 325 ? 12.633 -26.547 -5.512 1 89.62 325 ASN A O 1
ATOM 2476 N N . ALA A 1 326 ? 13.172 -27.297 -7.535 1 92.31 326 ALA A N 1
ATOM 2477 C CA . ALA A 1 326 ? 13.406 -26.016 -8.203 1 92.31 326 ALA A CA 1
ATOM 2478 C C . ALA A 1 326 ? 12.531 -25.891 -9.453 1 92.31 326 ALA A C 1
ATOM 2480 O O . ALA A 1 326 ? 12.75 -26.578 -10.445 1 92.31 326 ALA A O 1
ATOM 2481 N N . GLY A 1 327 ? 11.594 -25.078 -9.391 1 93.5 327 GLY A N 1
ATOM 2482 C CA . GLY A 1 327 ? 10.609 -24.969 -10.453 1 93.5 327 GLY A CA 1
ATOM 2483 C C . GLY A 1 327 ? 9.359 -25.797 -10.203 1 93.5 327 GLY A C 1
ATOM 2484 O O . GLY A 1 327 ? 9.07 -26.156 -9.062 1 93.5 327 GLY A O 1
ATOM 2485 N N . LYS A 1 328 ? 8.641 -26.109 -11.258 1 96.94 328 LYS A N 1
ATOM 2486 C CA . LYS A 1 328 ? 7.293 -26.672 -11.156 1 96.94 328 LYS A CA 1
ATOM 2487 C C . LYS A 1 328 ? 7.336 -28.188 -11.125 1 96.94 328 LYS A C 1
ATOM 2489 O O . LYS A 1 328 ? 8.125 -28.812 -11.844 1 96.94 328 LYS A O 1
ATOM 2494 N N . ILE A 1 329 ? 6.484 -28.734 -10.297 1 98.19 329 ILE A N 1
ATOM 2495 C CA . ILE A 1 329 ? 6.184 -30.172 -10.344 1 98.19 329 ILE A CA 1
ATOM 2496 C C . ILE A 1 329 ? 4.891 -30.391 -11.125 1 98.19 329 ILE A C 1
ATOM 2498 O O . ILE A 1 329 ? 3.883 -29.734 -10.875 1 98.19 329 ILE A O 1
ATOM 2502 N N . ILE A 1 330 ? 4.965 -31.344 -12.094 1 98.62 330 ILE A N 1
ATOM 2503 C CA . ILE A 1 330 ? 3.854 -31.547 -13.016 1 98.62 330 ILE A CA 1
ATOM 2504 C C . ILE A 1 330 ? 3.369 -33 -12.922 1 98.62 330 ILE A C 1
ATOM 2506 O O . ILE A 1 330 ? 4.172 -33.906 -12.742 1 98.62 330 ILE A O 1
ATOM 2510 N N . CYS A 1 331 ? 2.078 -33.156 -13.031 1 98.75 331 CYS A N 1
ATOM 2511 C CA . CYS A 1 331 ? 1.503 -34.5 -13.18 1 98.75 331 CYS A CA 1
ATOM 2512 C C . CYS A 1 331 ? 0.881 -34.688 -14.562 1 98.75 331 CYS A C 1
ATOM 2514 O O . CYS A 1 331 ? 0.153 -33.812 -15.039 1 98.75 331 CYS A O 1
ATOM 2516 N N . LEU A 1 332 ? 1.161 -35.75 -15.141 1 98.44 332 LEU A N 1
ATOM 2517 C CA . LEU A 1 332 ? 0.503 -36.188 -16.375 1 98.44 332 LEU A CA 1
ATOM 2518 C C . LEU A 1 332 ? -0.741 -37 -16.078 1 98.44 332 LEU A C 1
ATOM 2520 O O . LEU A 1 332 ? -0.715 -37.875 -15.211 1 98.44 332 LEU A O 1
ATOM 2524 N N . VAL A 1 333 ? -1.794 -36.625 -16.797 1 97.81 333 VAL A N 1
ATOM 2525 C CA . VAL A 1 333 ? -3.018 -37.406 -16.672 1 97.81 333 VAL A CA 1
ATOM 2526 C C . VAL A 1 333 ? -3.01 -38.562 -17.703 1 97.81 333 VAL A C 1
ATOM 2528 O O . VAL A 1 333 ? -3.367 -38.344 -18.859 1 97.81 333 VAL A O 1
ATOM 2531 N N . ASP A 1 334 ? -2.578 -39.656 -17.281 1 86.25 334 ASP A N 1
ATOM 2532 C CA . ASP A 1 334 ? -2.387 -40.812 -18.172 1 86.25 334 ASP A CA 1
ATOM 2533 C C . ASP A 1 334 ? -3.727 -41.344 -18.672 1 86.25 334 ASP A C 1
ATOM 2535 O O . ASP A 1 334 ? -4.719 -41.344 -17.938 1 86.25 334 ASP A O 1
ATOM 2539 N N . GLU A 1 335 ? -3.922 -41.562 -20.047 1 74.56 335 GLU A N 1
ATOM 2540 C CA . GLU A 1 335 ? -5.109 -42.156 -20.656 1 74.56 335 GLU A CA 1
ATOM 2541 C C . GLU A 1 335 ? -5.309 -43.594 -20.203 1 74.56 335 GLU A C 1
ATOM 2543 O O . GLU A 1 335 ? -6.398 -44.156 -20.344 1 74.56 335 GLU A O 1
ATOM 2548 N N . ASN A 1 336 ? -4.348 -44.25 -19.5 1 54.66 336 ASN A N 1
ATOM 2549 C CA . ASN A 1 336 ? -4.527 -45.656 -19.172 1 54.66 336 ASN A CA 1
ATOM 2550 C C . ASN A 1 336 ? -5.312 -45.812 -17.875 1 54.66 336 ASN A C 1
ATOM 2552 O O . ASN A 1 336 ? -5.16 -45.031 -16.938 1 54.66 336 ASN A O 1
ATOM 2556 N N . MET B 1 1 ? 15.883 39.906 12.688 1 95.38 1 MET B N 1
ATOM 2557 C CA . MET B 1 1 ? 14.469 39.75 12.992 1 95.38 1 MET B CA 1
ATOM 2558 C C . MET B 1 1 ? 14.273 38.969 14.289 1 95.38 1 MET B C 1
ATOM 2560 O O . MET B 1 1 ? 15.25 38.531 14.914 1 95.38 1 MET B O 1
ATOM 2564 N N . LYS B 1 2 ? 13.062 38.938 14.766 1 97.19 2 LYS B N 1
ATOM 2565 C CA . LYS B 1 2 ? 12.727 38.094 15.891 1 97.19 2 LYS B C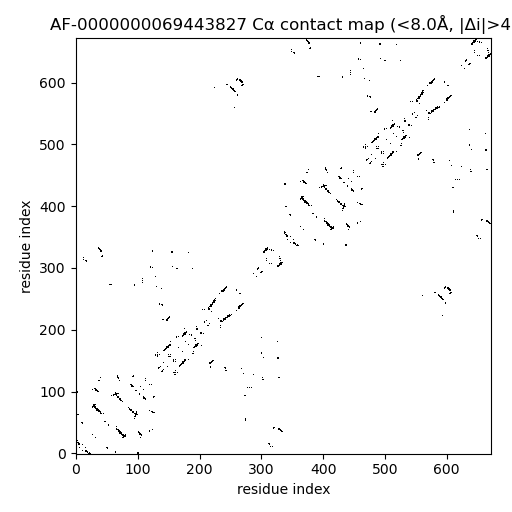A 1
ATOM 2566 C C . LYS B 1 2 ? 12.242 36.719 15.414 1 97.19 2 LYS B C 1
ATOM 2568 O O . LYS B 1 2 ? 11.641 36.594 14.344 1 97.19 2 LYS B O 1
ATOM 2573 N N . ALA B 1 3 ? 12.539 35.719 16.141 1 98 3 ALA B N 1
ATOM 2574 C CA . ALA B 1 3 ? 12.07 34.344 15.891 1 98 3 ALA B CA 1
ATOM 2575 C C . ALA B 1 3 ? 11.945 33.594 17.203 1 98 3 ALA B C 1
ATOM 2577 O O . ALA B 1 3 ? 12.461 34 18.234 1 98 3 ALA B O 1
ATOM 2578 N N . ILE B 1 4 ? 11.211 32.531 17.172 1 98.38 4 ILE B N 1
ATOM 2579 C CA . ILE B 1 4 ? 11.102 31.703 18.359 1 98.38 4 ILE B CA 1
ATOM 2580 C C . ILE B 1 4 ? 12.289 30.734 18.422 1 98.38 4 ILE B C 1
ATOM 2582 O O . ILE B 1 4 ? 12.555 30 17.469 1 98.38 4 ILE B O 1
ATOM 2586 N N . GLY B 1 5 ? 13 30.797 19.438 1 97.44 5 GLY B N 1
ATOM 2587 C CA . GLY B 1 5 ? 14.055 29.844 19.734 1 97.44 5 GLY B CA 1
ATOM 2588 C C . GLY B 1 5 ? 13.695 28.875 20.844 1 97.44 5 GLY B C 1
ATOM 2589 O O . GLY B 1 5 ? 12.641 29 21.469 1 97.44 5 GLY B O 1
ATOM 2590 N N . VAL B 1 6 ? 14.445 27.844 21 1 97.75 6 VAL B N 1
ATOM 2591 C CA . VAL B 1 6 ? 14.359 26.906 22.109 1 97.75 6 VAL B CA 1
ATOM 2592 C C . VAL B 1 6 ? 15.617 27.016 22.969 1 97.75 6 VAL B C 1
ATOM 2594 O O . VAL B 1 6 ? 16.719 26.734 22.516 1 97.75 6 VAL B O 1
ATOM 2597 N N . ARG B 1 7 ? 15.438 27.391 24.25 1 97.19 7 ARG B N 1
ATOM 2598 C CA . ARG B 1 7 ? 16.578 27.516 25.141 1 97.19 7 ARG B CA 1
ATOM 2599 C C . ARG B 1 7 ? 17.375 26.219 25.234 1 97.19 7 ARG B C 1
ATOM 2601 O O . ARG B 1 7 ? 16.781 25.141 25.422 1 97.19 7 ARG B O 1
ATOM 2608 N N . ASN B 1 8 ? 18.703 26.234 24.969 1 94.81 8 ASN B N 1
ATOM 2609 C CA . ASN B 1 8 ? 19.625 25.109 25.016 1 94.81 8 ASN B CA 1
ATOM 2610 C C . ASN B 1 8 ? 19.344 24.109 23.906 1 94.81 8 ASN B C 1
ATOM 2612 O O . ASN B 1 8 ? 19.781 22.953 23.984 1 94.81 8 ASN B O 1
ATOM 2616 N N . GLY B 1 9 ? 18.547 24.406 23.062 1 94.19 9 GLY B N 1
ATOM 2617 C CA . GLY B 1 9 ? 18.344 23.625 21.844 1 94.19 9 GLY B CA 1
ATOM 2618 C C . GLY B 1 9 ? 17.234 22.609 21.984 1 94.19 9 GLY B C 1
ATOM 2619 O O . GLY B 1 9 ? 16.781 22.031 20.984 1 94.19 9 GLY B O 1
ATOM 2620 N N . LYS B 1 10 ? 16.797 22.25 23.109 1 96.44 10 LYS B N 1
ATOM 2621 C CA . LYS B 1 10 ? 15.688 21.328 23.344 1 96.44 10 LYS B CA 1
ATOM 2622 C C . LYS B 1 10 ? 15.062 21.547 24.719 1 96.44 10 LYS B C 1
ATOM 2624 O O . LYS B 1 10 ? 15.727 22.016 25.641 1 96.44 10 LYS B O 1
ATOM 2629 N N . GLY B 1 11 ? 13.727 21.234 24.812 1 96.94 11 GLY B N 1
ATOM 2630 C CA . GLY B 1 11 ? 13.086 21.344 26.109 1 96.94 11 GLY B CA 1
ATOM 2631 C C . GLY B 1 11 ? 11.57 21.328 26.031 1 96.94 11 GLY B C 1
ATOM 2632 O O . GLY B 1 11 ? 11 21.109 24.969 1 96.94 11 GLY B O 1
ATOM 2633 N N . ASN B 1 12 ? 10.984 21.406 27.219 1 97.75 12 ASN B N 1
ATOM 2634 C CA . ASN B 1 12 ? 9.531 21.516 27.281 1 97.75 12 ASN B CA 1
ATOM 2635 C C . ASN B 1 12 ? 9.039 22.859 26.781 1 97.75 12 ASN B C 1
ATOM 2637 O O . ASN B 1 12 ? 9.82 23.656 26.266 1 97.75 12 ASN B O 1
ATOM 2641 N N . ALA B 1 13 ? 7.781 23.156 26.828 1 98.38 13 ALA B N 1
ATOM 2642 C CA . ALA B 1 13 ? 7.172 24.344 26.25 1 98.38 13 ALA B CA 1
ATOM 2643 C C . ALA B 1 13 ? 7.785 25.609 26.844 1 98.38 13 ALA B C 1
ATOM 2645 O O . ALA B 1 13 ? 7.891 26.641 26.156 1 98.38 13 ALA B O 1
ATOM 2646 N N . ASP B 1 14 ? 8.227 25.547 28.031 1 98.06 14 ASP B N 1
ATOM 2647 C CA . ASP B 1 14 ? 8.773 26.719 28.719 1 98.06 14 ASP B CA 1
ATOM 2648 C C . ASP B 1 14 ? 10.164 27.078 28.188 1 98.06 14 ASP B C 1
ATOM 2650 O O . ASP B 1 14 ? 10.688 28.156 28.469 1 98.06 14 ASP B O 1
ATOM 2654 N N . ALA B 1 15 ? 10.695 26.188 27.422 1 98.19 15 ALA B N 1
ATOM 2655 C CA . ALA B 1 15 ? 12.008 26.453 26.828 1 98.19 15 ALA B CA 1
ATOM 2656 C C . ALA B 1 15 ? 11.891 27.406 25.656 1 98.19 15 ALA B C 1
ATOM 2658 O O . ALA B 1 15 ? 12.898 27.938 25.172 1 98.19 15 ALA B O 1
ATOM 2659 N N . LEU B 1 16 ? 10.742 27.656 25.156 1 98.5 16 LEU B N 1
ATOM 2660 C CA . LEU B 1 16 ? 10.531 28.531 24.031 1 98.5 16 LEU B CA 1
ATOM 2661 C C . LEU B 1 16 ? 10.711 30 24.438 1 98.5 16 LEU B C 1
ATOM 2663 O O . LEU B 1 16 ? 10.281 30.391 25.516 1 98.5 16 LEU B O 1
ATOM 2667 N N . PHE B 1 17 ? 11.352 30.703 23.547 1 97.5 17 PHE B N 1
ATOM 2668 C CA . PHE B 1 17 ? 11.539 32.125 23.812 1 97.5 17 PHE B CA 1
ATOM 2669 C C . PHE B 1 17 ? 11.688 32.906 22.516 1 97.5 17 PHE B C 1
ATOM 2671 O O . PHE B 1 17 ? 12.016 32.312 21.469 1 97.5 17 PHE B O 1
ATOM 2678 N N . ILE B 1 18 ? 11.406 34.188 22.562 1 97.12 18 ILE B N 1
ATOM 2679 C CA . ILE B 1 18 ? 11.633 35.062 21.406 1 97.12 18 ILE B CA 1
ATOM 2680 C C . ILE B 1 18 ? 13.109 35.469 21.344 1 97.12 18 ILE B C 1
ATOM 2682 O O . ILE B 1 18 ? 13.609 36.125 22.25 1 97.12 18 ILE B O 1
ATOM 2686 N N . GLU B 1 19 ? 13.719 34.969 20.375 1 96.56 19 GLU B N 1
ATOM 2687 C CA . GLU B 1 19 ? 15.102 35.344 20.109 1 96.56 19 GLU B CA 1
ATOM 2688 C C . GLU B 1 19 ? 15.172 36.594 19.25 1 96.56 19 GLU B C 1
ATOM 2690 O O . GLU B 1 19 ? 14.523 36.688 18.203 1 96.56 19 GLU B O 1
ATOM 2695 N N . GLU B 1 20 ? 15.953 37.531 19.703 1 95.81 20 GLU B N 1
ATOM 2696 C CA . GLU B 1 20 ? 16.156 38.75 18.938 1 95.81 20 GLU B CA 1
ATOM 2697 C C . GLU B 1 20 ? 17.453 38.688 18.125 1 95.81 20 GLU B C 1
ATOM 2699 O O . GLU B 1 20 ? 18.344 37.875 18.438 1 95.81 20 GLU B O 1
ATOM 2704 N N . GLY B 1 21 ? 17.469 39.469 17.109 1 95.44 21 GLY B N 1
ATOM 2705 C CA . GLY B 1 21 ? 18.688 39.625 16.344 1 95.44 21 GLY B CA 1
ATOM 2706 C C . GLY B 1 21 ? 18.953 38.438 15.43 1 95.44 21 GLY B C 1
ATOM 2707 O O . GLY B 1 21 ? 20.094 38.25 14.984 1 95.44 21 GLY B O 1
ATOM 2708 N N . VAL B 1 22 ? 17.938 37.656 15.195 1 96.31 22 VAL B N 1
ATOM 2709 C CA . VAL B 1 22 ? 18.078 36.562 14.227 1 96.31 22 VAL B CA 1
ATOM 2710 C C . VAL B 1 22 ? 18.219 37.156 12.82 1 96.31 22 VAL B C 1
ATOM 2712 O O . VAL B 1 22 ? 17.516 38.094 12.445 1 96.31 22 VAL B O 1
ATOM 2715 N N . PRO B 1 23 ? 19.203 36.594 12.047 1 95.62 23 PRO B N 1
ATOM 2716 C CA . PRO B 1 23 ? 19.359 37.125 10.695 1 95.62 23 PRO B CA 1
ATOM 2717 C C . PRO B 1 23 ? 18.094 36.969 9.852 1 95.62 23 PRO B C 1
ATOM 2719 O O . PRO B 1 23 ? 17.422 35.938 9.914 1 95.62 23 PRO B O 1
ATOM 2722 N N . ASP B 1 24 ? 17.797 38.031 9.094 1 95.5 24 ASP B N 1
ATOM 2723 C CA . ASP B 1 24 ? 16.688 37.938 8.164 1 95.5 24 ASP B CA 1
ATOM 2724 C C . ASP B 1 24 ? 16.953 36.875 7.086 1 95.5 24 ASP B C 1
ATOM 2726 O O . ASP B 1 24 ? 18.078 36.75 6.594 1 95.5 24 ASP B O 1
ATOM 2730 N N . PRO B 1 25 ? 15.93 36.125 6.715 1 96.06 25 PRO B N 1
ATOM 2731 C CA . PRO B 1 25 ? 16.094 35.25 5.535 1 96.06 25 PRO B CA 1
ATOM 2732 C C . PRO B 1 25 ? 16.234 36.062 4.242 1 96.06 25 PRO B C 1
ATOM 2734 O O . PRO B 1 25 ? 15.633 37.125 4.109 1 96.06 25 PRO B O 1
ATOM 2737 N N . VAL B 1 26 ? 17 35.562 3.344 1 94.06 26 VAL B N 1
ATOM 2738 C CA . VAL B 1 26 ? 17.188 36.188 2.037 1 94.06 26 VAL B CA 1
ATOM 2739 C C . VAL B 1 26 ? 16.531 35.312 0.958 1 94.06 26 VAL B C 1
ATOM 2741 O O . VAL B 1 26 ? 16.844 34.125 0.833 1 94.06 26 VAL B O 1
ATOM 2744 N N . PRO B 1 27 ? 15.609 35.969 0.231 1 95.44 27 PRO B N 1
ATOM 2745 C CA . PRO B 1 27 ? 14.969 35.156 -0.814 1 95.44 27 PRO B CA 1
ATOM 2746 C C . PRO B 1 27 ? 15.867 34.938 -2.025 1 95.44 27 PRO B C 1
ATOM 2748 O O . PRO B 1 27 ? 15.977 35.812 -2.895 1 95.44 27 PRO B O 1
ATOM 2751 N N . THR B 1 28 ? 16.5 33.812 -2.084 1 94 28 THR B N 1
ATOM 2752 C CA . THR B 1 28 ? 17.328 33.438 -3.229 1 94 28 THR B CA 1
ATOM 2753 C C . THR B 1 28 ? 16.531 32.562 -4.203 1 94 28 THR B C 1
ATOM 2755 O O . THR B 1 28 ? 15.508 31.984 -3.84 1 94 28 THR B O 1
ATOM 2758 N N . GLY B 1 29 ? 16.984 32.562 -5.469 1 95.5 29 GLY B N 1
ATOM 2759 C CA . GLY B 1 29 ? 16.359 31.703 -6.453 1 95.5 29 GLY B CA 1
ATOM 2760 C C . GLY B 1 29 ? 14.875 31.969 -6.629 1 95.5 29 GLY B C 1
ATOM 2761 O O . GLY B 1 29 ? 14.477 33.125 -6.891 1 95.5 29 GLY B O 1
ATOM 2762 N N . ASN B 1 30 ? 14.109 30.891 -6.449 1 96.44 30 ASN B N 1
ATOM 2763 C CA . ASN B 1 30 ? 12.664 31.016 -6.629 1 96.44 30 ASN B CA 1
ATOM 2764 C C . ASN B 1 30 ? 11.945 31.172 -5.293 1 96.44 30 ASN B C 1
ATOM 2766 O O . ASN B 1 30 ? 10.781 30.797 -5.164 1 96.44 30 ASN B O 1
ATOM 2770 N N . ARG B 1 31 ? 12.594 31.719 -4.34 1 97.31 31 ARG B N 1
ATOM 2771 C CA . ARG B 1 31 ? 12.023 31.875 -3.004 1 97.31 31 ARG B CA 1
ATOM 2772 C C . ARG B 1 31 ? 11.43 33.281 -2.816 1 97.31 31 ARG B C 1
ATOM 2774 O O . ARG B 1 31 ? 11.867 34.219 -3.459 1 97.31 31 ARG B O 1
ATOM 2781 N N . ILE B 1 32 ? 10.461 33.406 -1.942 1 98.25 32 ILE B N 1
ATOM 2782 C CA . ILE B 1 32 ? 9.766 34.625 -1.631 1 98.25 32 ILE B CA 1
ATOM 2783 C C . ILE B 1 32 ? 9.867 34.938 -0.134 1 98.25 32 ILE B C 1
ATOM 2785 O O . ILE B 1 32 ? 9.648 34.031 0.691 1 98.25 32 ILE B O 1
ATOM 2789 N N . LEU B 1 33 ? 10.258 36.125 0.104 1 98.5 33 LEU B N 1
ATOM 2790 C CA . LEU B 1 33 ? 10.273 36.594 1.484 1 98.5 33 LEU B CA 1
ATOM 2791 C C . LEU B 1 33 ? 8.891 37.094 1.906 1 98.5 33 LEU B C 1
ATOM 2793 O O . LEU B 1 33 ? 8.289 37.938 1.232 1 98.5 33 LEU B O 1
ATOM 2797 N N . VAL B 1 34 ? 8.43 36.562 2.938 1 98.75 34 VAL B N 1
ATOM 2798 C CA . VAL B 1 34 ? 7.105 36.906 3.441 1 98.75 34 VAL B CA 1
ATOM 2799 C C . VAL B 1 34 ? 7.219 37.438 4.871 1 98.75 34 VAL B C 1
ATOM 2801 O O . VAL B 1 34 ? 7.906 36.812 5.703 1 98.75 34 VAL B O 1
ATOM 2804 N N . ARG B 1 35 ? 6.578 38.562 5.137 1 98.56 35 ARG B N 1
ATOM 2805 C CA . ARG B 1 35 ? 6.367 39 6.512 1 98.56 35 ARG B CA 1
ATOM 2806 C C . ARG B 1 35 ? 5.207 38.25 7.156 1 98.56 35 ARG B C 1
ATOM 2808 O O . ARG B 1 35 ? 4.055 38.406 6.766 1 98.56 35 ARG B O 1
ATOM 2815 N N . ILE B 1 36 ? 5.539 37.469 8.125 1 98.81 36 ILE B N 1
ATOM 2816 C CA . ILE B 1 36 ? 4.551 36.562 8.703 1 98.81 36 ILE B CA 1
ATOM 2817 C C . ILE B 1 36 ? 3.59 37.344 9.594 1 98.81 36 ILE B C 1
ATOM 2819 O O . ILE B 1 36 ? 4.02 38.188 10.406 1 98.81 36 ILE B O 1
ATOM 2823 N N . LYS B 1 37 ? 2.314 37.094 9.398 1 98.81 37 LYS B N 1
ATOM 2824 C CA . LYS B 1 37 ? 1.274 37.656 10.25 1 98.81 37 LYS B CA 1
ATOM 2825 C C . LYS B 1 37 ? 0.792 36.625 11.273 1 98.81 37 LYS B C 1
ATOM 2827 O O . LYS B 1 37 ? 0.494 36.969 12.422 1 98.81 37 LYS B O 1
ATOM 2832 N N . ALA B 1 38 ? 0.702 35.406 10.867 1 98.81 38 ALA B N 1
ATOM 2833 C CA . ALA B 1 38 ? 0.258 34.312 11.727 1 98.81 38 ALA B CA 1
ATOM 2834 C C . ALA B 1 38 ? 0.889 33 11.305 1 98.81 38 ALA B C 1
ATOM 2836 O O . ALA B 1 38 ? 1.284 32.844 10.148 1 98.81 38 ALA B O 1
ATOM 2837 N N . PHE B 1 39 ? 1.082 32.094 12.227 1 98.81 39 PHE B N 1
ATOM 2838 C CA . PHE B 1 39 ? 1.508 30.719 11.914 1 98.81 39 PHE B CA 1
ATOM 2839 C C . PHE B 1 39 ? 0.725 29.703 12.734 1 98.81 39 PHE B C 1
ATOM 2841 O O . PHE B 1 39 ? 0.199 30.047 13.805 1 98.81 39 PHE B O 1
ATOM 2848 N N . GLY B 1 40 ? 0.553 28.531 12.172 1 98.56 40 GLY B N 1
ATOM 2849 C CA . GLY B 1 40 ? -0.154 27.453 12.859 1 98.56 40 GLY B CA 1
ATOM 2850 C C . GLY B 1 40 ? 0.771 26.5 13.586 1 98.56 40 GLY B C 1
ATOM 2851 O O . GLY B 1 40 ? 1.935 26.344 13.211 1 98.56 40 GLY B O 1
ATOM 2852 N N . LEU B 1 41 ? 0.238 25.906 14.656 1 98.31 41 LEU B N 1
ATOM 2853 C CA . LEU B 1 41 ? 0.981 24.906 15.414 1 98.31 41 LEU B CA 1
ATOM 2854 C C . LEU B 1 41 ? 0.594 23.484 14.984 1 98.31 41 LEU B C 1
ATOM 2856 O O . LEU B 1 41 ? -0.559 23.25 14.625 1 98.31 41 LEU B O 1
ATOM 2860 N N . ASN B 1 42 ? 1.486 22.609 15.047 1 96 42 ASN B N 1
ATOM 2861 C CA . ASN B 1 42 ? 1.299 21.188 14.75 1 96 42 ASN B CA 1
ATOM 2862 C C . ASN B 1 42 ? 1.986 20.297 15.789 1 96 42 ASN B C 1
ATOM 2864 O O . ASN B 1 42 ? 2.969 20.719 16.406 1 96 42 ASN B O 1
ATOM 2868 N N . ARG B 1 43 ? 1.521 19.094 15.906 1 92.69 43 ARG B N 1
ATOM 2869 C CA . ARG B 1 43 ? 2.105 18.156 16.859 1 92.69 43 ARG B CA 1
ATOM 2870 C C . ARG B 1 43 ? 3.588 17.938 16.562 1 92.69 43 ARG B C 1
ATOM 2872 O O . ARG B 1 43 ? 4.383 17.75 17.5 1 92.69 43 ARG B O 1
ATOM 2879 N N . MET B 1 44 ? 3.947 17.938 15.367 1 93.81 44 MET B N 1
ATOM 2880 C CA . MET B 1 44 ? 5.344 17.734 14.992 1 93.81 44 MET B CA 1
ATOM 2881 C C . MET B 1 44 ? 6.23 18.828 15.555 1 93.81 44 MET B C 1
ATOM 2883 O O . MET B 1 44 ? 7.434 18.641 15.742 1 93.81 44 MET B O 1
ATOM 2887 N N . ASP B 1 45 ? 5.711 20.031 15.844 1 96.81 45 ASP B N 1
ATOM 2888 C CA . ASP B 1 45 ? 6.48 21.109 16.438 1 96.81 45 ASP B CA 1
ATOM 2889 C C . ASP B 1 45 ? 6.957 20.734 17.844 1 96.81 45 ASP B C 1
ATOM 2891 O O . ASP B 1 45 ? 8.062 21.094 18.25 1 96.81 45 ASP B O 1
ATOM 2895 N N . ILE B 1 46 ? 6.094 20.016 18.531 1 96.19 46 ILE B N 1
ATOM 2896 C CA . ILE B 1 46 ? 6.457 19.531 19.859 1 96.19 46 ILE B CA 1
ATOM 2897 C C . ILE B 1 46 ? 7.656 18.594 19.766 1 96.19 46 ILE B C 1
ATOM 2899 O O . ILE B 1 46 ? 8.617 18.703 20.531 1 96.19 46 ILE B O 1
ATOM 2903 N N . MET B 1 47 ? 7.543 17.703 18.781 1 94.31 47 MET B N 1
ATOM 2904 C CA . MET B 1 47 ? 8.617 16.734 18.578 1 94.31 47 MET B CA 1
ATOM 2905 C C . MET B 1 47 ? 9.93 17.422 18.234 1 94.31 47 MET B C 1
ATOM 2907 O O . MET B 1 47 ? 10.984 17.062 18.766 1 94.31 47 MET B O 1
ATOM 2911 N N . GLN B 1 48 ? 9.828 18.359 17.391 1 95.5 48 GLN B N 1
ATOM 2912 C CA . GLN B 1 48 ? 11.031 19.109 17.016 1 95.5 48 GLN B CA 1
ATOM 2913 C C . GLN B 1 48 ? 11.586 19.875 18.203 1 95.5 48 GLN B C 1
ATOM 2915 O O . GLN B 1 48 ? 12.789 19.844 18.469 1 95.5 48 GLN B O 1
ATOM 2920 N N . ARG B 1 49 ? 10.758 20.531 18.906 1 97.44 49 ARG B N 1
ATOM 2921 C CA . ARG B 1 49 ? 11.164 21.312 20.078 1 97.44 49 ARG B CA 1
ATOM 2922 C C . ARG B 1 49 ? 11.914 20.438 21.078 1 97.44 49 ARG B C 1
ATOM 2924 O O . ARG B 1 49 ? 12.906 20.859 21.672 1 97.44 49 ARG B O 1
ATOM 2931 N N . GLU B 1 50 ? 11.492 19.234 21.172 1 96.94 50 GLU B N 1
ATOM 2932 C CA . GLU B 1 50 ? 12.047 18.312 22.172 1 96.94 50 GLU B CA 1
ATOM 2933 C C . GLU B 1 50 ? 13.219 17.531 21.578 1 96.94 50 GLU B C 1
ATOM 2935 O O . GLU B 1 50 ? 13.727 16.609 22.219 1 96.94 50 GLU B O 1
ATOM 2940 N N . ASP B 1 51 ? 13.602 17.828 20.359 1 94.06 51 ASP B N 1
ATOM 2941 C CA . ASP B 1 51 ? 14.68 17.141 19.656 1 94.06 51 ASP B CA 1
ATOM 2942 C C . ASP B 1 51 ? 14.391 15.648 19.516 1 94.06 51 ASP B C 1
ATOM 2944 O O . ASP B 1 51 ? 15.266 14.812 19.734 1 94.06 51 ASP B O 1
ATOM 2948 N N . ARG B 1 52 ? 13.117 15.383 19.188 1 90.62 52 ARG B N 1
ATOM 2949 C CA . ARG B 1 52 ? 12.68 14 19.031 1 90.62 52 ARG B CA 1
ATOM 2950 C C . ARG B 1 52 ? 11.969 13.797 17.688 1 90.62 52 ARG B C 1
ATOM 2952 O O . ARG B 1 52 ? 11.117 12.914 17.562 1 90.62 52 ARG B O 1
ATOM 2959 N N . TYR B 1 53 ? 12.234 14.68 16.781 1 90.44 53 TYR B N 1
ATOM 2960 C CA . TYR B 1 53 ? 11.625 14.492 15.469 1 90.44 53 TYR B CA 1
ATOM 2961 C C . TYR B 1 53 ? 12.117 13.203 14.82 1 90.44 53 TYR B C 1
ATOM 2963 O O . TYR B 1 53 ? 13.328 12.961 14.734 1 90.44 53 TYR B O 1
ATOM 2971 N N . PRO B 1 54 ? 11.234 12.438 14.305 1 85.69 54 PRO B N 1
ATOM 2972 C CA . PRO B 1 54 ? 11.609 11.062 13.984 1 85.69 54 PRO B CA 1
ATOM 2973 C C . PRO B 1 54 ? 12.328 10.938 12.641 1 85.69 54 PRO B C 1
ATOM 2975 O O . PRO B 1 54 ? 12.898 9.891 12.328 1 85.69 54 PRO B O 1
ATOM 2978 N N . TYR B 1 55 ? 12.344 11.961 11.859 1 88.62 55 TYR B N 1
ATOM 2979 C CA . TYR B 1 55 ? 12.914 11.891 10.516 1 88.62 55 TYR B CA 1
ATOM 2980 C C . TYR B 1 55 ? 14.031 12.922 10.344 1 88.62 55 TYR B C 1
ATOM 2982 O O . TYR B 1 55 ? 13.984 14 10.945 1 88.62 55 TYR B O 1
ATOM 2990 N N . PRO B 1 56 ? 14.953 12.469 9.531 1 87.06 56 PRO B N 1
ATOM 2991 C CA . PRO B 1 56 ? 15.922 13.516 9.188 1 87.06 56 PRO B CA 1
ATOM 2992 C C . PRO B 1 56 ? 15.281 14.688 8.438 1 87.06 56 PRO B C 1
ATOM 2994 O O . PRO B 1 56 ? 14.594 14.477 7.438 1 87.06 56 PRO B O 1
ATOM 2997 N N . LEU B 1 57 ? 15.547 15.836 8.898 1 90.31 57 LEU B N 1
ATOM 2998 C CA . LEU B 1 57 ? 14.992 17.031 8.266 1 90.31 57 LEU B CA 1
ATOM 2999 C C . LEU B 1 57 ? 15.828 17.422 7.051 1 90.31 57 LEU B C 1
ATOM 3001 O O . LEU B 1 57 ? 17.047 17.234 7.043 1 90.31 57 LEU B O 1
ATOM 3005 N N . LEU B 1 58 ? 15.117 17.938 6.09 1 90.88 58 LEU B N 1
ATOM 3006 C CA . LEU B 1 58 ? 15.797 18.453 4.906 1 90.88 58 LEU B CA 1
ATOM 3007 C C . LEU B 1 58 ? 16.562 19.734 5.23 1 90.88 58 LEU B C 1
ATOM 3009 O O . LEU B 1 58 ? 16.203 20.453 6.168 1 90.88 58 LEU B O 1
ATOM 3013 N N . PRO B 1 59 ? 17.578 19.969 4.465 1 88.56 59 PRO B N 1
ATOM 3014 C CA . PRO B 1 59 ? 18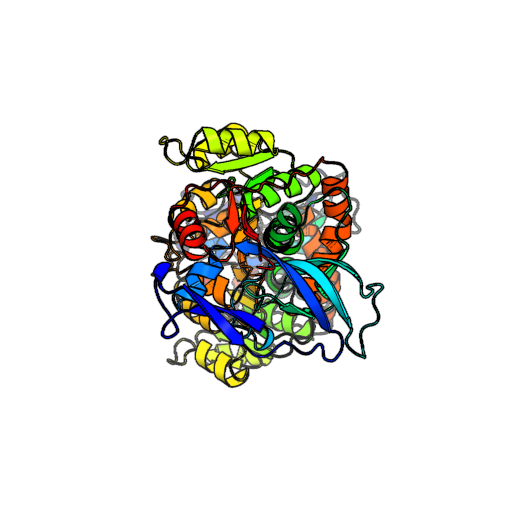.328 21.188 4.695 1 88.56 59 PRO B CA 1
ATOM 3015 C C . PRO B 1 59 ? 17.453 22.438 4.684 1 88.56 59 PRO B C 1
ATOM 3017 O O . PRO B 1 59 ? 17.719 23.391 5.422 1 88.56 59 PRO B O 1
ATOM 3020 N N . GLU B 1 60 ? 16.375 22.453 4.02 1 89.06 60 GLU B N 1
ATOM 3021 C CA . GLU B 1 60 ? 15.461 23.594 3.859 1 89.06 60 GLU B CA 1
ATOM 3022 C C . GLU B 1 60 ? 14.711 23.875 5.152 1 89.06 60 GLU B C 1
ATOM 3024 O O . GLU B 1 60 ? 14.109 24.938 5.305 1 89.06 60 GLU B O 1
ATOM 3029 N N . SER B 1 61 ? 14.648 22.938 6.074 1 91.25 61 SER B N 1
ATOM 3030 C CA . SER B 1 61 ? 13.883 23.094 7.305 1 91.25 61 SER B CA 1
ATOM 3031 C C . SER B 1 61 ? 14.508 24.141 8.227 1 91.25 61 SER B C 1
ATOM 3033 O O . SER B 1 61 ? 13.789 24.875 8.914 1 91.25 61 SER B O 1
ATOM 3035 N N . GLY B 1 62 ? 15.883 24.203 8.25 1 89.75 62 GLY B N 1
ATOM 3036 C CA . GLY B 1 62 ? 16.562 25.141 9.133 1 89.75 62 GLY B CA 1
ATOM 3037 C C . GLY B 1 62 ? 16.344 24.844 10.602 1 89.75 62 GLY B C 1
ATOM 3038 O O . GLY B 1 62 ? 15.828 23.781 10.961 1 89.75 62 GLY B O 1
ATOM 3039 N N . LYS B 1 63 ? 16.641 25.844 11.469 1 90.81 63 LYS B N 1
ATOM 3040 C CA . LYS B 1 63 ? 16.578 25.672 12.914 1 90.81 63 LYS B CA 1
ATOM 3041 C C . LYS B 1 63 ? 15.273 26.203 13.484 1 90.81 63 LYS B C 1
ATOM 3043 O O . LYS B 1 63 ? 14.805 25.75 14.523 1 90.81 63 LYS B O 1
ATOM 3048 N N . ILE B 1 64 ? 14.758 27.219 12.812 1 96.75 64 ILE B N 1
ATOM 3049 C CA . ILE B 1 64 ? 13.508 27.812 13.281 1 96.75 64 ILE B CA 1
ATOM 3050 C C . ILE B 1 64 ? 12.344 26.891 12.969 1 96.75 64 ILE B C 1
ATOM 3052 O O . ILE B 1 64 ? 12.211 26.406 11.844 1 96.75 64 ILE B O 1
ATOM 3056 N N . MET B 1 65 ? 11.445 26.609 13.945 1 97.69 65 MET B N 1
ATOM 3057 C CA . MET B 1 65 ? 10.344 25.656 13.836 1 97.69 65 MET B CA 1
ATOM 3058 C C . MET B 1 65 ? 9.188 26.25 13.047 1 97.69 65 MET B C 1
ATOM 3060 O O . MET B 1 65 ? 9.211 27.438 12.695 1 97.69 65 MET B O 1
ATOM 3064 N N . GLY B 1 66 ? 8.203 25.375 12.859 1 98.31 66 GLY B N 1
ATOM 3065 C CA . GLY B 1 66 ? 6.957 25.797 12.234 1 98.31 66 GLY B CA 1
ATOM 3066 C C . GLY B 1 66 ? 6.91 25.516 10.75 1 98.31 66 GLY B C 1
ATOM 3067 O O . GLY B 1 66 ? 7.867 25.812 10.023 1 98.31 66 GLY B O 1
ATOM 3068 N N . VAL B 1 67 ? 5.723 25.078 10.266 1 98.56 67 VAL B N 1
ATOM 3069 C CA . VAL B 1 67 ? 5.723 24.578 8.891 1 98.56 67 VAL B CA 1
ATOM 3070 C C . VAL B 1 67 ? 4.59 25.234 8.102 1 98.56 67 VAL B C 1
ATOM 3072 O O . VAL B 1 67 ? 4.355 24.891 6.941 1 98.56 67 VAL B O 1
ATOM 3075 N N . GLU B 1 68 ? 3.854 26.125 8.656 1 98.81 68 GLU B N 1
ATOM 3076 C CA . GLU B 1 68 ? 2.77 26.812 7.949 1 98.81 68 GLU B CA 1
ATOM 3077 C C . GLU B 1 68 ? 2.57 28.234 8.469 1 98.81 68 GLU B C 1
ATOM 3079 O O . GLU B 1 68 ? 2.875 28.516 9.625 1 98.81 68 GLU B O 1
ATOM 3084 N N . PHE B 1 69 ? 2.029 29.094 7.555 1 98.81 69 PHE B N 1
ATOM 3085 C CA . PHE B 1 69 ? 1.968 30.516 7.906 1 98.81 69 PHE B CA 1
ATOM 3086 C C . PHE B 1 69 ? 1.054 31.266 6.953 1 98.81 69 PHE B C 1
ATOM 3088 O O . PHE B 1 69 ? 0.612 30.719 5.941 1 98.81 69 PHE B O 1
ATOM 3095 N N . SER B 1 70 ? 0.726 32.469 7.305 1 98.81 70 SER B N 1
ATOM 3096 C CA . SER B 1 70 ? 0.16 33.5 6.441 1 98.81 70 SER B CA 1
ATOM 3097 C C . SER B 1 70 ? 0.872 34.812 6.633 1 98.81 70 SER B C 1
ATOM 3099 O O . SER B 1 70 ? 1.5 35.062 7.668 1 98.81 70 SER B O 1
ATOM 3101 N N . GLY B 1 71 ? 0.809 35.625 5.621 1 98.69 71 GLY B N 1
ATOM 3102 C CA . GLY B 1 71 ? 1.493 36.906 5.73 1 98.69 71 GLY B CA 1
ATOM 3103 C C . GLY B 1 71 ? 1.428 37.719 4.457 1 98.69 71 GLY B C 1
ATOM 3104 O O . GLY B 1 71 ? 0.457 37.625 3.703 1 98.69 71 GLY B O 1
ATOM 3105 N N . ILE B 1 72 ? 2.441 38.594 4.367 1 98.75 72 ILE B N 1
ATOM 3106 C CA . ILE B 1 72 ? 2.486 39.531 3.256 1 98.75 72 ILE B CA 1
ATOM 3107 C C . ILE B 1 72 ? 3.83 39.438 2.537 1 98.75 72 ILE B C 1
ATOM 3109 O O . ILE B 1 72 ? 4.883 39.438 3.178 1 98.75 72 ILE B O 1
ATOM 3113 N N . VAL B 1 73 ? 3.742 39.375 1.207 1 98.75 73 VAL B N 1
ATOM 3114 C CA . VAL B 1 73 ? 4.965 39.281 0.413 1 98.75 73 VAL B CA 1
ATOM 3115 C C . VAL B 1 73 ? 5.781 40.562 0.6 1 98.75 73 VAL B C 1
ATOM 3117 O O . VAL B 1 73 ? 5.258 41.688 0.439 1 98.75 73 VAL B O 1
ATOM 3120 N N . GLU B 1 74 ? 6.996 40.375 0.929 1 98.19 74 GLU B N 1
ATOM 3121 C CA . GLU B 1 74 ? 7.875 41.531 1.149 1 98.19 74 GLU B CA 1
ATOM 3122 C C . GLU B 1 74 ? 8.891 41.656 0.021 1 98.19 74 GLU B C 1
ATOM 3124 O O . GLU B 1 74 ? 9.25 42.781 -0.364 1 98.19 74 GLU B O 1
ATOM 3129 N N . GLU B 1 75 ? 9.43 40.531 -0.477 1 97.94 75 GLU B N 1
ATOM 3130 C CA . GLU B 1 75 ? 10.453 40.5 -1.512 1 97.94 75 GLU B CA 1
ATOM 3131 C C . GLU B 1 75 ? 10.414 39.219 -2.312 1 97.94 75 GLU B C 1
ATOM 3133 O O . GLU B 1 75 ? 10.039 38.156 -1.787 1 97.94 75 GLU B O 1
ATOM 3138 N N . LYS B 1 76 ? 10.766 39.312 -3.621 1 97.25 76 LYS B N 1
ATOM 3139 C CA . LYS B 1 76 ? 10.836 38.125 -4.48 1 97.25 76 LYS B CA 1
ATOM 3140 C C . LYS B 1 76 ? 12.273 37.812 -4.879 1 97.25 76 LYS B C 1
ATOM 3142 O O . LYS B 1 76 ? 13.055 38.719 -5.156 1 97.25 76 LYS B O 1
ATOM 3147 N N . GLY B 1 77 ? 12.539 36.594 -4.824 1 97 77 GLY B N 1
ATOM 3148 C CA . GLY B 1 77 ? 13.82 36.188 -5.371 1 97 77 GLY B CA 1
ATOM 3149 C C . GLY B 1 77 ? 13.922 36.406 -6.871 1 97 77 GLY B C 1
ATOM 3150 O O . GLY B 1 77 ? 12.906 36.531 -7.559 1 97 77 GLY B O 1
ATOM 3151 N N . PRO B 1 78 ? 15.188 36.344 -7.371 1 96 78 PRO B N 1
ATOM 3152 C CA . PRO B 1 78 ? 15.422 36.75 -8.766 1 96 78 PRO B CA 1
ATOM 3153 C C . PRO B 1 78 ? 14.844 35.75 -9.766 1 96 78 PRO B C 1
ATOM 3155 O O . PRO B 1 78 ? 14.609 36.094 -10.93 1 96 78 PRO B O 1
ATOM 3158 N N . ASN B 1 79 ? 14.602 34.531 -9.352 1 96.56 79 ASN B N 1
ATOM 3159 C CA . ASN B 1 79 ? 14.164 33.5 -10.297 1 96.56 79 ASN B CA 1
ATOM 3160 C C . ASN B 1 79 ? 12.68 33.156 -10.109 1 96.56 79 ASN B C 1
ATOM 3162 O O . ASN B 1 79 ? 12.211 32.125 -10.602 1 96.56 79 ASN B O 1
ATOM 3166 N N . CYS B 1 80 ? 12.055 33.969 -9.32 1 96.06 80 CYS B N 1
ATOM 3167 C CA . CYS B 1 80 ? 10.617 33.75 -9.164 1 96.06 80 CYS B CA 1
ATOM 3168 C C . CYS B 1 80 ? 9.875 34.031 -10.469 1 96.06 80 CYS B C 1
ATOM 3170 O O . CYS B 1 80 ? 10.141 35.031 -11.141 1 96.06 80 CYS B O 1
ATOM 3172 N N . SER B 1 81 ? 9 33.125 -10.883 1 94.12 81 SER B N 1
ATOM 3173 C CA . SER B 1 81 ? 8.281 33.281 -12.148 1 94.12 81 SER B CA 1
ATOM 3174 C C . SER B 1 81 ? 6.773 33.312 -11.93 1 94.12 81 SER B C 1
ATOM 3176 O O . SER B 1 81 ? 6.008 33.5 -12.875 1 94.12 81 SER B O 1
ATOM 3178 N N . GLY B 1 82 ? 6.344 33.125 -10.719 1 93.31 82 GLY B N 1
ATOM 3179 C CA . GLY B 1 82 ? 4.918 33.094 -10.43 1 93.31 82 GLY B CA 1
ATOM 3180 C C . GLY B 1 82 ? 4.273 34.469 -10.414 1 93.31 82 GLY B C 1
ATOM 3181 O O . GLY B 1 82 ? 4.898 35.438 -10.797 1 93.31 82 GLY B O 1
ATOM 3182 N N . ASP B 1 83 ? 2.996 34.562 -10.047 1 95.44 83 ASP B N 1
ATOM 3183 C CA . ASP B 1 83 ? 2.213 35.781 -10.141 1 95.44 83 ASP B CA 1
ATOM 3184 C C . ASP B 1 83 ? 2.162 36.5 -8.797 1 95.44 83 ASP B C 1
ATOM 3186 O O . ASP B 1 83 ? 1.271 37.312 -8.555 1 95.44 83 ASP B O 1
ATOM 3190 N N . PHE B 1 84 ? 3.004 36.219 -7.93 1 98.12 84 PHE B N 1
ATOM 3191 C CA . PHE B 1 84 ? 3.066 36.938 -6.648 1 98.12 84 PHE B CA 1
ATOM 3192 C C . PHE B 1 84 ? 3.721 38.281 -6.805 1 98.12 84 PHE B C 1
ATOM 3194 O O . PHE B 1 84 ? 4.656 38.438 -7.59 1 98.12 84 PHE B O 1
ATOM 3201 N N . GLN B 1 85 ? 3.242 39.25 -5.996 1 97.94 85 GLN B N 1
ATOM 3202 C CA . GLN B 1 85 ? 3.797 40.625 -5.961 1 97.94 85 GLN B CA 1
ATOM 3203 C C . GLN B 1 85 ? 4.004 41.094 -4.523 1 97.94 85 GLN B C 1
ATOM 3205 O O . GLN B 1 85 ? 3.309 40.625 -3.611 1 97.94 85 GLN B O 1
ATOM 3210 N N . VAL B 1 86 ? 4.965 42 -4.445 1 98.25 86 VAL B N 1
ATOM 3211 C CA . VAL B 1 86 ? 5.164 42.625 -3.143 1 98.25 86 VAL B CA 1
ATOM 3212 C C . VAL B 1 86 ? 3.855 43.25 -2.668 1 98.25 86 VAL B C 1
ATOM 3214 O O . VAL B 1 86 ? 3.176 43.938 -3.434 1 98.25 86 VAL B O 1
ATOM 3217 N N . GLY B 1 87 ? 3.471 42.938 -1.473 1 98.56 87 GLY B N 1
ATOM 3218 C CA . GLY B 1 87 ? 2.23 43.469 -0.921 1 98.56 87 GLY B CA 1
ATOM 3219 C C . GLY B 1 87 ? 1.096 42.469 -0.945 1 98.56 87 GLY B C 1
ATOM 3220 O O . GLY B 1 87 ? 0.089 42.625 -0.256 1 98.56 87 GLY B O 1
ATOM 3221 N N . ASP B 1 88 ? 1.231 41.375 -1.74 1 98.62 88 ASP B N 1
ATOM 3222 C CA . ASP B 1 88 ? 0.204 40.344 -1.792 1 98.62 88 ASP B CA 1
ATOM 3223 C C . ASP B 1 88 ? 0.032 39.656 -0.432 1 98.62 88 ASP B C 1
ATOM 3225 O O . ASP B 1 88 ? 1.016 39.406 0.257 1 98.62 88 ASP B O 1
ATOM 3229 N N . LYS B 1 89 ? -1.236 39.438 -0.002 1 98.81 89 LYS B N 1
ATOM 3230 C CA . LYS B 1 89 ? -1.522 38.531 1.113 1 98.81 89 LYS B CA 1
ATOM 3231 C C . LYS B 1 89 ? -1.418 37.062 0.682 1 98.81 89 LYS B C 1
ATOM 3233 O O . LYS B 1 89 ? -1.969 36.688 -0.35 1 98.81 89 LYS B O 1
ATOM 3238 N N . VAL B 1 90 ? -0.663 36.281 1.429 1 98.88 90 VAL B N 1
ATOM 3239 C CA . VAL B 1 90 ? -0.398 34.906 1.027 1 98.88 90 VAL B CA 1
ATOM 3240 C C . VAL B 1 90 ? -0.449 34 2.25 1 98.88 90 VAL B C 1
ATOM 3242 O O . VAL B 1 90 ? -0.474 34.469 3.387 1 98.88 90 VAL B O 1
ATOM 3245 N N . PHE B 1 91 ? -0.582 32.75 2.104 1 98.81 91 PHE B N 1
ATOM 3246 C CA . PHE B 1 91 ? -0.37 31.688 3.072 1 98.81 91 PHE B CA 1
ATOM 3247 C C . PHE B 1 91 ? 0.297 30.484 2.412 1 98.81 91 PHE B C 1
ATOM 3249 O O . PHE B 1 91 ? 0.316 30.375 1.185 1 98.81 91 PHE B O 1
ATOM 3256 N N . GLY B 1 92 ? 0.946 29.672 3.182 1 98.5 92 GLY B N 1
ATOM 3257 C CA . GLY B 1 92 ? 1.705 28.609 2.543 1 98.5 92 GLY B CA 1
ATOM 3258 C C . GLY B 1 92 ? 2.277 27.609 3.529 1 98.5 92 GLY B C 1
ATOM 3259 O O . GLY B 1 92 ? 2.098 27.75 4.738 1 98.5 92 GLY B O 1
ATOM 3260 N N . LEU B 1 93 ? 2.812 26.547 2.969 1 98.56 93 LEU B N 1
ATOM 3261 C CA . LEU B 1 93 ? 3.531 25.484 3.668 1 98.56 93 LEU B CA 1
ATOM 3262 C C . LEU B 1 93 ? 5.035 25.734 3.627 1 98.56 93 LEU B C 1
ATOM 3264 O O . LEU B 1 93 ? 5.539 26.375 2.703 1 98.56 93 LEU B O 1
ATOM 3268 N N . ALA B 1 94 ? 5.711 25.328 4.641 1 97.81 94 ALA B N 1
ATOM 3269 C CA . ALA B 1 94 ? 7.164 25.453 4.727 1 97.81 94 ALA B CA 1
ATOM 3270 C C . ALA B 1 94 ? 7.793 24.188 5.312 1 97.81 94 ALA B C 1
ATOM 3272 O O . ALA B 1 94 ? 7.102 23.375 5.945 1 97.81 94 ALA B O 1
ATOM 3273 N N . TYR B 1 95 ? 9.078 24.031 5.047 1 97.06 95 TYR B N 1
ATOM 3274 C CA . TYR B 1 95 ? 9.828 22.953 5.68 1 97.06 95 TYR B CA 1
ATOM 3275 C C . TYR B 1 95 ? 10.18 23.297 7.121 1 97.06 95 TYR B C 1
ATOM 3277 O O . TYR B 1 95 ? 10.484 22.422 7.926 1 97.06 95 TYR B O 1
ATOM 3285 N N . GLY B 1 96 ? 10.18 24.516 7.48 1 97.19 96 GLY B N 1
ATOM 3286 C CA . GLY B 1 96 ? 10.539 25.188 8.727 1 97.19 96 GLY B CA 1
ATOM 3287 C C . GLY B 1 96 ? 10.656 26.688 8.586 1 97.19 96 GLY B C 1
ATOM 3288 O O . GLY B 1 96 ? 10.602 27.219 7.473 1 97.19 96 GLY B O 1
ATOM 3289 N N . GLY B 1 97 ? 10.703 27.406 9.766 1 97.62 97 GLY B N 1
ATOM 3290 C CA . GLY B 1 97 ? 10.984 28.828 9.711 1 97.62 97 GLY B CA 1
ATOM 3291 C C . GLY B 1 97 ? 9.773 29.703 10.008 1 97.62 97 GLY B C 1
ATOM 3292 O O . GLY B 1 97 ? 9.891 30.922 10.156 1 97.62 97 GLY B O 1
ATOM 3293 N N . ALA B 1 98 ? 8.617 29.094 10.203 1 98.62 98 ALA B N 1
ATOM 3294 C CA . ALA B 1 98 ? 7.387 29.859 10.312 1 98.62 98 ALA B CA 1
ATOM 3295 C C . ALA B 1 98 ? 7.297 30.562 11.664 1 98.62 98 ALA B C 1
ATOM 3297 O O . ALA B 1 98 ? 6.602 31.578 11.797 1 98.62 98 ALA B O 1
ATOM 3298 N N . TYR B 1 99 ? 7.965 30.016 12.633 1 98.62 99 TYR B N 1
ATOM 3299 C CA . TYR B 1 99 ? 7.977 30.625 13.953 1 98.62 99 TYR B CA 1
ATOM 3300 C C . TYR B 1 99 ? 8.891 31.859 13.977 1 98.62 99 TYR B C 1
ATOM 3302 O O . TYR B 1 99 ? 9.836 31.906 14.758 1 98.62 99 TYR B O 1
ATOM 3310 N N . ALA B 1 100 ? 8.602 32.875 13.148 1 98.38 100 ALA B N 1
ATOM 3311 C CA . ALA B 1 100 ? 9.445 34.062 13.008 1 98.38 100 ALA B CA 1
ATOM 3312 C C . ALA B 1 100 ? 8.656 35.219 12.43 1 98.38 100 ALA B C 1
ATOM 3314 O O . ALA B 1 100 ? 7.48 35.062 12.07 1 98.38 100 ALA B O 1
ATOM 3315 N N . GLN B 1 101 ? 9.305 36.375 12.406 1 98.38 101 GLN B N 1
ATOM 3316 C CA . GLN B 1 101 ? 8.672 37.531 11.828 1 98.38 101 GLN B CA 1
ATOM 3317 C C . GLN B 1 101 ? 8.648 37.469 10.305 1 98.38 101 GLN B C 1
ATOM 3319 O O . GLN B 1 101 ? 7.754 38 9.656 1 98.38 101 GLN B O 1
ATOM 3324 N N . LYS B 1 102 ? 9.688 36.781 9.758 1 98.25 102 LYS B N 1
ATOM 3325 C CA . LYS B 1 102 ? 9.805 36.656 8.312 1 98.25 102 LYS B CA 1
ATOM 3326 C C . LYS B 1 102 ? 10.203 35.219 7.938 1 98.25 102 LYS B C 1
ATOM 3328 O O . LYS B 1 102 ? 10.82 34.5 8.734 1 98.25 102 LYS B O 1
ATOM 3333 N N . ILE B 1 103 ? 9.898 34.875 6.723 1 98.19 103 ILE B N 1
ATOM 3334 C CA . ILE B 1 103 ? 10.266 33.531 6.215 1 98.19 103 ILE B CA 1
ATOM 3335 C C . ILE B 1 103 ? 10.523 33.625 4.711 1 98.19 103 ILE B C 1
ATOM 3337 O O . ILE B 1 103 ? 9.898 34.406 4.008 1 98.19 103 ILE B O 1
ATOM 3341 N N . SER B 1 104 ? 11.492 32.906 4.27 1 97.69 104 SER B N 1
ATOM 3342 C CA . SER B 1 104 ? 11.742 32.719 2.848 1 97.69 104 SER B CA 1
ATOM 3343 C C . SER B 1 104 ? 11.328 31.328 2.4 1 97.69 104 SER B C 1
ATOM 3345 O O . SER B 1 104 ? 11.859 30.328 2.895 1 97.69 104 SER B O 1
ATOM 3347 N N . VAL B 1 105 ? 10.375 31.25 1.489 1 96.88 105 VAL B N 1
ATOM 3348 C CA . VAL B 1 105 ? 9.852 29.953 1.082 1 96.88 105 VAL B CA 1
ATOM 3349 C C . VAL B 1 105 ? 9.781 29.875 -0.442 1 96.88 105 VAL B C 1
ATOM 3351 O O . VAL B 1 105 ? 9.75 30.906 -1.119 1 96.88 105 VAL B O 1
ATOM 3354 N N . SER B 1 106 ? 9.805 28.641 -0.958 1 95.75 106 SER B N 1
ATOM 3355 C CA . SER B 1 106 ? 9.609 28.438 -2.391 1 95.75 106 SER B CA 1
ATOM 3356 C C . SER B 1 106 ? 8.258 29 -2.846 1 95.75 106 SER B C 1
ATOM 3358 O O . SER B 1 106 ? 7.25 28.828 -2.162 1 95.75 106 SER B O 1
ATOM 3360 N N . GLU B 1 107 ? 8.258 29.688 -3.98 1 95.88 107 GLU B N 1
ATOM 3361 C CA . GLU B 1 107 ? 6.988 30.203 -4.5 1 95.88 107 GLU B CA 1
ATOM 3362 C C . GLU B 1 107 ? 6.023 29.062 -4.816 1 95.88 107 GLU B C 1
ATOM 3364 O O . GLU B 1 107 ? 4.809 29.266 -4.859 1 95.88 107 GLU B O 1
ATOM 3369 N N . LYS B 1 108 ? 6.527 27.781 -4.949 1 94.62 108 LYS B N 1
ATOM 3370 C CA . LYS B 1 108 ? 5.707 26.609 -5.234 1 94.62 108 LYS B CA 1
ATOM 3371 C C . LYS B 1 108 ? 4.805 26.266 -4.055 1 94.62 108 LYS B C 1
ATOM 3373 O O . LYS B 1 108 ? 3.795 25.578 -4.215 1 94.62 108 LYS B O 1
ATOM 3378 N N . MET B 1 109 ? 5.168 26.797 -2.871 1 95.25 109 MET B N 1
ATOM 3379 C CA . MET B 1 109 ? 4.441 26.422 -1.663 1 95.25 109 MET B CA 1
ATOM 3380 C C . MET B 1 109 ? 3.531 27.547 -1.197 1 95.25 109 MET B C 1
ATOM 3382 O O . MET B 1 109 ? 2.889 27.438 -0.151 1 95.25 109 MET B O 1
ATOM 3386 N N . LEU B 1 110 ? 3.482 28.578 -1.935 1 97.62 110 LEU B N 1
ATOM 3387 C CA . LEU B 1 110 ? 2.699 29.75 -1.565 1 97.62 110 LEU B CA 1
ATOM 3388 C C . LEU B 1 110 ? 1.374 29.781 -2.32 1 97.62 110 LEU B C 1
ATOM 3390 O O . LEU B 1 110 ? 1.294 29.312 -3.459 1 97.62 110 LEU B O 1
ATOM 3394 N N . MET B 1 111 ? 0.405 30.312 -1.713 1 98.38 111 MET B N 1
ATOM 3395 C CA . MET B 1 111 ? -0.922 30.547 -2.279 1 98.38 111 MET B CA 1
ATOM 3396 C C . MET B 1 111 ? -1.43 31.938 -1.936 1 98.38 111 MET B C 1
ATOM 3398 O O . MET B 1 111 ? -1.147 32.469 -0.854 1 98.38 111 MET B O 1
ATOM 3402 N N . HIS B 1 112 ? -2.17 32.531 -2.871 1 98.31 112 HIS B N 1
ATOM 3403 C CA . HIS B 1 112 ? -2.814 33.781 -2.561 1 98.31 112 HIS B CA 1
ATOM 3404 C C . HIS B 1 112 ? -3.879 33.625 -1.48 1 98.31 112 HIS B C 1
ATOM 3406 O O . HIS B 1 112 ? -4.629 32.625 -1.49 1 98.31 112 HIS B O 1
ATOM 3412 N N . LEU B 1 113 ? -3.904 34.5 -0.566 1 98.44 113 LEU B N 1
ATOM 3413 C CA . LEU B 1 113 ? -4.906 34.469 0.496 1 98.44 113 LEU B CA 1
ATOM 3414 C C . LEU B 1 113 ? -6.25 35 -0.014 1 98.44 113 LEU B C 1
ATOM 3416 O O . LEU B 1 113 ? -6.363 36.156 -0.435 1 98.44 113 LEU B O 1
ATOM 3420 N N . PRO B 1 114 ? -7.246 34.125 0.016 1 97 114 PRO B N 1
ATOM 3421 C CA . PRO B 1 114 ? -8.57 34.625 -0.362 1 97 114 PRO B CA 1
ATOM 3422 C C . PRO B 1 114 ? -9.062 35.75 0.55 1 97 114 PRO B C 1
ATOM 3424 O O . PRO B 1 114 ? -8.836 35.719 1.763 1 97 114 PRO B O 1
ATOM 3427 N N . PRO B 1 115 ? -9.797 36.688 -0.033 1 96 115 PRO B N 1
ATOM 3428 C CA . PRO B 1 115 ? -10.297 37.781 0.79 1 96 115 PRO B CA 1
ATOM 3429 C C . PRO B 1 115 ? -11.273 37.312 1.866 1 96 115 PRO B C 1
ATOM 3431 O O . PRO B 1 115 ? -11.516 38.031 2.836 1 96 115 PRO B O 1
ATOM 3434 N N . THR B 1 116 ? -11.789 36.156 1.693 1 95.75 116 THR B N 1
ATOM 3435 C CA . THR B 1 116 ? -12.797 35.625 2.619 1 95.75 116 THR B CA 1
ATOM 3436 C C . THR B 1 116 ? -12.133 35.031 3.854 1 95.75 116 THR B C 1
ATOM 3438 O O . THR B 1 116 ? -12.82 34.656 4.812 1 95.75 116 THR B O 1
ATOM 3441 N N . LEU B 1 117 ? -10.836 34.969 3.881 1 97.12 117 LEU B N 1
ATOM 3442 C CA . LEU B 1 117 ? -10.125 34.344 4.996 1 97.12 117 LEU B CA 1
ATOM 3443 C C . LEU B 1 117 ? -9.25 35.375 5.711 1 97.12 117 LEU B C 1
ATOM 3445 O O . LEU B 1 117 ? -8.648 36.219 5.07 1 97.12 117 LEU B O 1
ATOM 3449 N N . SER B 1 118 ? -9.242 35.25 7.051 1 97.69 118 SER B N 1
ATOM 3450 C CA . SER B 1 118 ? -8.281 36 7.832 1 97.69 118 SER B CA 1
ATOM 3451 C C . SER B 1 118 ? -6.898 35.375 7.797 1 97.69 118 SER B C 1
ATOM 3453 O O . SER B 1 118 ? -6.762 34.219 7.383 1 97.69 118 SER B O 1
ATOM 3455 N N . PHE B 1 119 ? -5.895 36.156 8.156 1 98.25 119 PHE B N 1
ATOM 3456 C CA . PHE B 1 119 ? -4.555 35.594 8.297 1 98.25 119 PHE B CA 1
ATOM 3457 C C . PHE B 1 119 ? -4.559 34.438 9.266 1 98.25 119 PHE B C 1
ATOM 3459 O O . PHE B 1 119 ? -3.896 33.406 9.031 1 98.25 119 PHE B O 1
ATOM 3466 N N . GLU B 1 120 ? -5.316 34.562 10.375 1 97.81 120 GLU B N 1
ATOM 3467 C CA . GLU B 1 120 ? -5.398 33.531 11.398 1 97.81 120 GLU B CA 1
ATOM 3468 C C . GLU B 1 120 ? -5.98 32.219 10.828 1 97.81 120 GLU B C 1
ATOM 3470 O O . GLU B 1 120 ? -5.438 31.141 11.055 1 97.81 120 GLU B O 1
ATOM 3475 N N . GLU B 1 121 ? -7.02 32.344 10.086 1 97.19 121 GLU B N 1
ATOM 3476 C CA . GLU B 1 121 ? -7.66 31.188 9.492 1 97.19 121 GLU B CA 1
ATOM 3477 C C . GLU B 1 121 ? -6.746 30.516 8.461 1 97.19 121 GLU B C 1
ATOM 3479 O O . GLU B 1 121 ? -6.574 29.297 8.469 1 97.19 121 GLU B O 1
ATOM 3484 N N . ALA B 1 122 ? -6.145 31.312 7.645 1 98.12 122 ALA B N 1
ATOM 3485 C CA . ALA B 1 122 ? -5.355 30.812 6.523 1 98.12 122 ALA B CA 1
ATOM 3486 C C . ALA B 1 122 ? -4.082 30.125 7.016 1 98.12 122 ALA B C 1
ATOM 3488 O O . ALA B 1 122 ? -3.617 29.156 6.41 1 98.12 122 ALA B O 1
ATOM 3489 N N . ALA B 1 123 ? -3.533 30.578 8.148 1 98.44 123 ALA B N 1
ATOM 3490 C CA . ALA B 1 123 ? -2.244 30.109 8.656 1 98.44 123 ALA B CA 1
ATOM 3491 C C . ALA B 1 123 ? -2.316 28.656 9.094 1 98.44 123 ALA B C 1
ATOM 3493 O O . ALA B 1 123 ? -1.286 27.984 9.25 1 98.44 123 ALA B O 1
ATOM 3494 N N . GLY B 1 124 ? -3.529 28.172 9.305 1 97.69 124 GLY B N 1
ATOM 3495 C CA . GLY B 1 124 ? -3.688 26.812 9.797 1 97.69 124 GLY B CA 1
ATOM 3496 C C . GLY B 1 124 ? -4.148 25.844 8.727 1 97.69 124 GLY B C 1
ATOM 3497 O O . GLY B 1 124 ? -4.457 24.688 9.023 1 97.69 124 GLY B O 1
ATOM 3498 N N . ILE B 1 125 ? -4.168 26.234 7.488 1 98.06 125 ILE B N 1
ATOM 3499 C CA . ILE B 1 125 ? -4.816 25.453 6.438 1 98.06 125 ILE B CA 1
ATOM 3500 C C . ILE B 1 125 ? -3.785 24.547 5.758 1 98.06 125 ILE B C 1
ATOM 3502 O O . ILE B 1 125 ? -4.031 23.359 5.555 1 98.06 125 ILE B O 1
ATOM 3506 N N . PRO B 1 126 ? -2.574 25.031 5.375 1 98.12 126 PRO B N 1
ATOM 3507 C CA . PRO B 1 126 ? -1.715 24.297 4.445 1 98.12 126 PRO B CA 1
ATOM 3508 C C . PRO B 1 126 ? -1.319 22.906 4.969 1 98.12 126 PRO B C 1
ATOM 3510 O O . PRO B 1 126 ? -1.537 21.906 4.289 1 98.12 126 PRO B O 1
ATOM 3513 N N . GLU B 1 127 ? -0.786 22.844 6.176 1 97.94 127 GLU B N 1
ATOM 3514 C CA . GLU B 1 127 ? -0.242 21.594 6.688 1 97.94 127 GLU B CA 1
ATOM 3515 C C . GLU B 1 127 ? -1.328 20.531 6.801 1 97.94 127 GLU B C 1
ATOM 3517 O O . GLU B 1 127 ? -1.146 19.391 6.348 1 97.94 127 GLU B O 1
ATOM 3522 N N . THR B 1 128 ? -2.473 20.844 7.391 1 97.38 128 THR B N 1
ATOM 3523 C CA . THR B 1 128 ? -3.521 19.859 7.637 1 97.38 128 THR B CA 1
ATOM 3524 C C . THR B 1 128 ? -4.211 19.469 6.336 1 97.38 128 THR B C 1
ATOM 3526 O O . THR B 1 128 ? -4.48 18.281 6.105 1 97.38 128 THR B O 1
ATOM 3529 N N . SER B 1 129 ? -4.438 20.453 5.449 1 97.75 129 SER B N 1
ATOM 3530 C CA . SER B 1 129 ? -5.125 20.172 4.195 1 97.75 129 SER B CA 1
ATOM 3531 C C . SER B 1 129 ? -4.25 19.344 3.26 1 97.75 129 SER B C 1
ATOM 3533 O O . SER B 1 129 ? -4.73 18.422 2.598 1 97.75 129 SER B O 1
ATOM 3535 N N . PHE B 1 130 ? -2.951 19.703 3.201 1 98.19 130 PHE B N 1
ATOM 3536 C CA . PHE B 1 130 ? -2.049 18.953 2.346 1 98.19 130 PHE B CA 1
ATOM 3537 C C . PHE B 1 130 ? -1.885 17.531 2.859 1 98.19 130 PHE B C 1
ATOM 3539 O O . PHE B 1 130 ? -1.903 16.578 2.08 1 98.19 130 PHE B O 1
ATOM 3546 N N . THR B 1 131 ? -1.781 17.391 4.172 1 98.06 131 THR B N 1
ATOM 3547 C CA . THR B 1 131 ? -1.697 16.062 4.77 1 98.06 131 THR B CA 1
ATOM 3548 C C . THR B 1 131 ? -2.951 15.242 4.465 1 98.06 131 THR B C 1
ATOM 3550 O O . THR B 1 131 ? -2.863 14.078 4.086 1 98.06 131 THR B O 1
ATOM 3553 N N . ALA B 1 132 ? -4.066 15.867 4.598 1 98.12 132 ALA B N 1
ATOM 3554 C CA . ALA B 1 132 ? -5.344 15.188 4.391 1 98.12 132 ALA B CA 1
ATOM 3555 C C . ALA B 1 132 ? -5.531 14.805 2.926 1 98.12 132 ALA B C 1
ATOM 3557 O O . ALA B 1 132 ? -5.945 13.688 2.617 1 98.12 132 ALA B O 1
ATOM 3558 N N . ILE B 1 133 ? -5.254 15.742 2.035 1 97.5 133 ILE B N 1
ATOM 3559 C CA . ILE B 1 133 ? -5.418 15.461 0.612 1 97.5 133 ILE B CA 1
ATOM 3560 C C . ILE B 1 133 ? -4.477 14.336 0.195 1 97.5 133 ILE B C 1
ATOM 3562 O O . ILE B 1 133 ? -4.844 13.477 -0.606 1 97.5 133 ILE B O 1
ATOM 3566 N N . GLN B 1 134 ? -3.275 14.406 0.687 1 98.38 134 GLN B N 1
ATOM 3567 C CA . GLN B 1 134 ? -2.316 13.336 0.431 1 98.38 134 GLN B CA 1
ATOM 3568 C C . GLN B 1 134 ? -2.861 11.992 0.894 1 98.38 134 GLN B C 1
ATOM 3570 O O . GLN B 1 134 ? -2.873 11.023 0.129 1 98.38 134 GLN B O 1
ATOM 3575 N N . ALA B 1 135 ? -3.35 11.914 2.119 1 98.69 135 ALA B N 1
ATOM 3576 C CA . ALA B 1 135 ? -3.791 10.664 2.73 1 98.69 135 ALA B CA 1
ATOM 3577 C C . ALA B 1 135 ? -5.047 10.133 2.049 1 98.69 135 ALA B C 1
ATOM 3579 O O . ALA B 1 135 ? -5.164 8.93 1.792 1 98.69 135 ALA B O 1
ATOM 3580 N N . VAL B 1 136 ? -5.992 11.031 1.692 1 98.38 136 VAL B N 1
ATOM 3581 C CA . VAL B 1 136 ? -7.312 10.617 1.23 1 98.38 136 VAL B CA 1
ATOM 3582 C C . VAL B 1 136 ? -7.27 10.336 -0.27 1 98.38 136 VAL B C 1
ATOM 3584 O O . VAL B 1 136 ? -7.832 9.344 -0.737 1 98.38 136 VAL B O 1
ATOM 3587 N N . HIS B 1 137 ? -6.562 11.164 -1.003 1 96.12 137 HIS B N 1
ATOM 3588 C CA . HIS B 1 137 ? -6.691 11.062 -2.453 1 96.12 137 HIS B CA 1
ATOM 3589 C C . HIS B 1 137 ? -5.422 10.492 -3.076 1 96.12 137 HIS B C 1
ATOM 3591 O O . HIS B 1 137 ? -5.465 9.445 -3.729 1 96.12 137 HIS B O 1
ATOM 3597 N N . LEU B 1 138 ? -4.281 11.148 -2.852 1 96.38 138 LEU B N 1
ATOM 3598 C CA . LEU B 1 138 ? -3.086 10.758 -3.596 1 96.38 138 LEU B CA 1
ATOM 3599 C C . LEU B 1 138 ? -2.611 9.367 -3.17 1 96.38 138 LEU B C 1
ATOM 3601 O O . LEU B 1 138 ? -2.312 8.523 -4.016 1 96.38 138 LEU B O 1
ATOM 3605 N N . VAL B 1 139 ? -2.545 9.102 -1.866 1 98.12 139 VAL B N 1
ATOM 3606 C CA . VAL B 1 139 ? -2.072 7.816 -1.357 1 98.12 139 VAL B CA 1
ATOM 3607 C C . VAL B 1 139 ? -3.256 6.871 -1.169 1 98.12 139 VAL B C 1
ATOM 3609 O O . VAL B 1 139 ? -3.246 5.746 -1.678 1 98.12 139 VAL B O 1
ATOM 3612 N N . GLY B 1 140 ? -4.324 7.344 -0.524 1 98.44 140 GLY B N 1
ATOM 3613 C CA . GLY B 1 140 ? -5.48 6.52 -0.208 1 98.44 140 GLY B CA 1
ATOM 3614 C C . GLY B 1 140 ? -6.34 6.207 -1.418 1 98.44 140 GLY B C 1
ATOM 3615 O O . GLY B 1 140 ? -7.043 5.195 -1.44 1 98.44 140 GLY B O 1
ATOM 3616 N N . ASN B 1 141 ? -6.324 7.16 -2.402 1 98.12 141 ASN B N 1
ATOM 3617 C CA . ASN B 1 141 ? -7.055 6.996 -3.654 1 98.12 141 ASN B CA 1
ATOM 3618 C C . ASN B 1 141 ? -8.539 6.715 -3.404 1 98.12 141 ASN B C 1
ATOM 3620 O O . ASN B 1 141 ? -9.109 5.801 -4 1 98.12 141 ASN B O 1
ATOM 3624 N N . LEU B 1 142 ? -9.125 7.379 -2.477 1 98.19 142 LEU B N 1
ATOM 3625 C CA . LEU B 1 142 ? -10.547 7.242 -2.211 1 98.19 142 LEU B CA 1
ATOM 3626 C C . LEU B 1 142 ? -11.367 7.582 -3.451 1 98.19 142 LEU B C 1
ATOM 3628 O O . LEU B 1 142 ? -11.18 8.641 -4.051 1 98.19 142 LEU B O 1
ATOM 3632 N N . GLN B 1 143 ? -12.266 6.699 -3.822 1 98.31 143 GLN B N 1
ATOM 3633 C CA . GLN B 1 143 ? -13.164 6.926 -4.953 1 98.31 143 GLN B CA 1
ATOM 3634 C C . GLN B 1 143 ? -14.555 7.328 -4.48 1 98.31 143 GLN B C 1
ATOM 3636 O O . GLN B 1 143 ? -14.969 6.973 -3.379 1 98.31 143 GLN B O 1
ATOM 3641 N N . PRO B 1 144 ? -15.188 8.219 -5.352 1 98.25 144 PRO B N 1
ATOM 3642 C CA . PRO B 1 144 ? -16.594 8.477 -5.004 1 98.25 144 PRO B CA 1
ATOM 3643 C C . PRO B 1 144 ? -17.375 7.191 -4.75 1 98.25 144 PRO B C 1
ATOM 3645 O O . PRO B 1 144 ? -17.188 6.195 -5.457 1 98.25 144 PRO B O 1
ATOM 3648 N N . GLY B 1 145 ? -18.188 7.199 -3.701 1 98.62 145 GLY B N 1
ATOM 3649 C CA . GLY B 1 145 ? -19.016 6.043 -3.387 1 98.62 145 GLY B CA 1
ATOM 3650 C C . GLY B 1 145 ? -18.359 5.098 -2.396 1 98.62 145 GLY B C 1
ATOM 3651 O O . GLY B 1 145 ? -19.016 4.184 -1.882 1 98.62 145 GLY B O 1
ATOM 3652 N N . GLN B 1 146 ? -17.125 5.246 -2.045 1 98.81 146 GLN B N 1
ATOM 3653 C CA . GLN B 1 146 ? -16.422 4.402 -1.087 1 98.81 146 GLN B CA 1
ATOM 3654 C C . GLN B 1 146 ? -16.531 4.961 0.329 1 98.81 146 GLN B C 1
ATOM 3656 O O . GLN B 1 146 ? -16.781 6.152 0.513 1 98.81 146 GLN B O 1
ATOM 3661 N N . SER B 1 147 ? -16.406 4.105 1.302 1 98.94 147 SER B N 1
ATOM 3662 C CA . SER B 1 147 ? -16.469 4.492 2.707 1 98.94 147 SER B CA 1
ATOM 3663 C C . SER B 1 147 ? -15.07 4.672 3.295 1 98.94 147 SER B C 1
ATOM 3665 O O . SER B 1 147 ? -14.094 4.105 2.789 1 98.94 147 SER B O 1
ATOM 3667 N N . VAL B 1 148 ? -15.016 5.523 4.344 1 98.94 148 VAL B N 1
ATOM 3668 C CA . VAL B 1 148 ? -13.711 5.848 4.914 1 98.94 148 VAL B CA 1
ATOM 3669 C C . VAL B 1 148 ? -13.828 5.984 6.43 1 98.94 148 VAL B C 1
ATOM 3671 O O . VAL B 1 148 ? -14.852 6.445 6.938 1 98.94 148 VAL B O 1
ATOM 3674 N N . LEU B 1 149 ? -12.875 5.453 7.172 1 99 149 LEU B N 1
ATOM 3675 C CA . LEU B 1 149 ? -12.672 5.66 8.602 1 99 149 LEU B CA 1
ATOM 3676 C C . LEU B 1 149 ? -11.469 6.562 8.852 1 99 149 LEU B C 1
ATOM 3678 O O . LEU B 1 149 ? -10.352 6.23 8.469 1 99 149 LEU B O 1
ATOM 3682 N N . ILE B 1 150 ? -11.703 7.695 9.438 1 98.94 150 ILE B N 1
ATOM 3683 C CA . ILE B 1 150 ? -10.672 8.688 9.719 1 98.94 150 ILE B CA 1
ATOM 3684 C C . ILE B 1 150 ? -10.5 8.844 11.234 1 98.94 150 ILE B C 1
ATOM 3686 O O . ILE B 1 150 ? -11.398 9.328 11.922 1 98.94 150 ILE B O 1
ATOM 3690 N N . HIS B 1 151 ? -9.344 8.492 11.703 1 98.69 151 HIS B N 1
ATOM 3691 C CA . HIS B 1 151 ? -9.117 8.609 13.141 1 98.69 151 HIS B CA 1
ATOM 3692 C C . HIS B 1 151 ? -8.648 10.016 13.508 1 98.69 151 HIS B C 1
ATOM 3694 O O . HIS B 1 151 ? -8.164 10.758 12.656 1 98.69 151 HIS B O 1
ATOM 3700 N N . ALA B 1 152 ? -8.781 10.305 14.875 1 97.25 152 ALA B N 1
ATOM 3701 C CA . ALA B 1 152 ? -8.445 11.625 15.398 1 97.25 152 ALA B CA 1
ATOM 3702 C C . ALA B 1 152 ? -9.203 12.719 14.656 1 97.25 152 ALA B C 1
ATOM 3704 O O . ALA B 1 152 ? -8.602 13.695 14.203 1 97.25 152 ALA B O 1
ATOM 3705 N N . GLY B 1 153 ? -10.508 12.516 14.578 1 97.88 153 GLY B N 1
ATOM 3706 C CA . GLY B 1 153 ? -11.344 13.336 13.711 1 97.88 153 GLY B CA 1
ATOM 3707 C C . GLY B 1 153 ? -11.359 14.797 14.102 1 97.88 153 GLY B C 1
ATOM 3708 O O . GLY B 1 153 ? -11.539 15.672 13.258 1 97.88 153 GLY B O 1
ATOM 3709 N N . ALA B 1 154 ? -11.172 15.07 15.367 1 96.62 154 ALA B N 1
ATOM 3710 C CA . ALA B 1 154 ? -11.273 16.453 15.844 1 96.62 154 ALA B CA 1
ATOM 3711 C C . ALA B 1 154 ? -9.953 17.188 15.672 1 96.62 154 ALA B C 1
ATOM 3713 O O . ALA B 1 154 ? -9.883 18.406 15.852 1 96.62 154 ALA B O 1
ATOM 3714 N N . SER B 1 155 ? -8.914 16.469 15.344 1 95.44 155 SER B N 1
ATOM 3715 C CA . SER B 1 15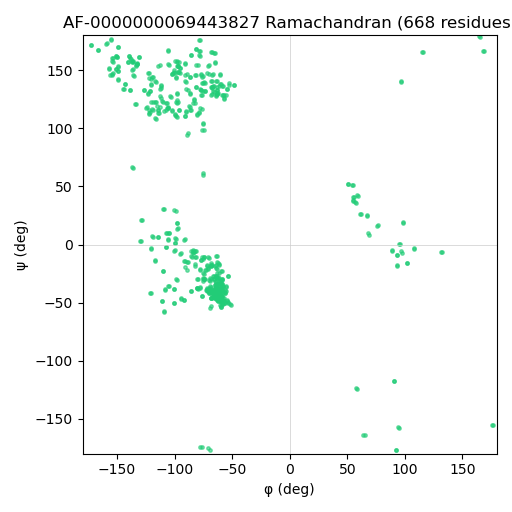5 ? -7.633 17.125 15.078 1 95.44 155 SER B CA 1
ATOM 3716 C C . SER B 1 155 ? -7.691 17.953 13.797 1 95.44 155 SER B C 1
ATOM 3718 O O . SER B 1 155 ? -8.641 17.844 13.023 1 95.44 155 SER B O 1
ATOM 3720 N N . GLY B 1 156 ? -6.688 18.828 13.602 1 95.56 156 GLY B N 1
ATOM 3721 C CA . GLY B 1 156 ? -6.613 19.578 12.359 1 95.56 156 GLY B CA 1
ATOM 3722 C C . GLY B 1 156 ? -6.637 18.703 11.125 1 95.56 156 GLY B C 1
ATOM 3723 O O . GLY B 1 156 ? -7.43 18.938 10.211 1 95.56 156 GLY B O 1
ATOM 3724 N N . VAL B 1 157 ? -5.797 17.703 11.109 1 97 157 VAL B N 1
ATOM 3725 C CA . VAL B 1 157 ? -5.715 16.797 9.969 1 97 157 VAL B CA 1
ATOM 3726 C C . VAL B 1 157 ? -7.023 16.016 9.836 1 97 157 VAL B C 1
ATOM 3728 O O . VAL B 1 157 ? -7.555 15.867 8.734 1 97 157 VAL B O 1
ATOM 3731 N N . GLY B 1 158 ? -7.543 15.547 10.969 1 97.94 158 GLY B N 1
ATOM 3732 C CA . GLY B 1 158 ? -8.789 14.797 10.945 1 97.94 158 GLY B CA 1
ATOM 3733 C C . GLY B 1 158 ? -9.953 15.594 10.383 1 97.94 158 GLY B C 1
ATOM 3734 O O . GLY B 1 158 ? -10.711 15.086 9.547 1 97.94 158 GLY B O 1
ATOM 3735 N N . GLN B 1 159 ? -10.094 16.812 10.859 1 98.19 159 GLN B N 1
ATOM 3736 C CA . GLN B 1 159 ? -11.172 17.672 10.375 1 98.19 159 GLN B CA 1
ATOM 3737 C C . GLN B 1 159 ? -11.055 17.922 8.875 1 98.19 159 GLN B C 1
ATOM 3739 O O . GLN B 1 159 ? -12.047 17.844 8.148 1 98.19 159 GLN B O 1
ATOM 3744 N N . SER B 1 160 ? -9.836 18.219 8.445 1 98 160 SER B N 1
ATOM 3745 C CA . SER B 1 160 ? -9.602 18.406 7.02 1 98 160 SER B CA 1
ATOM 3746 C C . SER B 1 160 ? -9.938 17.156 6.227 1 98 160 SER B C 1
ATOM 3748 O O . SER B 1 160 ? -10.594 17.219 5.188 1 98 160 SER B O 1
ATOM 3750 N N . ALA B 1 161 ? -9.539 16 6.715 1 98.69 161 ALA B N 1
ATOM 3751 C CA . ALA B 1 161 ? -9.75 14.734 6.02 1 98.69 161 ALA B CA 1
ATOM 3752 C C . ALA B 1 161 ? -11.242 14.422 5.902 1 98.69 161 ALA B C 1
ATOM 3754 O O . ALA B 1 161 ? -11.695 13.93 4.863 1 98.69 161 ALA B O 1
ATOM 3755 N N . ILE B 1 162 ? -12.008 14.672 6.973 1 98.88 162 ILE B N 1
ATOM 3756 C CA . ILE B 1 162 ? -13.445 14.445 6.953 1 98.88 162 ILE B CA 1
ATOM 3757 C C . ILE B 1 162 ? -14.086 15.266 5.836 1 98.88 162 ILE B C 1
ATOM 3759 O O . ILE B 1 162 ? -14.828 14.734 5.008 1 98.88 162 ILE B O 1
ATOM 3763 N N . GLN B 1 163 ? -13.75 16.5 5.785 1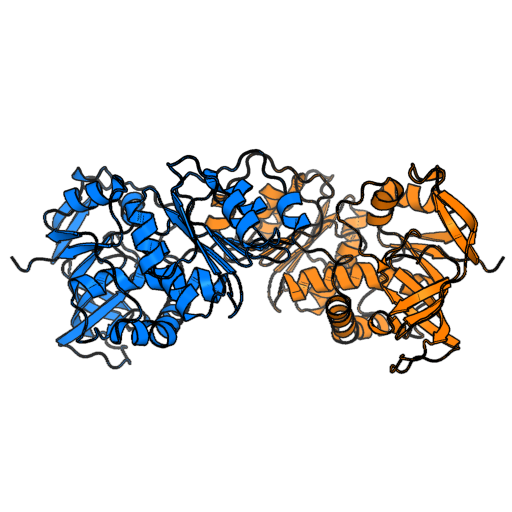 98.69 163 GLN B N 1
ATOM 3764 C CA . GLN B 1 163 ? -14.383 17.391 4.824 1 98.69 163 GLN B CA 1
ATOM 3765 C C . GLN B 1 163 ? -13.914 17.094 3.404 1 98.69 163 GLN B C 1
ATOM 3767 O O . GLN B 1 163 ? -14.695 17.172 2.457 1 98.69 163 GLN B O 1
ATOM 3772 N N . ILE B 1 164 ? -12.648 16.766 3.252 1 98.19 164 ILE B N 1
ATOM 3773 C CA . ILE B 1 164 ? -12.094 16.406 1.948 1 98.19 164 ILE B CA 1
ATOM 3774 C C . ILE B 1 164 ? -12.742 15.125 1.44 1 98.19 164 ILE B C 1
ATOM 3776 O O . ILE B 1 164 ? -13.086 15.016 0.26 1 98.19 164 ILE B O 1
ATOM 3780 N N . ALA B 1 165 ? -12.898 14.125 2.312 1 98.69 165 ALA B N 1
ATOM 3781 C CA . ALA B 1 165 ? -13.578 12.891 1.938 1 98.69 165 ALA B CA 1
ATOM 3782 C C . ALA B 1 165 ? -15.016 13.164 1.514 1 98.69 165 ALA B C 1
ATOM 3784 O O . ALA B 1 165 ? -15.5 12.602 0.527 1 98.69 165 ALA B O 1
ATOM 3785 N N . LYS B 1 166 ? -15.688 14.039 2.295 1 98.31 166 LYS B N 1
ATOM 3786 C CA . LYS B 1 166 ? -17.062 14.406 1.968 1 98.31 166 LYS B CA 1
ATOM 3787 C C . LYS B 1 166 ? -17.141 15.07 0.597 1 98.31 166 LYS B C 1
ATOM 3789 O O . LYS B 1 166 ? -17.969 14.688 -0.238 1 98.31 166 LYS B O 1
ATOM 3794 N N . ALA B 1 167 ? -16.266 16.031 0.397 1 96.56 167 ALA B N 1
ATOM 3795 C CA . ALA B 1 167 ? -16.219 16.734 -0.878 1 96.56 167 ALA B CA 1
ATOM 3796 C C . ALA B 1 167 ? -15.891 15.781 -2.025 1 96.56 167 ALA B C 1
ATOM 3798 O O . ALA B 1 167 ? -16.312 16 -3.162 1 96.56 167 ALA B O 1
ATOM 3799 N N . GLY B 1 168 ? -15.164 14.734 -1.733 1 95.69 168 GLY B N 1
ATOM 3800 C CA . GLY B 1 168 ? -14.75 13.773 -2.742 1 95.69 168 GLY B CA 1
ATOM 3801 C C . GLY B 1 168 ? -15.805 12.727 -3.037 1 95.69 168 GLY B C 1
ATOM 3802 O O . GLY B 1 168 ? -15.609 11.867 -3.898 1 95.69 168 GLY B O 1
ATOM 3803 N N . GLY B 1 169 ? -16.891 12.719 -2.291 1 97.5 169 GLY B N 1
ATOM 3804 C CA . GLY B 1 169 ? -18 11.844 -2.615 1 97.5 169 GLY B CA 1
ATOM 3805 C C . GLY B 1 169 ? -18.016 10.562 -1.799 1 97.5 169 GLY B C 1
ATOM 3806 O O . GLY B 1 169 ? -18.609 9.562 -2.207 1 97.5 169 GLY B O 1
ATOM 3807 N N . ALA B 1 170 ? -17.328 10.531 -0.691 1 98.5 170 ALA B N 1
ATOM 3808 C CA . ALA B 1 170 ? -17.391 9.359 0.179 1 98.5 170 ALA B CA 1
ATOM 3809 C C . ALA B 1 170 ? -18.844 9 0.51 1 98.5 170 ALA B C 1
ATOM 3811 O O . ALA B 1 170 ? -19.672 9.875 0.753 1 98.5 170 ALA B O 1
ATOM 3812 N N . SER B 1 171 ? -19.125 7.688 0.496 1 98.5 171 SER B N 1
ATOM 3813 C CA . SER B 1 171 ? -20.484 7.234 0.772 1 98.5 171 SER B CA 1
ATOM 3814 C C . SER B 1 171 ? -20.781 7.254 2.268 1 98.5 171 SER B C 1
ATOM 3816 O O . SER B 1 171 ? -21.922 7.477 2.678 1 98.5 171 SER B O 1
ATOM 3818 N N . LYS B 1 172 ? -19.844 6.918 3.041 1 98.75 172 LYS B N 1
ATOM 3819 C CA . LYS B 1 172 ? -19.922 6.898 4.5 1 98.75 172 LYS B CA 1
ATOM 3820 C C . LYS B 1 172 ? -18.594 7.316 5.129 1 98.75 172 LYS B C 1
ATOM 3822 O O . LYS B 1 172 ? -17.531 6.863 4.703 1 98.75 172 LYS B O 1
ATOM 3827 N N . ILE B 1 173 ? -18.656 8.172 6.082 1 98.94 173 ILE B N 1
ATOM 3828 C CA . ILE B 1 173 ? -17.469 8.664 6.77 1 98.94 173 ILE B CA 1
ATOM 3829 C C . ILE B 1 173 ? -17.562 8.352 8.258 1 98.94 173 ILE B C 1
ATOM 3831 O O . ILE B 1 173 ? -18.469 8.844 8.945 1 98.94 173 ILE B O 1
ATOM 3835 N N . PHE B 1 174 ? -16.703 7.516 8.75 1 98.94 174 PHE B N 1
ATOM 3836 C CA . PHE B 1 174 ? -16.531 7.199 10.164 1 98.94 174 PHE B CA 1
ATOM 3837 C C . PHE B 1 174 ? -15.352 7.957 10.758 1 98.94 174 PHE B C 1
ATOM 3839 O O . PHE B 1 174 ? -14.367 8.219 10.062 1 98.94 174 PHE B O 1
ATOM 3846 N N . THR B 1 175 ? -15.469 8.289 12.023 1 98.88 175 THR B N 1
ATOM 3847 C CA . THR B 1 175 ? -14.336 8.938 12.688 1 98.88 175 THR B CA 1
ATOM 3848 C C . THR B 1 175 ? -14.328 8.625 14.18 1 98.88 175 THR B C 1
ATOM 3850 O O . THR B 1 175 ? -15.289 8.055 14.703 1 98.88 175 THR B O 1
ATOM 3853 N N . THR B 1 176 ? -13.203 8.828 14.812 1 98.62 176 THR B N 1
ATOM 3854 C CA . THR B 1 176 ? -13.07 8.719 16.266 1 98.62 176 THR B CA 1
ATOM 3855 C C . THR B 1 176 ? -12.617 10.047 16.859 1 98.62 176 THR B C 1
ATOM 3857 O O . THR B 1 176 ? -11.859 10.789 16.234 1 98.62 176 THR B O 1
ATOM 3860 N N . ALA B 1 177 ? -13.102 10.352 18 1 97.12 177 ALA B N 1
ATOM 3861 C CA . ALA B 1 177 ? -12.711 11.539 18.75 1 97.12 177 ALA B CA 1
ATOM 3862 C C . ALA B 1 177 ? -12.812 11.297 20.25 1 97.12 177 ALA B C 1
ATOM 3864 O O . ALA B 1 177 ? -13.367 10.289 20.688 1 97.12 177 ALA B O 1
ATOM 3865 N N . GLY B 1 178 ? -12.297 12.227 21.031 1 95.12 178 GLY B N 1
ATOM 3866 C CA . GLY B 1 178 ? -12.062 11.945 22.453 1 95.12 178 GLY B CA 1
ATOM 3867 C C . GLY B 1 178 ? -13.148 12.5 23.344 1 95.12 178 GLY B C 1
ATOM 3868 O O . GLY B 1 178 ? -13.031 12.43 24.578 1 95.12 178 GLY B O 1
ATOM 3869 N N . SER B 1 179 ? -14.18 13.133 22.875 1 96.06 179 SER B N 1
ATOM 3870 C CA . SER B 1 179 ? -15.32 13.633 23.656 1 96.06 179 SER B CA 1
ATOM 3871 C C . SER B 1 179 ? -16.578 13.711 22.797 1 96.06 179 SER B C 1
ATOM 3873 O O . SER B 1 179 ? -16.5 13.688 21.562 1 96.06 179 SER B O 1
ATOM 3875 N N . ASP B 1 180 ? -17.703 13.758 23.469 1 97 180 ASP B N 1
ATOM 3876 C CA . ASP B 1 180 ? -18.969 13.867 22.734 1 97 180 ASP B CA 1
ATOM 3877 C C . ASP B 1 180 ? -19.031 15.188 21.969 1 97 180 ASP B C 1
ATOM 3879 O O . ASP B 1 180 ? -19.562 15.227 20.859 1 97 180 ASP B O 1
ATOM 3883 N N . GLU B 1 181 ? -18.5 16.203 22.578 1 96.88 181 GLU B N 1
ATOM 3884 C CA . GLU B 1 181 ? -18.469 17.5 21.922 1 96.88 181 GLU B CA 1
ATOM 3885 C C . GLU B 1 181 ? -17.625 17.438 20.641 1 96.88 181 GLU B C 1
ATOM 3887 O O . GLU B 1 181 ? -18.031 17.984 19.609 1 96.88 181 GLU B O 1
ATOM 3892 N N . LYS B 1 182 ? -16.562 16.766 20.688 1 96.81 182 LYS B N 1
ATOM 3893 C CA . LYS B 1 182 ? -15.695 16.609 19.531 1 96.81 182 LYS B CA 1
ATOM 3894 C C . LYS B 1 182 ? -16.359 15.75 18.469 1 96.81 182 LYS B C 1
ATOM 3896 O O . LYS B 1 182 ? -16.203 16 17.266 1 96.81 182 LYS B O 1
ATOM 3901 N N . CYS B 1 183 ? -17.047 14.742 18.906 1 98.12 183 CYS B N 1
ATOM 3902 C CA . CYS B 1 183 ? -17.797 13.914 17.969 1 98.12 183 CYS B CA 1
ATOM 3903 C C . CYS B 1 183 ? -18.844 14.734 17.234 1 98.12 183 CYS B C 1
ATOM 3905 O O . CYS B 1 183 ? -19.016 14.594 16.016 1 98.12 183 CYS B O 1
ATOM 3907 N N . GLU B 1 184 ? -19.516 15.57 17.984 1 98.25 184 GLU B N 1
ATOM 3908 C CA . GLU B 1 184 ? -20.516 16.438 17.375 1 98.25 184 GLU B CA 1
ATOM 3909 C C . GLU B 1 184 ? -19.891 17.391 16.375 1 98.25 184 GLU B C 1
ATOM 3911 O O . GLU B 1 184 ? -20.438 17.641 15.297 1 98.25 184 GLU B O 1
ATOM 3916 N N . LEU B 1 185 ? -18.75 17.891 16.75 1 97.31 185 LEU B N 1
ATOM 3917 C CA . LEU B 1 185 ? -18 18.719 15.82 1 97.31 185 LEU B CA 1
ATOM 3918 C C . LEU B 1 185 ? -17.688 17.953 14.539 1 97.31 185 LEU B C 1
ATOM 3920 O O . LEU B 1 185 ? -17.922 18.469 13.438 1 97.31 185 LEU B O 1
ATOM 3924 N N . CYS B 1 186 ? -17.234 16.766 14.625 1 98.5 186 CYS B N 1
ATOM 3925 C CA . CYS B 1 186 ? -16.891 15.945 13.461 1 98.5 186 CYS B CA 1
ATOM 3926 C C . CYS B 1 186 ? -18.109 15.711 12.578 1 98.5 186 CYS B C 1
ATOM 3928 O O . CYS B 1 186 ? -18.016 15.781 11.352 1 98.5 186 CYS B O 1
ATOM 3930 N N . ARG B 1 187 ? -19.219 15.438 13.211 1 98.69 187 ARG B N 1
ATOM 3931 C CA . ARG B 1 187 ? -20.453 15.242 12.445 1 98.69 187 ARG B CA 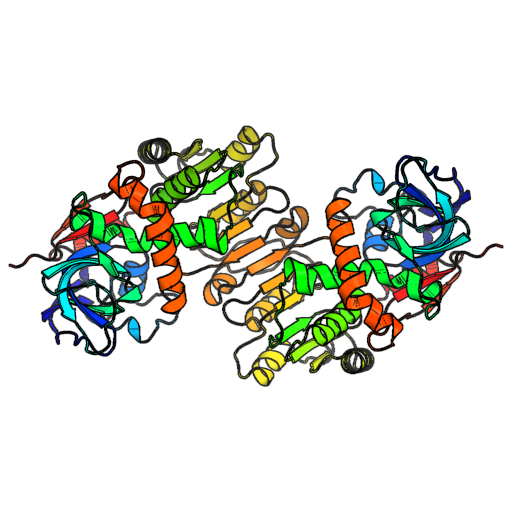1
ATOM 3932 C C . ARG B 1 187 ? -20.828 16.516 11.695 1 98.69 187 ARG B C 1
ATOM 3934 O O . ARG B 1 187 ? -21.25 16.453 10.539 1 98.69 187 ARG B O 1
ATOM 3941 N N . SER B 1 188 ? -20.672 17.625 12.359 1 98.12 188 SER B N 1
ATOM 3942 C CA . SER B 1 188 ? -21 18.891 11.727 1 98.12 188 SER B CA 1
ATOM 3943 C C . SER B 1 188 ? -20.109 19.156 10.516 1 98.12 188 SER B C 1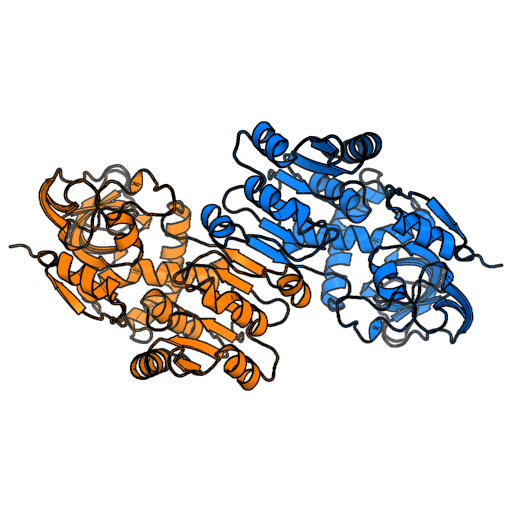
ATOM 3945 O O . SER B 1 188 ? -20.469 19.938 9.633 1 98.12 188 SER B O 1
ATOM 3947 N N . LEU B 1 189 ? -18.984 18.484 10.5 1 98.12 189 LEU B N 1
ATOM 3948 C CA . LEU B 1 189 ? -18.031 18.688 9.414 1 98.12 189 LEU B CA 1
ATOM 3949 C C . LEU B 1 189 ? -18.234 17.656 8.312 1 98.12 189 LEU B C 1
ATOM 3951 O O . LEU B 1 189 ? -17.594 17.734 7.262 1 98.12 189 LEU B O 1
ATOM 3955 N N . GLY B 1 190 ? -19.109 16.641 8.547 1 98.44 190 GLY B N 1
ATOM 3956 C CA . GLY B 1 190 ? -19.438 15.75 7.453 1 98.44 190 GLY B CA 1
ATOM 3957 C C . GLY B 1 190 ? -19.344 14.281 7.832 1 98.44 190 GLY B C 1
ATOM 3958 O O . GLY B 1 190 ? -19.719 13.406 7.043 1 98.44 190 GLY B O 1
ATOM 3959 N N . ALA B 1 191 ? -18.875 13.977 9.016 1 98.88 191 ALA B N 1
ATOM 3960 C CA . ALA B 1 191 ? -18.828 12.578 9.438 1 98.88 191 ALA B CA 1
ATOM 3961 C C . ALA B 1 191 ? -20.234 12.016 9.617 1 98.88 191 ALA B C 1
ATOM 3963 O O . ALA B 1 191 ? -21.109 12.688 10.164 1 98.88 191 ALA B O 1
ATOM 3964 N N . ASP B 1 192 ? -20.438 10.852 9.117 1 98.88 192 ASP B N 1
ATOM 3965 C CA . ASP B 1 192 ? -21.703 10.18 9.32 1 98.88 192 ASP B CA 1
ATOM 3966 C C . ASP B 1 192 ? -21.766 9.508 10.695 1 98.88 192 ASP B C 1
ATOM 3968 O O . ASP B 1 192 ? -22.812 9.508 11.352 1 98.88 192 ASP B O 1
ATOM 3972 N N . PHE B 1 193 ? -20.672 8.953 11.148 1 98.81 193 PHE B N 1
ATOM 3973 C CA . PHE B 1 193 ? -20.547 8.258 12.422 1 98.81 193 PHE B CA 1
ATOM 3974 C C . PHE B 1 193 ? -19.281 8.695 13.164 1 98.81 193 PHE B C 1
ATOM 3976 O O . PHE B 1 193 ? -18.188 8.633 12.609 1 98.81 193 PHE B O 1
ATOM 3983 N N . ALA B 1 194 ? -19.453 9.195 14.297 1 98.69 194 ALA B N 1
ATOM 3984 C CA . ALA B 1 194 ? -18.344 9.602 15.156 1 98.69 194 ALA B CA 1
ATOM 3985 C C . ALA B 1 194 ? -18.375 8.836 16.484 1 98.69 194 ALA B C 1
ATOM 3987 O O . ALA B 1 194 ? -19.375 8.867 17.203 1 98.69 194 ALA B O 1
ATOM 3988 N N . VAL B 1 195 ? -17.297 8.156 16.766 1 98.69 195 VAL B N 1
ATOM 3989 C CA . VAL B 1 195 ? -17.234 7.316 17.953 1 98.69 195 VAL B CA 1
ATOM 3990 C C . VAL B 1 195 ? -16.344 7.973 19.016 1 98.69 195 VAL B C 1
ATOM 3992 O O . VAL B 1 195 ? -15.18 8.297 18.734 1 98.69 195 VAL B O 1
ATOM 3995 N N . ASN B 1 196 ? -16.875 8.234 20.172 1 97.88 196 ASN B N 1
ATOM 3996 C CA . ASN B 1 196 ? -16.094 8.68 21.312 1 97.88 196 ASN B CA 1
ATOM 3997 C C . ASN B 1 196 ? -15.305 7.527 21.938 1 97.88 196 ASN B C 1
ATOM 3999 O O . ASN B 1 196 ? -15.867 6.699 22.656 1 97.88 196 ASN B O 1
ATOM 4003 N N . TYR B 1 197 ? -14.008 7.504 21.688 1 93.94 197 TYR B N 1
ATOM 4004 C CA . TYR B 1 197 ? -13.219 6.344 22.078 1 93.94 197 TYR B CA 1
ATOM 4005 C C . TYR B 1 197 ? -13.047 6.27 23.594 1 93.94 197 TYR B C 1
ATOM 4007 O O . TYR B 1 197 ? -12.602 5.254 24.125 1 93.94 197 TYR B O 1
ATOM 4015 N N . ARG B 1 198 ? -13.414 7.309 24.281 1 94.12 198 ARG B N 1
ATOM 4016 C CA . ARG B 1 198 ? -13.312 7.324 25.734 1 94.12 198 ARG B CA 1
ATOM 4017 C C . ARG B 1 198 ? -14.586 6.781 26.375 1 94.12 198 ARG B C 1
ATOM 4019 O O . ARG B 1 198 ? -14.602 6.48 27.578 1 94.12 198 ARG B O 1
ATOM 4026 N N . SER B 1 199 ? -15.641 6.668 25.656 1 93 199 SER B N 1
ATOM 4027 C CA . SER B 1 199 ? -16.922 6.25 26.219 1 93 199 SER B CA 1
ATOM 4028 C C . SER B 1 199 ? -17.016 4.73 26.297 1 93 199 SER B C 1
ATOM 4030 O O . SER B 1 199 ? -17.984 4.195 26.859 1 93 199 SER B O 1
ATOM 4032 N N . GLY B 1 200 ? -16.125 4.012 25.812 1 88.94 200 GLY B N 1
ATOM 4033 C CA . GLY B 1 200 ? -16.141 2.559 25.875 1 88.94 200 GLY B CA 1
ATOM 4034 C C . GLY B 1 200 ? -16.672 1.915 24.609 1 88.94 200 GLY B C 1
ATOM 4035 O O . GLY B 1 200 ? -16.609 0.694 24.453 1 88.94 200 GLY B O 1
ATOM 4036 N N . GLU B 1 201 ? -17.156 2.756 23.734 1 91.25 201 GLU B N 1
ATOM 4037 C CA . GLU B 1 201 ? -17.641 2.188 22.484 1 91.25 201 GLU B CA 1
ATOM 4038 C C . GLU B 1 201 ? -16.484 1.829 21.547 1 91.25 201 GLU B C 1
ATOM 4040 O O . GLU B 1 201 ? -15.555 2.617 21.375 1 91.25 201 GLU B O 1
ATOM 4045 N N . ASP B 1 202 ? -16.578 0.61 21 1 96.69 202 ASP B N 1
ATOM 4046 C CA . ASP B 1 202 ? -15.578 0.127 20.047 1 96.69 202 ASP B CA 1
ATOM 4047 C C . ASP B 1 202 ? -15.914 0.558 18.625 1 96.69 202 ASP B C 1
ATOM 4049 O O . ASP B 1 202 ? -16.938 0.14 18.078 1 96.69 202 ASP B O 1
ATOM 4053 N N . PHE B 1 203 ? -15.047 1.342 17.969 1 98.56 203 PHE B N 1
ATOM 4054 C CA . PHE B 1 203 ? -15.352 1.856 16.641 1 98.56 203 PHE B CA 1
ATOM 4055 C C . PHE B 1 203 ? -15.461 0.72 15.633 1 98.56 203 PHE B C 1
ATOM 4057 O O . PHE B 1 203 ? -16.141 0.847 14.617 1 98.56 203 PHE B O 1
ATOM 4064 N N . SER B 1 204 ? -14.711 -0.395 15.805 1 98.75 204 SER B N 1
ATOM 4065 C CA . SER B 1 204 ? -14.789 -1.502 14.859 1 98.75 204 SER B CA 1
ATOM 4066 C C . SER B 1 204 ? -16.172 -2.135 14.852 1 98.75 204 SER B C 1
ATOM 4068 O O . SER B 1 204 ? -16.641 -2.609 13.812 1 98.75 204 SER B O 1
ATOM 4070 N N . GLU B 1 205 ? -16.828 -2.174 15.984 1 98.5 205 GLU B N 1
ATOM 4071 C CA . GLU B 1 205 ? -18.203 -2.676 16.047 1 98.5 205 GLU B CA 1
ATOM 4072 C C . GLU B 1 205 ? -19.156 -1.745 15.328 1 98.5 205 GLU B C 1
ATOM 4074 O O . GLU B 1 205 ? -20.109 -2.203 14.688 1 98.5 205 GLU B O 1
ATOM 4079 N N . VAL B 1 206 ? -18.969 -0.436 15.523 1 98.69 206 VAL B N 1
ATOM 4080 C CA . VAL B 1 206 ? -19.797 0.545 14.828 1 98.69 206 VAL B CA 1
ATOM 4081 C C . VAL B 1 206 ? -19.625 0.386 13.32 1 98.69 206 VAL B C 1
ATOM 4083 O O . VAL B 1 206 ? -20.609 0.346 12.578 1 98.69 206 VAL B O 1
ATOM 4086 N N . VAL B 1 207 ? -18.391 0.261 12.828 1 98.88 207 VAL B N 1
ATOM 4087 C CA . VAL B 1 207 ? -18.125 0.071 11.406 1 98.88 207 VAL B CA 1
ATOM 4088 C C . VAL B 1 207 ? -18.797 -1.202 10.914 1 98.88 207 VAL B C 1
ATOM 4090 O O . VAL B 1 207 ? -19.469 -1.191 9.883 1 98.88 207 VAL B O 1
ATOM 4093 N N . LYS B 1 208 ? -18.594 -2.299 11.648 1 98.69 208 LYS B N 1
ATOM 4094 C CA . LYS B 1 208 ? -19.203 -3.574 11.273 1 98.69 208 LYS B CA 1
ATOM 4095 C C . LYS B 1 208 ? -20.719 -3.443 11.125 1 98.69 208 LYS B C 1
ATOM 4097 O O . LYS B 1 208 ? -21.281 -3.875 10.125 1 98.69 208 LYS B O 1
ATOM 4102 N N . ARG B 1 209 ? -21.344 -2.83 12.125 1 98.44 209 ARG B N 1
ATOM 4103 C CA . ARG B 1 209 ? -22.797 -2.67 12.133 1 98.44 209 ARG B CA 1
ATOM 4104 C C . ARG B 1 209 ? -23.266 -1.807 10.969 1 98.44 209 ARG B C 1
ATOM 4106 O O . ARG B 1 209 ? -24.172 -2.189 10.227 1 98.44 209 ARG B O 1
ATOM 4113 N N . GLU B 1 210 ? -22.562 -0.678 10.758 1 98.62 210 GLU B N 1
ATOM 4114 C CA . GLU B 1 210 ? -23.047 0.326 9.812 1 98.62 210 GLU B CA 1
ATOM 4115 C C . GLU B 1 210 ? -22.641 -0.009 8.383 1 98.62 210 GLU B C 1
ATOM 4117 O O . GLU B 1 210 ? -23.062 0.654 7.438 1 98.62 210 GLU B O 1
ATOM 4122 N N . THR B 1 211 ? -21.812 -1.022 8.172 1 98.56 211 THR B N 1
ATOM 4123 C CA . THR B 1 211 ? -21.438 -1.464 6.836 1 98.56 211 THR B CA 1
ATOM 4124 C C . THR B 1 211 ? -21.969 -2.869 6.559 1 98.56 211 THR B C 1
ATOM 4126 O O . THR B 1 211 ? -21.578 -3.504 5.578 1 98.56 211 THR B O 1
ATOM 4129 N N . ASN B 1 212 ? -22.766 -3.381 7.469 1 98.19 212 ASN B N 1
ATOM 4130 C CA . ASN B 1 212 ? -23.312 -4.73 7.359 1 98.19 212 ASN B CA 1
ATOM 4131 C C . ASN B 1 212 ? -22.203 -5.773 7.242 1 98.19 212 ASN B C 1
ATOM 4133 O O . ASN B 1 212 ? -22.281 -6.676 6.406 1 98.19 212 ASN B O 1
ATOM 4137 N N . GLY B 1 213 ? -21.156 -5.484 7.945 1 98.19 213 GLY B N 1
ATOM 4138 C CA . GLY B 1 213 ? -20.078 -6.445 8.062 1 98.19 213 GLY B CA 1
ATOM 4139 C C . GLY B 1 213 ? -19.031 -6.309 6.965 1 98.19 213 GLY B C 1
ATOM 4140 O O . GLY B 1 213 ? -18 -6.977 6.996 1 98.19 213 GLY B O 1
ATOM 4141 N N . ARG B 1 214 ? -19.172 -5.48 5.965 1 98.12 214 ARG B N 1
ATOM 4142 C CA . ARG B 1 214 ? -18.266 -5.359 4.824 1 98.12 214 ARG B CA 1
ATOM 4143 C C . ARG B 1 214 ? -16.953 -4.719 5.234 1 98.12 214 ARG B C 1
ATOM 4145 O O . ARG B 1 214 ? -15.891 -5.098 4.738 1 98.12 214 ARG B O 1
ATOM 4152 N N . GLY B 1 215 ? -17.016 -3.666 6.133 1 98.81 215 GLY B N 1
ATOM 4153 C CA . GLY B 1 215 ? -15.875 -2.83 6.465 1 98.81 215 GLY B CA 1
ATOM 4154 C C . GLY B 1 215 ? -15.766 -1.595 5.59 1 98.81 215 GLY B C 1
ATOM 4155 O O . GLY B 1 215 ? -16.656 -1.323 4.773 1 98.81 215 GLY B O 1
ATOM 4156 N N . VAL B 1 216 ? -14.695 -0.841 5.812 1 98.94 216 VAL B N 1
ATOM 4157 C CA . VAL B 1 216 ? -14.523 0.411 5.082 1 98.94 216 VAL B CA 1
ATOM 4158 C C . VAL B 1 216 ? -13.445 0.239 4.008 1 98.94 216 VAL B C 1
ATOM 4160 O O . VAL B 1 216 ? -12.531 -0.567 4.16 1 98.94 216 VAL B O 1
ATOM 4163 N N . ASP B 1 217 ? -13.508 1.064 2.949 1 98.94 217 ASP B N 1
ATOM 4164 C CA . ASP B 1 217 ? -12.609 0.981 1.806 1 98.94 217 ASP B CA 1
ATOM 4165 C C . ASP B 1 217 ? -11.266 1.647 2.113 1 98.94 217 ASP B C 1
ATOM 4167 O O . ASP B 1 217 ? -10.242 1.278 1.544 1 98.94 217 ASP B O 1
ATOM 4171 N N . LEU B 1 218 ? -11.297 2.65 2.969 1 98.94 218 LEU B N 1
ATOM 4172 C CA . LEU B 1 218 ? -10.102 3.412 3.316 1 98.94 218 LEU B CA 1
ATOM 4173 C C . LEU B 1 218 ? -10.062 3.709 4.812 1 98.94 218 LEU B C 1
ATOM 4175 O O . LEU B 1 218 ? -11.078 4.074 5.402 1 98.94 218 LEU B O 1
ATOM 4179 N N . ILE B 1 219 ? -8.961 3.492 5.426 1 99 219 ILE B N 1
ATOM 4180 C CA . ILE B 1 219 ? -8.68 3.926 6.793 1 99 219 ILE B CA 1
ATOM 4181 C C . ILE B 1 219 ? -7.531 4.926 6.793 1 99 219 ILE B C 1
ATOM 4183 O O . ILE B 1 219 ? -6.469 4.664 6.219 1 99 219 ILE B O 1
ATOM 4187 N N . VAL B 1 220 ? -7.742 6.086 7.293 1 98.94 220 VAL B N 1
ATOM 4188 C CA . VAL B 1 220 ? -6.688 7.059 7.566 1 98.94 220 VAL B CA 1
ATOM 4189 C C . VAL B 1 220 ? -6.328 7.027 9.047 1 98.94 220 VAL B C 1
ATOM 4191 O O . VAL B 1 220 ? -7.117 7.465 9.891 1 98.94 220 VAL B O 1
ATOM 4194 N N . ASP B 1 221 ? -5.156 6.57 9.344 1 98.88 221 ASP B N 1
ATOM 4195 C CA . ASP B 1 221 ? -4.797 6.281 10.727 1 98.88 221 ASP B CA 1
ATOM 4196 C C . ASP B 1 221 ? -3.699 7.219 11.219 1 98.88 221 ASP B C 1
ATOM 4198 O O . ASP B 1 221 ? -2.559 7.145 10.75 1 98.88 221 ASP B O 1
ATOM 4202 N N . LEU B 1 222 ? -4.008 8.055 12.141 1 97.44 222 LEU B N 1
ATOM 4203 C CA . LEU B 1 222 ? -3.061 8.938 12.812 1 97.44 222 LEU B CA 1
ATOM 4204 C C . LEU B 1 222 ? -2.662 8.375 14.172 1 97.44 222 LEU B C 1
ATOM 4206 O O . LEU B 1 222 ? -1.763 8.906 14.828 1 97.44 222 LEU B O 1
ATOM 4210 N N . VAL B 1 223 ? -3.252 7.297 14.594 1 97.25 223 VAL B N 1
ATOM 4211 C CA . VAL B 1 223 ? -3.174 6.852 15.984 1 97.25 223 VAL B CA 1
ATOM 4212 C C . VAL B 1 223 ? -2.146 5.73 16.109 1 97.25 223 VAL B C 1
ATOM 4214 O O . VAL B 1 223 ? -1.271 5.777 16.969 1 97.25 223 VAL B O 1
ATOM 4217 N N . GLY B 1 224 ? -2.234 4.691 15.258 1 97.5 224 GLY B N 1
ATOM 4218 C CA . GLY B 1 224 ? -1.216 3.654 15.219 1 97.5 224 GLY B CA 1
ATOM 4219 C C . GLY B 1 224 ? -1.508 2.494 16.156 1 97.5 224 GLY B C 1
ATOM 4220 O O . GLY B 1 224 ? -2.578 1.888 16.078 1 97.5 224 GLY B O 1
ATOM 4221 N N . ARG B 1 225 ? -0.665 2.246 17.156 1 97.81 225 ARG B N 1
ATOM 4222 C CA . ARG B 1 225 ? -0.559 1.041 17.969 1 97.81 225 ARG B CA 1
ATOM 4223 C C . ARG B 1 225 ? -1.915 0.648 18.547 1 97.81 225 ARG B C 1
ATOM 4225 O O . ARG B 1 225 ? -2.391 -0.467 18.312 1 97.81 225 ARG B O 1
ATOM 4232 N N . ASP B 1 226 ? -2.611 1.562 19.188 1 97.44 226 ASP B N 1
ATOM 4233 C CA . ASP B 1 226 ? -3.775 1.22 20 1 97.44 226 ASP B CA 1
ATOM 4234 C C . ASP B 1 226 ? -4.969 0.855 19.125 1 97.44 226 ASP B C 1
ATOM 4236 O O . ASP B 1 226 ? -5.914 0.212 19.594 1 97.44 226 ASP B O 1
ATOM 4240 N N . TYR B 1 227 ? -4.953 1.302 17.891 1 98.25 227 TYR B N 1
ATOM 4241 C CA . TYR B 1 227 ? -6.113 1.107 17.031 1 98.25 227 TYR B CA 1
ATOM 4242 C C . TYR B 1 227 ? -5.832 0.052 15.961 1 98.25 227 TYR B C 1
ATOM 4244 O O . TYR B 1 227 ? -6.723 -0.323 15.195 1 98.25 227 TYR B O 1
ATOM 4252 N N . PHE B 1 228 ? -4.664 -0.485 15.914 1 98.56 228 PHE B N 1
ATOM 4253 C CA . PHE B 1 228 ? -4.215 -1.258 14.766 1 98.56 228 PHE B CA 1
ATOM 4254 C C . PHE B 1 228 ? -5.121 -2.459 14.523 1 98.56 228 PHE B C 1
ATOM 4256 O O . PHE B 1 228 ? -5.633 -2.65 13.422 1 98.56 228 PHE B O 1
ATOM 4263 N N . HIS B 1 229 ? -5.332 -3.311 15.555 1 98.5 229 HIS B N 1
ATOM 4264 C CA . HIS B 1 229 ? -6.102 -4.535 15.391 1 98.5 229 HIS B CA 1
ATOM 4265 C C . HIS B 1 229 ? -7.562 -4.23 15.07 1 98.5 229 HIS B C 1
ATOM 4267 O O . HIS B 1 229 ? -8.18 -4.922 14.258 1 98.5 229 HIS B O 1
ATOM 4273 N N . GLN B 1 230 ? -8.133 -3.229 15.703 1 98.62 230 GLN B N 1
ATOM 4274 C CA . GLN B 1 230 ? -9.492 -2.811 15.375 1 98.62 230 GLN B CA 1
ATOM 4275 C C . GLN B 1 230 ? -9.57 -2.268 13.953 1 98.62 230 GLN B C 1
ATOM 4277 O O . GLN B 1 230 ? -10.594 -2.428 13.281 1 98.62 230 GLN B O 1
ATOM 4282 N N . ASN B 1 231 ? -8.484 -1.58 13.508 1 98.88 231 ASN B N 1
ATOM 4283 C CA . ASN B 1 231 ? -8.422 -1.16 12.117 1 98.88 231 ASN B CA 1
ATOM 4284 C C . ASN B 1 231 ? -8.5 -2.354 11.164 1 98.88 231 ASN B C 1
ATOM 4286 O O . ASN B 1 231 ? -9.25 -2.328 10.188 1 98.88 231 ASN B O 1
ATOM 4290 N N . MET B 1 232 ? -7.762 -3.42 11.453 1 98.56 232 MET B N 1
ATOM 4291 C CA . MET B 1 232 ? -7.812 -4.621 10.625 1 98.56 232 MET B CA 1
ATOM 4292 C C . MET B 1 232 ? -9.227 -5.203 10.602 1 98.56 232 MET B C 1
ATOM 4294 O O . MET B 1 232 ? -9.703 -5.625 9.547 1 98.56 232 MET B O 1
ATOM 4298 N N . ALA B 1 233 ? -9.844 -5.203 11.711 1 98.56 233 ALA B N 1
ATOM 4299 C CA . ALA B 1 233 ? -11.203 -5.73 11.805 1 98.56 233 ALA B CA 1
ATOM 4300 C C . ALA B 1 233 ? -12.18 -4.863 11.016 1 98.56 233 ALA B C 1
ATOM 4302 O O . ALA B 1 233 ? -13.188 -5.363 10.508 1 98.56 233 ALA B O 1
ATOM 4303 N N . SER B 1 234 ? -11.883 -3.594 10.859 1 98.88 234 SER B N 1
ATOM 4304 C CA . SER B 1 234 ? -12.789 -2.623 10.258 1 98.88 234 SER B CA 1
ATOM 4305 C C . SER B 1 234 ? -12.57 -2.518 8.75 1 98.88 234 SER B C 1
ATOM 4307 O O . SER B 1 234 ? -13.367 -1.898 8.039 1 98.88 234 SER B O 1
ATOM 4309 N N . ALA B 1 235 ? -11.461 -3.059 8.273 1 98.88 235 ALA B N 1
ATOM 4310 C CA . ALA B 1 235 ? -11.086 -2.926 6.867 1 98.88 235 ALA B CA 1
ATOM 4311 C C . ALA B 1 235 ? -11.922 -3.844 5.984 1 98.88 235 ALA B C 1
ATOM 4313 O O . ALA B 1 235 ? -12.203 -4.988 6.355 1 98.88 235 ALA B O 1
ATOM 4314 N N . ALA B 1 236 ? -12.359 -3.357 4.812 1 98.81 236 ALA B N 1
ATOM 4315 C CA . ALA B 1 236 ? -13.016 -4.184 3.803 1 98.81 236 ALA B CA 1
ATOM 4316 C C . ALA B 1 236 ? -12 -5.012 3.021 1 98.81 236 ALA B C 1
ATOM 4318 O O . ALA B 1 236 ? -10.789 -4.793 3.141 1 98.81 236 ALA B O 1
ATOM 4319 N N . MET B 1 237 ? -12.484 -6.016 2.264 1 97.62 237 MET B N 1
ATOM 4320 C CA . MET B 1 237 ? -11.656 -6.676 1.26 1 97.62 237 MET B CA 1
ATOM 4321 C C . MET B 1 237 ? -11.062 -5.66 0.289 1 97.62 237 MET B C 1
ATOM 4323 O O . MET B 1 237 ? -11.758 -4.75 -0.162 1 97.62 237 MET B O 1
ATOM 4327 N N . ASP B 1 238 ? -9.75 -5.746 -0.025 1 98 238 ASP B N 1
ATOM 4328 C CA . ASP B 1 238 ? -9.055 -4.902 -0.994 1 98 238 ASP B CA 1
ATOM 4329 C C . ASP B 1 238 ? -8.984 -3.455 -0.517 1 98 238 ASP B C 1
ATOM 4331 O O . ASP B 1 238 ? -8.953 -2.529 -1.33 1 98 238 ASP B O 1
ATOM 4335 N N . SER B 1 239 ? -9.055 -3.275 0.811 1 98.81 239 SER B N 1
ATOM 4336 C CA . SER B 1 239 ? -9.047 -1.926 1.368 1 98.81 239 SER B CA 1
ATOM 4337 C C . SER B 1 239 ? -7.625 -1.376 1.464 1 98.81 239 SER B C 1
ATOM 4339 O O . SER B 1 239 ? -6.652 -2.107 1.257 1 98.81 239 SER B O 1
ATOM 4341 N N . ARG B 1 240 ? -7.562 -0.086 1.723 1 98.81 240 ARG B N 1
ATOM 4342 C CA . ARG B 1 240 ? -6.312 0.631 1.956 1 98.81 240 ARG B CA 1
ATOM 4343 C C . ARG B 1 240 ? -6.297 1.269 3.342 1 98.81 240 ARG B C 1
ATOM 4345 O O . ARG B 1 240 ? -7.316 1.785 3.805 1 98.81 240 ARG B O 1
ATOM 4352 N N . MET B 1 241 ? -5.246 1.186 3.975 1 98.94 241 MET B N 1
ATOM 4353 C CA . MET B 1 241 ? -4.984 1.904 5.219 1 98.94 241 MET B CA 1
ATOM 4354 C C . MET B 1 241 ? -3.781 2.826 5.07 1 98.94 241 MET B C 1
ATOM 4356 O O . MET B 1 241 ? -2.668 2.365 4.805 1 98.94 241 MET B O 1
ATOM 4360 N N . VAL B 1 242 ? -3.99 4.102 5.188 1 98.94 242 VAL B N 1
ATOM 4361 C CA . VAL B 1 242 ? -2.918 5.09 5.109 1 98.94 242 VAL B CA 1
ATOM 4362 C C . VAL B 1 242 ? -2.453 5.457 6.516 1 98.94 242 VAL B C 1
ATOM 4364 O O . VAL B 1 242 ? -3.23 5.988 7.316 1 98.94 242 VAL B O 1
ATOM 4367 N N . LEU B 1 243 ? -1.246 5.148 6.805 1 98.88 243 LEU B N 1
ATOM 4368 C CA . LEU B 1 243 ? -0.604 5.461 8.078 1 98.88 243 LEU B CA 1
ATOM 4369 C C . LEU B 1 243 ? 0.084 6.82 8.023 1 98.88 243 LEU B C 1
ATOM 4371 O O . LEU B 1 243 ? 1.056 7 7.285 1 98.88 243 LEU B O 1
ATOM 4375 N N . VAL B 1 244 ? -0.413 7.746 8.812 1 97.94 244 VAL B N 1
ATOM 4376 C CA . VAL B 1 244 ? 0.067 9.125 8.75 1 97.94 244 VAL B CA 1
ATOM 4377 C C . VAL B 1 244 ? 0.943 9.414 9.969 1 97.94 244 VAL B C 1
ATOM 4379 O O . VAL B 1 244 ? 1.888 10.203 9.883 1 97.94 244 VAL B O 1
ATOM 4382 N N . ALA B 1 245 ? 0.612 8.859 11.094 1 95.88 245 ALA B N 1
ATOM 4383 C CA . ALA B 1 245 ? 1.304 9.047 12.367 1 95.88 245 ALA B CA 1
ATOM 4384 C C . ALA B 1 245 ? 1.069 7.855 13.297 1 95.88 245 ALA B C 1
ATOM 4386 O O . ALA B 1 245 ? 0.428 6.875 12.914 1 95.88 245 ALA B O 1
ATOM 4387 N N . ALA B 1 246 ? 1.678 7.871 14.422 1 95.62 246 ALA B N 1
ATOM 4388 C CA . ALA B 1 246 ? 1.53 6.855 15.461 1 95.62 246 ALA B CA 1
ATOM 4389 C C . ALA B 1 246 ? 1.414 7.5 16.844 1 95.62 246 ALA B C 1
ATOM 4391 O O . ALA B 1 246 ? 2.238 7.246 17.719 1 95.62 246 ALA B O 1
ATOM 4392 N N . LEU B 1 247 ? 0.305 8.195 16.984 1 92.81 247 LEU B N 1
ATOM 4393 C CA . LEU B 1 247 ? 0.115 9.047 18.156 1 92.81 247 LEU B CA 1
ATOM 4394 C C . LEU B 1 247 ? 0.076 8.219 19.438 1 92.81 247 LEU B C 1
ATOM 4396 O O . LEU B 1 247 ? 0.424 8.711 20.516 1 92.81 247 LEU B O 1
ATOM 4400 N N . SER B 1 248 ? -0.317 6.992 19.391 1 95 248 SER B N 1
ATOM 4401 C CA . SER B 1 248 ? -0.422 6.145 20.578 1 95 248 SER B CA 1
ATOM 4402 C C . SER B 1 248 ? 0.789 5.227 20.703 1 95 248 SER B C 1
ATOM 4404 O O . SER B 1 248 ? 0.82 4.355 21.578 1 95 248 SER B O 1
ATOM 4406 N N . GLY B 1 249 ? 1.709 5.422 19.859 1 95 249 GLY B N 1
ATOM 4407 C CA . GLY B 1 249 ? 2.854 4.527 19.797 1 95 249 GLY B CA 1
ATOM 4408 C C . GLY B 1 249 ? 2.932 3.758 18.484 1 95 249 GLY B C 1
ATOM 4409 O O . GLY B 1 249 ? 1.957 3.705 17.734 1 95 249 GLY B O 1
ATOM 4410 N N . SER B 1 250 ? 4.121 3.166 18.281 1 96.94 250 SER B N 1
ATOM 4411 C CA . SER B 1 250 ? 4.352 2.58 16.953 1 96.94 250 SER B CA 1
ATOM 4412 C C . SER B 1 250 ? 4.551 1.071 17.047 1 96.94 250 SER B C 1
ATOM 4414 O O . SER B 1 250 ? 4.504 0.37 16.031 1 96.94 250 SER B O 1
ATOM 4416 N N . LYS B 1 251 ? 4.773 0.535 18.188 1 97.94 251 LYS B N 1
ATOM 4417 C CA . LYS B 1 251 ? 4.992 -0.9 18.344 1 97.94 251 LYS B CA 1
ATOM 4418 C C . LYS B 1 251 ? 3.67 -1.647 18.484 1 97.94 251 LYS B C 1
ATOM 4420 O O . LYS B 1 251 ? 2.936 -1.438 19.453 1 97.94 251 LYS B O 1
ATOM 4425 N N . VAL B 1 252 ? 3.371 -2.48 17.547 1 98.19 252 VAL B N 1
ATOM 4426 C CA . VAL B 1 252 ? 2.119 -3.229 17.547 1 98.19 252 VAL B CA 1
ATOM 4427 C C . VAL B 1 252 ? 2.352 -4.629 18.125 1 98.19 252 VAL B C 1
ATOM 4429 O O . VAL B 1 252 ? 3.16 -5.395 17.594 1 98.19 252 VAL B O 1
ATOM 4432 N N . ASP B 1 253 ? 1.657 -4.961 19.125 1 96.81 253 ASP B N 1
ATOM 4433 C CA . ASP B 1 253 ? 1.757 -6.293 19.703 1 96.81 253 ASP B CA 1
ATOM 4434 C C . ASP B 1 253 ? 1.029 -7.328 18.859 1 96.81 253 ASP B C 1
ATOM 4436 O O . ASP B 1 253 ? -0.018 -7.031 18.266 1 96.81 253 ASP B O 1
ATOM 4440 N N . ASP B 1 254 ? 1.567 -8.539 18.781 1 97.06 254 ASP B N 1
ATOM 4441 C CA . ASP B 1 254 ? 0.942 -9.695 18.141 1 97.06 254 ASP B CA 1
ATOM 4442 C C . ASP B 1 254 ? 0.558 -9.383 16.703 1 97.06 254 ASP B C 1
ATOM 4444 O O . ASP B 1 254 ? -0.556 -9.695 16.266 1 97.06 254 ASP B O 1
ATOM 4448 N N . PHE B 1 255 ? 1.41 -8.633 16.016 1 97.94 255 PHE B N 1
ATOM 4449 C CA . PHE B 1 255 ? 1.158 -8.352 14.617 1 97.94 255 PHE B CA 1
ATOM 4450 C C . PHE B 1 255 ? 1.179 -9.633 13.789 1 97.94 255 PHE B C 1
ATOM 4452 O O . PHE B 1 255 ? 2.111 -10.43 13.898 1 97.94 255 PHE B O 1
ATOM 4459 N N . ASP B 1 256 ? 0.13 -9.844 12.977 1 97.94 256 ASP B N 1
ATOM 4460 C CA . ASP B 1 256 ? -0.035 -11.023 12.141 1 97.94 256 ASP B CA 1
ATOM 4461 C C . ASP B 1 256 ? -0.224 -10.633 10.672 1 97.94 256 ASP B C 1
ATOM 4463 O O . ASP B 1 256 ? -1.219 -10 10.32 1 97.94 256 ASP B O 1
ATOM 4467 N N . LEU B 1 257 ? 0.7 -11.062 9.781 1 98.06 257 LEU B N 1
ATOM 4468 C CA . LEU B 1 257 ? 0.625 -10.781 8.352 1 98.06 257 LEU B CA 1
ATOM 4469 C C . LEU B 1 257 ? -0.662 -11.344 7.754 1 98.06 257 LEU B C 1
ATOM 4471 O O . LEU B 1 257 ? -1.131 -10.867 6.719 1 98.06 257 LEU B O 1
ATOM 4475 N N . ARG B 1 258 ? -1.283 -12.305 8.344 1 96.25 258 ARG B N 1
ATOM 4476 C CA . ARG B 1 258 ? -2.51 -12.922 7.848 1 96.25 258 ARG B CA 1
ATOM 4477 C C . ARG B 1 258 ? -3.668 -11.93 7.871 1 96.25 258 ARG B C 1
ATOM 4479 O O . ARG B 1 258 ? -4.57 -12 7.031 1 96.25 258 ARG B O 1
ATOM 4486 N N . ALA B 1 259 ? -3.574 -10.984 8.844 1 96.69 259 ALA B N 1
ATOM 4487 C CA . ALA B 1 259 ? -4.613 -9.961 8.898 1 96.69 259 ALA B CA 1
ATOM 4488 C C . ALA B 1 259 ? -4.645 -9.141 7.605 1 96.69 259 ALA B C 1
ATOM 4490 O O . ALA B 1 259 ? -5.711 -8.734 7.145 1 96.69 259 ALA B O 1
ATOM 4491 N N . LEU B 1 260 ? -3.506 -8.867 6.996 1 98.38 260 LEU B N 1
ATOM 4492 C CA . LEU B 1 260 ? -3.414 -8.148 5.73 1 98.38 260 LEU B CA 1
ATOM 4493 C C . LEU B 1 260 ? -3.797 -9.055 4.562 1 98.38 260 LEU B C 1
ATOM 4495 O O . LEU B 1 260 ? -4.578 -8.656 3.693 1 98.38 260 LEU B O 1
ATOM 4499 N N . LEU B 1 261 ? -3.299 -10.281 4.559 1 97.69 261 LEU B N 1
ATOM 4500 C CA . LEU B 1 261 ? -3.504 -11.211 3.453 1 97.69 261 LEU B CA 1
ATOM 4501 C C . LEU B 1 261 ? -4.977 -11.594 3.326 1 97.69 261 LEU B C 1
ATOM 4503 O O . LEU B 1 261 ? -5.508 -11.664 2.217 1 97.69 261 LEU B O 1
ATOM 4507 N N . ASN B 1 262 ? -5.641 -11.797 4.438 1 96.31 262 ASN B N 1
ATOM 4508 C CA . ASN B 1 262 ? -7.016 -12.281 4.438 1 96.31 262 ASN B CA 1
ATOM 4509 C C . ASN B 1 262 ? -7.953 -11.312 3.715 1 96.31 262 ASN B C 1
ATOM 4511 O O . ASN B 1 262 ? -8.93 -11.742 3.098 1 96.31 262 ASN B O 1
ATOM 4515 N N . LYS B 1 263 ? -7.629 -10.055 3.779 1 97.56 263 LYS B N 1
ATOM 4516 C CA . LYS B 1 263 ? -8.5 -9.047 3.172 1 97.56 263 LYS B CA 1
ATOM 4517 C C . LYS B 1 263 ? -7.762 -8.273 2.08 1 97.56 263 LYS B C 1
ATOM 4519 O O . LYS B 1 263 ? -8.281 -7.285 1.559 1 97.56 263 LYS B O 1
ATOM 4524 N N . ARG B 1 264 ? -6.555 -8.727 1.778 1 98.25 264 ARG B N 1
ATOM 4525 C CA . ARG B 1 264 ? -5.727 -8.062 0.779 1 98.25 264 ARG B CA 1
ATOM 4526 C C . ARG B 1 264 ? -5.637 -6.566 1.053 1 98.25 264 ARG B C 1
ATOM 4528 O O . ARG B 1 264 ? -5.855 -5.75 0.153 1 98.25 264 ARG B O 1
ATOM 4535 N N . ILE B 1 265 ? -5.266 -6.234 2.307 1 98.81 265 ILE B N 1
ATOM 4536 C CA . ILE B 1 265 ? -5.152 -4.855 2.758 1 98.81 265 ILE B CA 1
ATOM 4537 C C . ILE B 1 265 ? -3.807 -4.277 2.322 1 98.81 265 ILE B C 1
ATOM 4539 O O . ILE B 1 265 ? -2.775 -4.949 2.418 1 98.81 265 ILE B O 1
ATOM 4543 N N . TRP B 1 266 ? -3.82 -3.066 1.808 1 98.88 266 TRP B N 1
ATOM 4544 C CA . TRP B 1 266 ? -2.605 -2.295 1.571 1 98.88 266 TRP B CA 1
ATOM 4545 C C . TRP B 1 266 ? -2.365 -1.299 2.701 1 98.88 266 TRP B C 1
ATOM 4547 O O . TRP B 1 266 ? -3.162 -0.383 2.91 1 98.88 266 TRP B O 1
ATOM 4557 N N . LEU B 1 267 ? -1.349 -1.556 3.482 1 98.88 267 LEU B N 1
ATOM 4558 C CA . LEU B 1 267 ? -0.888 -0.657 4.535 1 98.88 267 LEU B CA 1
ATOM 4559 C C . LEU B 1 267 ? 0.179 0.297 4.008 1 98.88 267 LEU B C 1
ATOM 4561 O O . LEU B 1 267 ? 1.316 -0.111 3.762 1 98.88 267 LEU B O 1
ATOM 4565 N N . MET B 1 268 ? -0.183 1.599 3.904 1 98.88 268 MET B N 1
ATOM 4566 C CA . MET B 1 268 ? 0.633 2.561 3.17 1 98.88 268 MET B CA 1
ATOM 4567 C C . MET B 1 268 ? 1.056 3.717 4.07 1 98.88 268 MET B C 1
ATOM 4569 O O . MET B 1 268 ? 0.222 4.523 4.484 1 98.88 268 MET B O 1
ATOM 4573 N N . ALA B 1 269 ? 2.357 3.785 4.336 1 98.75 269 ALA B N 1
ATOM 4574 C CA . ALA B 1 269 ? 2.863 4.871 5.172 1 98.75 269 ALA B CA 1
ATOM 4575 C C . ALA B 1 269 ? 3.168 6.109 4.336 1 98.75 269 ALA B C 1
ATOM 4577 O O . ALA B 1 269 ? 3.625 6 3.193 1 98.75 269 ALA B O 1
ATOM 4578 N N . THR B 1 270 ? 2.926 7.289 4.902 1 98.31 270 THR B N 1
ATOM 4579 C CA . THR B 1 270 ? 3.242 8.531 4.199 1 98.31 270 THR B CA 1
ATOM 4580 C C . THR B 1 270 ? 3.613 9.633 5.191 1 98.31 270 THR B C 1
ATOM 4582 O O . THR B 1 270 ? 3.168 9.609 6.34 1 98.31 270 THR B O 1
ATOM 4585 N N . THR B 1 271 ? 4.457 10.508 4.777 1 96.75 271 THR B N 1
ATOM 4586 C CA . THR B 1 271 ? 4.809 11.75 5.457 1 96.75 271 THR B CA 1
ATOM 4587 C C . THR B 1 271 ? 4.742 12.93 4.492 1 96.75 271 THR B C 1
ATOM 4589 O O . THR B 1 271 ? 4.723 12.742 3.275 1 96.75 271 THR B O 1
ATOM 4592 N N . LEU B 1 272 ? 4.66 14.109 5.027 1 97.06 272 LEU B N 1
ATOM 4593 C CA . LEU B 1 272 ? 4.523 15.273 4.164 1 97.06 272 LEU B CA 1
ATOM 4594 C C . LEU B 1 272 ? 5.785 16.125 4.199 1 97.06 272 LEU B C 1
ATOM 4596 O O . LEU B 1 272 ? 6.359 16.438 3.154 1 97.06 272 LEU B O 1
ATOM 4600 N N . ARG B 1 273 ? 6.316 16.453 5.387 1 96.31 273 ARG B N 1
ATOM 4601 C CA . ARG B 1 273 ? 7.312 17.5 5.586 1 96.31 273 ARG B CA 1
ATOM 4602 C C . ARG B 1 273 ? 8.594 17.188 4.812 1 96.31 273 ARG B C 1
ATOM 4604 O O . ARG B 1 273 ? 9.227 18.094 4.273 1 96.31 273 ARG B O 1
ATOM 4611 N N . THR B 1 274 ? 8.938 15.953 4.688 1 93.94 274 THR B N 1
ATOM 4612 C CA . THR B 1 274 ? 10.242 15.578 4.148 1 93.94 274 THR B CA 1
ATOM 4613 C C . THR B 1 274 ? 10.133 15.234 2.668 1 93.94 274 THR B C 1
ATOM 4615 O O . THR B 1 274 ? 11.039 14.617 2.102 1 93.94 274 THR B O 1
ATOM 4618 N N . ARG B 1 275 ? 9.016 15.57 2.064 1 95.69 275 ARG B N 1
ATOM 4619 C CA . ARG B 1 275 ? 8.859 15.359 0.63 1 95.69 275 ARG B CA 1
ATOM 4620 C C . ARG B 1 275 ? 9.562 16.469 -0.165 1 95.69 275 ARG B C 1
ATOM 4622 O O . ARG B 1 275 ? 9.68 17.594 0.307 1 95.69 275 ARG B O 1
ATOM 4629 N N . ALA B 1 276 ? 9.922 16.125 -1.354 1 93.56 276 ALA B N 1
ATOM 4630 C CA . ALA B 1 276 ? 10.539 17.094 -2.26 1 93.56 276 ALA B CA 1
ATOM 4631 C C . ALA B 1 276 ? 9.562 18.203 -2.625 1 93.56 276 ALA B C 1
ATOM 4633 O O . ALA B 1 276 ? 8.344 18 -2.582 1 93.56 276 ALA B O 1
ATOM 4634 N N . ALA B 1 277 ? 10.109 19.312 -3.008 1 92.5 277 ALA B N 1
ATOM 4635 C CA . ALA B 1 277 ? 9.32 20.5 -3.33 1 92.5 277 ALA B CA 1
ATOM 4636 C C . ALA B 1 277 ? 8.336 20.219 -4.457 1 92.5 277 ALA B C 1
ATOM 4638 O O . ALA B 1 277 ? 7.203 20.719 -4.445 1 92.5 277 ALA B O 1
ATOM 4639 N N . ASP B 1 278 ? 8.758 19.422 -5.422 1 94.12 278 ASP B N 1
ATOM 4640 C CA . ASP B 1 278 ? 7.871 19.109 -6.539 1 94.12 278 ASP B CA 1
ATOM 4641 C C . ASP B 1 278 ? 6.652 18.328 -6.066 1 94.12 278 ASP B C 1
ATOM 4643 O O . ASP B 1 278 ? 5.539 18.547 -6.559 1 94.12 278 ASP B O 1
ATOM 4647 N N . TYR B 1 279 ? 6.918 17.406 -5.164 1 95.38 279 TYR B N 1
ATOM 4648 C CA . TYR B 1 279 ? 5.812 16.641 -4.605 1 95.38 279 TYR B CA 1
ATOM 4649 C C . TYR B 1 279 ? 4.859 17.531 -3.83 1 95.38 279 TYR B C 1
ATOM 4651 O O . TYR B 1 279 ? 3.641 17.453 -4.004 1 95.38 279 TYR B O 1
ATOM 4659 N N . GLN B 1 280 ? 5.383 18.375 -2.982 1 95.81 280 GLN B N 1
ATOM 4660 C CA . GLN B 1 280 ? 4.555 19.281 -2.203 1 95.81 280 GLN B CA 1
ATOM 4661 C C . GLN B 1 280 ? 3.82 20.266 -3.109 1 95.81 280 GLN B C 1
ATOM 4663 O O . GLN B 1 280 ? 2.676 20.641 -2.84 1 95.81 280 GLN B O 1
ATOM 4668 N N . GLY B 1 281 ? 4.492 20.703 -4.172 1 94.81 281 GLY B N 1
ATOM 4669 C CA . GLY B 1 281 ? 3.846 21.578 -5.148 1 94.81 281 GLY B CA 1
ATOM 4670 C C . GLY B 1 281 ? 2.635 20.922 -5.797 1 94.81 281 GLY B C 1
ATOM 4671 O O . GLY B 1 281 ? 1.624 21.594 -6.035 1 94.81 281 GLY B O 1
ATOM 4672 N N . GLN B 1 282 ? 2.764 19.609 -6.062 1 95.06 282 GLN B N 1
ATOM 4673 C CA . GLN B 1 282 ? 1.632 18.875 -6.609 1 95.06 282 GLN B CA 1
ATOM 4674 C C . GLN B 1 282 ? 0.452 18.875 -5.645 1 95.06 282 GLN B C 1
ATOM 4676 O O . GLN B 1 282 ? -0.701 19.016 -6.062 1 95.06 282 GLN B O 1
ATOM 4681 N N . LEU B 1 283 ? 0.755 18.719 -4.402 1 96.38 283 LEU B N 1
ATOM 4682 C CA . LEU B 1 283 ? -0.295 18.734 -3.389 1 96.38 283 LEU B CA 1
ATOM 4683 C C . LEU B 1 283 ? -0.942 20.125 -3.312 1 96.38 283 LEU B C 1
ATOM 4685 O O . LEU B 1 283 ? -2.164 20.234 -3.199 1 96.38 283 LEU B O 1
ATOM 4689 N N . ARG B 1 284 ? -0.103 21.141 -3.391 1 97 284 ARG B N 1
ATOM 4690 C CA . ARG B 1 284 ? -0.608 22.5 -3.398 1 97 284 ARG B CA 1
ATOM 4691 C C . ARG B 1 284 ? -1.551 22.734 -4.574 1 97 284 ARG B C 1
ATOM 4693 O O . ARG B 1 284 ? -2.643 23.281 -4.406 1 97 284 ARG B O 1
ATOM 4700 N N . ASP B 1 285 ? -1.155 22.266 -5.742 1 96.69 285 ASP B N 1
ATOM 4701 C CA . ASP B 1 285 ? -1.985 22.422 -6.93 1 96.69 285 ASP B CA 1
ATOM 4702 C C . ASP B 1 285 ? -3.311 21.688 -6.781 1 96.69 285 ASP B C 1
ATOM 4704 O O . ASP B 1 285 ? -4.367 22.219 -7.133 1 96.69 285 ASP B O 1
ATOM 4708 N N . LEU B 1 286 ? -3.203 20.547 -6.266 1 95.38 286 LEU B N 1
ATOM 4709 C CA . LEU B 1 286 ? -4.41 19.75 -6.047 1 95.38 286 LEU B CA 1
ATOM 4710 C C . LEU B 1 286 ? -5.332 20.438 -5.039 1 95.38 286 LEU B C 1
ATOM 4712 O O . LEU B 1 286 ? -6.551 20.453 -5.227 1 95.38 286 LEU B O 1
ATOM 4716 N N . PHE B 1 287 ? -4.84 20.922 -4.027 1 97.06 287 PHE B N 1
ATOM 4717 C CA . PHE B 1 287 ? -5.602 21.656 -3.023 1 97.06 287 PHE B CA 1
ATOM 4718 C C . PHE B 1 287 ? -6.301 22.859 -3.646 1 97.06 287 PHE B C 1
ATOM 4720 O O . PHE B 1 287 ? -7.5 23.062 -3.436 1 97.06 287 PHE B O 1
ATOM 4727 N N . CYS B 1 288 ? -5.516 23.609 -4.34 1 97.12 288 CYS B N 1
ATOM 4728 C CA . CYS B 1 288 ? -6.062 24.812 -4.957 1 97.12 288 CYS B CA 1
ATOM 4729 C C . CYS B 1 288 ? -7.195 24.469 -5.918 1 97.12 288 CYS B C 1
ATOM 4731 O O . CYS B 1 288 ? -8.172 25.203 -6.027 1 97.12 288 CYS B O 1
ATOM 4733 N N . GLU B 1 289 ? -7.027 23.359 -6.531 1 96.12 289 GLU B N 1
ATOM 4734 C CA . GLU B 1 289 ? -8.016 22.953 -7.527 1 96.12 289 GLU B CA 1
ATOM 4735 C C . GLU B 1 289 ? -9.25 22.344 -6.863 1 96.12 289 GLU B C 1
ATOM 4737 O O . GLU B 1 289 ? -10.383 22.688 -7.211 1 96.12 289 GLU B O 1
ATOM 4742 N N . LYS B 1 290 ? -9.031 21.594 -5.82 1 94.56 290 LYS B N 1
ATOM 4743 C CA . LYS B 1 290 ? -10.117 20.719 -5.398 1 94.56 290 LYS B CA 1
ATOM 4744 C C . LYS B 1 290 ? -10.727 21.188 -4.082 1 94.56 290 LYS B C 1
ATOM 4746 O O . LYS B 1 290 ? -11.875 20.859 -3.77 1 94.56 290 LYS B O 1
ATOM 4751 N N . ILE B 1 291 ? -9.984 21.938 -3.316 1 96.5 291 ILE B N 1
ATOM 4752 C CA . ILE B 1 291 ? -10.445 22.172 -1.954 1 96.5 291 ILE B CA 1
ATOM 4753 C C . ILE B 1 291 ? -10.625 23.672 -1.729 1 96.5 291 ILE B C 1
ATOM 4755 O O . ILE B 1 291 ? -11.625 24.109 -1.151 1 96.5 291 ILE B O 1
ATOM 4759 N N . LEU B 1 292 ? -9.719 24.469 -2.201 1 97 292 LEU B N 1
ATOM 4760 C CA . LEU B 1 292 ? -9.695 25.906 -1.92 1 97 292 LEU B CA 1
ATOM 4761 C C . LEU B 1 292 ? -10.992 26.562 -2.355 1 97 292 LEU B C 1
ATOM 4763 O O . LEU B 1 292 ? -11.531 27.422 -1.642 1 97 292 LEU B O 1
ATOM 4767 N N . PRO B 1 293 ? -11.578 26.203 -3.531 1 96.88 293 PRO B N 1
ATOM 4768 C CA . PRO B 1 293 ? -12.867 26.797 -3.898 1 96.88 293 PRO B CA 1
ATOM 4769 C C . PRO B 1 293 ? -13.961 26.531 -2.869 1 96.88 293 PRO B C 1
ATOM 4771 O O . PRO B 1 293 ? -14.812 27.391 -2.627 1 96.88 293 PRO B O 1
ATOM 4774 N N . HIS B 1 294 ? -13.914 25.406 -2.252 1 96.56 294 HIS B N 1
ATOM 4775 C CA . HIS B 1 294 ? -14.914 25.047 -1.252 1 96.56 294 HIS B CA 1
ATOM 4776 C C . HIS B 1 294 ? -14.68 25.797 0.053 1 96.56 294 HIS B C 1
ATOM 4778 O O . HIS B 1 294 ? -15.625 26.047 0.802 1 96.56 294 HIS B O 1
ATOM 4784 N N . ILE B 1 295 ? -13.461 26.109 0.316 1 96.38 295 ILE B N 1
ATOM 4785 C CA . ILE B 1 295 ? -13.164 26.938 1.476 1 96.38 295 ILE B CA 1
ATOM 4786 C C . ILE B 1 295 ? -13.672 28.359 1.231 1 96.38 295 ILE B C 1
ATOM 4788 O O . ILE B 1 295 ? -14.305 28.953 2.105 1 96.38 295 ILE B O 1
ATOM 4792 N N . LYS B 1 296 ? -13.477 28.828 0.038 1 95.5 296 LYS B N 1
ATOM 4793 C CA . LYS B 1 296 ? -13.914 30.172 -0.331 1 95.5 296 LYS B CA 1
ATOM 4794 C C . LYS B 1 296 ? -15.43 30.312 -0.236 1 95.5 296 LYS B C 1
ATOM 4796 O O . LYS B 1 296 ? -15.945 31.344 0.19 1 95.5 296 LYS B O 1
ATOM 4801 N N . SER B 1 297 ? -16.109 29.266 -0.607 1 95.31 297 SER B N 1
ATOM 4802 C CA . SER B 1 297 ? -17.578 29.297 -0.609 1 95.31 297 SER B CA 1
ATOM 4803 C C . SER B 1 297 ? -18.141 29.016 0.782 1 95.31 297 SER B C 1
ATOM 4805 O O . SER B 1 297 ? -19.328 29.234 1.032 1 95.31 297 SER B O 1
ATOM 4807 N N . GLY B 1 298 ? -17.312 28.469 1.621 1 93.38 298 GLY B N 1
ATOM 4808 C CA . GLY B 1 298 ? -17.75 28.141 2.967 1 93.38 298 GLY B CA 1
ATOM 4809 C C . GLY B 1 298 ? -18.219 26.703 3.111 1 93.38 298 GLY B C 1
ATOM 4810 O O . GLY B 1 298 ? -18.562 26.266 4.211 1 93.38 298 GLY B O 1
ATOM 4811 N N . GLU B 1 299 ? -18.172 25.984 2.084 1 95.12 299 GLU B N 1
ATOM 4812 C CA . GLU B 1 299 ? -18.547 24.578 2.119 1 95.12 299 GLU B CA 1
ATOM 4813 C C . GLU B 1 299 ? -17.578 23.75 2.951 1 95.12 299 GLU B C 1
ATOM 4815 O O . GLU B 1 299 ? -17.969 22.766 3.59 1 95.12 299 GLU B O 1
ATOM 4820 N N . VAL B 1 300 ? -16.312 24.062 2.84 1 96.25 300 VAL B N 1
ATOM 4821 C CA . VAL B 1 300 ? -15.281 23.5 3.705 1 96.25 300 VAL B CA 1
ATOM 4822 C C . VAL B 1 300 ? -14.859 24.531 4.75 1 96.25 300 VAL B C 1
ATOM 4824 O O . VAL B 1 300 ? -14.5 25.672 4.406 1 96.25 300 VAL B O 1
ATOM 4827 N N . LYS B 1 301 ? -14.914 24.094 5.934 1 95.12 301 LYS B N 1
ATOM 4828 C CA . LYS B 1 301 ? -14.688 25.016 7.035 1 95.12 301 LYS B CA 1
ATOM 4829 C C . LYS B 1 301 ? -13.25 24.922 7.551 1 95.12 301 LYS B C 1
ATOM 4831 O O . LYS B 1 301 ? -12.656 23.844 7.555 1 95.12 301 LYS B O 1
ATOM 4836 N N . THR B 1 302 ? -12.742 26.031 7.914 1 90.19 302 THR B N 1
ATOM 4837 C CA . THR B 1 302 ? -11.492 26.109 8.656 1 90.19 302 THR B CA 1
ATOM 4838 C C . THR B 1 302 ? -11.758 26.281 10.148 1 90.19 302 THR B C 1
ATOM 4840 O O . THR B 1 302 ? -12.492 27.172 10.562 1 90.19 302 THR B O 1
ATOM 4843 N N . THR B 1 303 ? -11.234 25.375 10.922 1 91.38 303 THR B N 1
ATOM 4844 C CA . THR B 1 303 ? -11.531 25.453 12.352 1 91.38 303 THR B CA 1
ATOM 4845 C C . THR B 1 303 ? -10.305 25.922 13.133 1 91.38 303 THR B C 1
ATOM 4847 O O . THR B 1 303 ? -9.258 25.266 13.102 1 91.38 303 THR B O 1
ATOM 4850 N N . VAL B 1 304 ? -10.398 27.062 13.742 1 95.81 304 VAL B N 1
ATOM 4851 C CA . VAL B 1 304 ? -9.375 27.594 14.633 1 95.81 304 VAL B CA 1
ATOM 4852 C C . VAL B 1 304 ? -9.805 27.406 16.094 1 95.81 304 VAL B C 1
ATOM 4854 O O . VAL B 1 304 ? -10.836 27.938 16.516 1 95.81 304 VAL B O 1
ATOM 4857 N N . ASP B 1 305 ? -9.078 26.609 16.781 1 96.19 305 ASP B N 1
ATOM 4858 C CA . ASP B 1 305 ? -9.367 26.344 18.188 1 96.19 305 ASP B CA 1
ATOM 4859 C C . ASP B 1 305 ? -9.102 27.578 19.062 1 96.19 305 ASP B C 1
ATOM 4861 O O . ASP B 1 305 ? -9.961 28 19.828 1 96.19 305 ASP B O 1
ATOM 4865 N N . LYS B 1 306 ? -7.906 28.172 18.984 1 97.19 306 LYS B N 1
ATOM 4866 C CA . LYS B 1 306 ? -7.488 29.328 19.766 1 97.19 306 LYS B CA 1
ATOM 4867 C C . LYS B 1 306 ? -6.375 30.094 19.062 1 97.19 306 LYS B C 1
ATOM 4869 O O . LYS B 1 306 ? -5.551 29.5 18.359 1 97.19 306 LYS B O 1
ATOM 4874 N N . VAL B 1 307 ? -6.43 31.422 19.266 1 98.06 307 VAL B N 1
ATOM 4875 C CA . VAL B 1 307 ? -5.383 32.312 18.75 1 98.06 307 VAL B CA 1
ATOM 4876 C C . VAL B 1 307 ? -4.586 32.906 19.906 1 98.06 307 VAL B C 1
ATOM 4878 O O . VAL B 1 307 ? -5.164 33.406 20.875 1 98.06 307 VAL B O 1
ATOM 4881 N N . PHE B 1 308 ? -3.305 32.75 19.859 1 98.31 308 PHE B N 1
ATOM 4882 C CA . PHE B 1 308 ? -2.391 33.344 20.828 1 98.31 308 PHE B CA 1
ATOM 4883 C C . PHE B 1 308 ? -1.516 34.406 20.172 1 98.31 308 PHE B C 1
ATOM 4885 O O . PHE B 1 308 ? -1.286 34.375 18.953 1 98.31 308 PHE B O 1
ATOM 4892 N N . SER B 1 309 ? -1.072 35.344 21.016 1 98.31 309 SER B N 1
ATOM 4893 C CA . SER B 1 309 ? 0.132 36.062 20.594 1 98.31 309 SER B CA 1
ATOM 4894 C C . SER B 1 309 ? 1.346 35.156 20.578 1 98.31 309 SER B C 1
ATOM 4896 O O . SER B 1 309 ? 1.501 34.312 21.469 1 98.31 309 SER B O 1
ATOM 4898 N N . TRP B 1 310 ? 2.211 35.312 19.594 1 98.06 310 TRP B N 1
ATOM 4899 C CA . TRP B 1 310 ? 3.395 34.469 19.562 1 98.06 310 TRP B CA 1
ATOM 4900 C C . TRP B 1 310 ? 4.27 34.719 20.781 1 98.06 310 TRP B C 1
ATOM 4902 O O . TRP B 1 310 ? 5.137 33.906 21.094 1 98.06 310 TRP B O 1
ATOM 4912 N N . THR B 1 311 ? 4.074 35.781 21.5 1 97.38 311 THR B N 1
ATOM 4913 C CA . THR B 1 311 ? 4.785 36.031 22.75 1 97.38 311 THR B CA 1
ATOM 4914 C C . THR B 1 311 ? 4.332 35.031 23.812 1 97.38 311 THR B C 1
ATOM 4916 O O . THR B 1 311 ? 4.992 34.875 24.844 1 97.38 311 THR B O 1
ATOM 4919 N N . HIS B 1 312 ? 3.23 34.406 23.594 1 97.81 312 HIS B N 1
ATOM 4920 C CA . HIS B 1 312 ? 2.717 33.375 24.484 1 97.81 312 HIS B CA 1
ATOM 4921 C C . HIS B 1 312 ? 2.803 32 23.844 1 97.81 312 HIS B C 1
ATOM 4923 O O . HIS B 1 312 ? 1.923 31.156 24.047 1 97.81 312 HIS B O 1
ATOM 4929 N N . VAL B 1 313 ? 3.785 31.828 23.016 1 98.25 313 VAL B N 1
ATOM 4930 C CA . VAL B 1 313 ? 3.938 30.578 22.266 1 98.25 313 VAL B CA 1
ATOM 4931 C C . VAL B 1 313 ? 4.07 29.406 23.219 1 98.25 313 VAL B C 1
ATOM 4933 O O . VAL B 1 313 ? 3.615 28.297 22.922 1 98.25 313 VAL B O 1
ATOM 4936 N N . SER B 1 314 ? 4.637 29.594 24.406 1 98.5 314 SER B N 1
ATOM 4937 C CA . SER B 1 314 ? 4.727 28.531 25.406 1 98.5 314 SER B CA 1
ATOM 4938 C C . SER B 1 314 ? 3.344 28.031 25.812 1 98.5 314 SER B C 1
ATOM 4940 O O . SER B 1 314 ? 3.107 26.828 25.875 1 98.5 314 SER B O 1
ATOM 4942 N N . ASP B 1 315 ? 2.475 28.953 26.062 1 98.31 315 ASP B N 1
ATOM 4943 C CA . ASP B 1 315 ? 1.103 28.594 26.422 1 98.31 315 ASP B CA 1
ATOM 4944 C C . ASP B 1 315 ? 0.406 27.875 25.266 1 98.31 315 ASP B C 1
ATOM 4946 O O . ASP B 1 315 ? -0.382 26.953 25.484 1 98.31 315 ASP B O 1
ATOM 4950 N N . ALA B 1 316 ? 0.652 28.359 24.078 1 98.31 316 ALA B N 1
ATOM 4951 C CA . ALA B 1 316 ? 0.077 27.719 22.906 1 98.31 316 ALA B CA 1
ATOM 4952 C C . ALA B 1 316 ? 0.529 26.266 22.797 1 98.31 316 ALA B C 1
ATOM 4954 O O . ALA B 1 316 ? -0.284 25.359 22.562 1 98.31 316 ALA B O 1
ATOM 4955 N N . HIS B 1 317 ? 1.828 26 23 1 98.5 317 HIS B N 1
ATOM 4956 C CA . HIS B 1 317 ? 2.352 24.641 22.969 1 98.5 317 HIS B CA 1
ATOM 4957 C C . HIS B 1 317 ? 1.763 23.797 24.094 1 98.5 317 HIS B C 1
ATOM 4959 O O . HIS B 1 317 ? 1.467 22.609 23.891 1 98.5 317 HIS B O 1
ATOM 4965 N N . LYS B 1 318 ? 1.604 24.344 25.297 1 98.31 318 LYS B N 1
ATOM 4966 C CA . LYS B 1 318 ? 1.001 23.625 26.406 1 98.31 318 LYS B CA 1
ATOM 4967 C C . LYS B 1 318 ? -0.431 23.203 26.078 1 98.31 318 LYS B C 1
ATOM 4969 O O . LYS B 1 318 ? -0.855 22.094 26.422 1 98.31 318 LYS B O 1
ATOM 4974 N N . ARG B 1 319 ? -1.103 24.109 25.453 1 96.69 319 ARG B N 1
ATOM 4975 C CA . ARG B 1 319 ? -2.461 23.75 25.047 1 96.69 319 ARG B CA 1
ATOM 4976 C C . ARG B 1 319 ? -2.453 22.625 24.031 1 96.69 319 ARG B C 1
ATOM 4978 O O . ARG B 1 319 ? -3.254 21.688 24.125 1 96.69 319 ARG B O 1
ATOM 4985 N N . LEU B 1 320 ? -1.607 22.703 23.062 1 95.94 320 LEU B N 1
ATOM 4986 C CA . LEU B 1 320 ? -1.472 21.625 22.078 1 95.94 320 LEU B CA 1
ATOM 4987 C C . LEU B 1 320 ? -1.153 20.297 22.75 1 95.94 320 LEU B C 1
ATOM 4989 O O . LEU B 1 320 ? -1.759 19.281 22.438 1 95.94 320 LEU B O 1
ATOM 4993 N N . GLU B 1 321 ? -0.313 20.266 23.703 1 95.31 321 GLU B N 1
ATOM 4994 C CA . GLU B 1 321 ? 0.138 19.078 24.406 1 95.31 321 GLU B CA 1
ATOM 4995 C C . GLU B 1 321 ? -0.984 18.469 25.25 1 95.31 321 GLU B C 1
ATOM 4997 O O . GLU B 1 321 ? -1.002 17.266 25.5 1 95.31 321 GLU B O 1
ATOM 5002 N N . SER B 1 322 ? -1.858 19.328 25.688 1 92.69 322 SER B N 1
ATOM 5003 C CA . SER B 1 322 ? -2.932 18.859 26.562 1 92.69 322 SER B CA 1
ATOM 5004 C C . SER B 1 322 ? -4.008 18.109 25.766 1 92.69 322 SER B C 1
ATOM 5006 O O . SER B 1 322 ? -4.875 17.469 26.344 1 92.69 322 SER B O 1
ATOM 5008 N N . ASN B 1 323 ? -3.986 18.203 24.453 1 87.25 323 ASN B N 1
ATOM 5009 C CA . ASN B 1 323 ? -4.898 17.516 23.547 1 87.25 323 ASN B CA 1
ATOM 5010 C C . ASN B 1 323 ? -6.344 17.938 23.781 1 87.25 323 ASN B C 1
ATOM 5012 O O . ASN B 1 323 ? -7.273 17.172 23.547 1 87.25 323 ASN B O 1
ATOM 5016 N N . VAL B 1 324 ? -6.512 19.094 24.281 1 88.81 324 VAL B N 1
ATOM 5017 C CA . VAL B 1 324 ? -7.863 19.578 24.562 1 88.81 324 VAL B CA 1
ATOM 5018 C C . VAL B 1 324 ? -8.414 20.297 23.344 1 88.81 324 VAL B C 1
ATOM 5020 O O . VAL B 1 324 ? -9.625 20.5 23.219 1 88.81 324 VAL B O 1
ATOM 5023 N N . ASN B 1 325 ? -7.539 20.734 22.516 1 89.69 325 ASN B N 1
ATOM 5024 C CA . ASN B 1 325 ? -7.961 21.562 21.391 1 89.69 325 ASN B CA 1
ATOM 5025 C C . ASN B 1 325 ? -8.742 20.766 20.359 1 89.69 325 ASN B C 1
ATOM 5027 O O . ASN B 1 325 ? -8.516 19.562 20.203 1 89.69 325 ASN B O 1
ATOM 5031 N N . ALA B 1 326 ? -9.672 21.391 19.734 1 92.44 326 ALA B N 1
ATOM 5032 C CA . ALA B 1 326 ? -10.375 20.938 18.531 1 92.44 326 ALA B CA 1
ATOM 5033 C C . ALA B 1 326 ? -10.102 21.875 17.359 1 92.44 326 ALA B C 1
ATOM 5035 O O . ALA B 1 326 ? -10.578 23.016 17.328 1 92.44 326 ALA B O 1
ATOM 5036 N N . GLY B 1 327 ? -9.375 21.453 16.453 1 93.62 327 GLY B N 1
ATOM 5037 C CA . GLY B 1 327 ? -8.922 22.281 15.352 1 93.62 327 GLY B CA 1
ATOM 5038 C C . GLY B 1 327 ? -7.559 22.906 15.586 1 93.62 327 GLY B C 1
ATOM 5039 O O . GLY B 1 327 ? -6.773 22.391 16.391 1 93.62 327 GLY B O 1
ATOM 5040 N N . LYS B 1 328 ? -7.27 23.984 14.906 1 97 328 LYS B N 1
ATOM 5041 C CA . LYS B 1 328 ? -5.922 24.547 14.828 1 97 328 LYS B CA 1
ATOM 5042 C C . LYS B 1 328 ? -5.68 25.562 15.938 1 97 328 LYS B C 1
ATOM 5044 O O . LYS B 1 328 ? -6.566 26.359 16.266 1 97 328 LYS B O 1
ATOM 5049 N N . ILE B 1 329 ? -4.492 25.516 16.484 1 98.25 329 ILE B N 1
ATOM 5050 C CA . ILE B 1 329 ? -3.988 26.594 17.344 1 98.25 329 ILE B CA 1
ATOM 5051 C C . ILE B 1 329 ? -3.09 27.516 16.531 1 98.25 329 ILE B C 1
ATOM 5053 O O . ILE B 1 329 ? -2.197 27.062 15.812 1 98.25 329 ILE B O 1
ATOM 5057 N N . ILE B 1 330 ? -3.383 28.828 16.641 1 98.62 330 ILE B N 1
ATOM 5058 C CA . ILE B 1 330 ? -2.709 29.828 15.805 1 98.62 330 ILE B CA 1
ATOM 5059 C C . ILE B 1 330 ? -1.985 30.828 16.688 1 98.62 330 ILE B C 1
ATOM 5061 O O . ILE B 1 330 ? -2.479 31.203 17.766 1 98.62 330 ILE B O 1
ATOM 5065 N N . CYS B 1 331 ? -0.832 31.25 16.25 1 98.75 331 CYS B N 1
ATOM 5066 C CA . CYS B 1 331 ? -0.141 32.375 16.875 1 98.75 331 CYS B CA 1
ATOM 5067 C C . CYS B 1 331 ? -0.094 33.594 15.945 1 98.75 331 CYS B C 1
ATOM 5069 O O . CYS B 1 331 ? 0.227 33.438 14.758 1 98.75 331 CYS B O 1
ATOM 5071 N N . LEU B 1 332 ? -0.385 34.688 16.469 1 98.5 332 LEU B N 1
ATOM 5072 C CA . LEU B 1 332 ? -0.21 35.969 15.773 1 98.5 332 LEU B CA 1
ATOM 5073 C C . LEU B 1 332 ? 1.174 36.531 16.047 1 98.5 332 LEU B C 1
ATOM 5075 O O . LEU B 1 332 ? 1.648 36.531 17.188 1 98.5 332 LEU B O 1
ATOM 5079 N N . VAL B 1 333 ? 1.775 36.969 14.945 1 97.88 333 VAL B N 1
ATOM 5080 C CA . VAL B 1 333 ? 3.064 37.656 15.086 1 97.88 333 VAL B CA 1
ATOM 5081 C C . VAL B 1 333 ? 2.852 39.125 15.289 1 97.88 333 VAL B C 1
ATOM 5083 O O . VAL B 1 333 ? 2.674 39.875 14.32 1 97.88 333 VAL B O 1
ATOM 5086 N N . ASP B 1 334 ? 2.846 39.531 16.5 1 86.31 334 ASP B N 1
ATOM 5087 C CA . ASP B 1 334 ? 2.531 40.906 16.875 1 86.31 334 ASP B CA 1
ATOM 5088 C C . ASP B 1 334 ? 3.625 41.875 16.406 1 86.31 334 ASP B C 1
ATOM 5090 O O . ASP B 1 334 ? 4.809 41.531 16.406 1 86.31 334 ASP B O 1
ATOM 5094 N N . GLU B 1 335 ? 3.285 43.031 15.672 1 74.25 335 GLU B N 1
ATOM 5095 C CA . GLU B 1 335 ? 4.211 44.062 15.234 1 74.25 335 GLU B CA 1
ATOM 5096 C C . GLU B 1 335 ? 4.828 44.781 16.438 1 74.25 335 GLU B C 1
ATOM 5098 O O . GLU B 1 335 ? 5.871 45.438 16.297 1 74.25 335 GLU B O 1
ATOM 5103 N N . ASN B 1 336 ? 4.344 44.562 17.672 1 54.53 336 ASN B N 1
ATOM 5104 C CA . ASN B 1 336 ? 4.883 45.344 18.781 1 54.53 336 ASN B CA 1
ATOM 5105 C C . ASN B 1 336 ? 6.117 44.688 19.391 1 54.53 336 ASN B C 1
ATOM 5107 O O . ASN B 1 336 ? 6.18 43.469 19.484 1 54.53 336 ASN B O 1
#

pLDDT: mean 96.66, std 3.57, range [54.53, 99.0]